Protein AF-A0A923YG54-F1 (afdb_monomer)

pLDDT: mean 92.02, std 11.03, range [35.5, 98.88]

Structure (mmCIF, N/CA/C/O backbone):
data_AF-A0A923YG54-F1
#
_entry.id   AF-A0A923YG54-F1
#
loop_
_atom_site.group_PDB
_atom_site.id
_atom_site.type_symbol
_atom_site.label_atom_id
_atom_site.label_alt_id
_atom_site.label_comp_id
_atom_site.label_asym_id
_atom_site.label_entity_id
_atom_site.label_seq_id
_atom_site.pdbx_PDB_ins_code
_atom_site.Cartn_x
_atom_site.Cartn_y
_atom_site.Cartn_z
_atom_site.occupancy
_atom_site.B_iso_or_equiv
_atom_site.auth_seq_id
_atom_site.auth_comp_id
_atom_site.auth_asym_id
_atom_site.auth_atom_id
_atom_site.pdbx_PDB_model_num
ATOM 1 N N . MET A 1 1 ? -0.532 22.939 18.159 1.00 83.25 1 MET A N 1
ATOM 2 C CA . MET A 1 1 ? 0.401 22.549 17.081 1.00 83.25 1 MET A CA 1
ATOM 3 C C . MET A 1 1 ? -0.318 22.385 15.749 1.00 83.25 1 MET A C 1
ATOM 5 O O . MET A 1 1 ? 0.231 22.830 14.756 1.00 83.25 1 MET A O 1
ATOM 9 N N . VAL A 1 2 ? -1.540 21.835 15.710 1.00 92.19 2 VAL A N 1
ATOM 10 C CA . VAL A 1 2 ? -2.345 21.740 14.479 1.00 92.19 2 VAL A CA 1
ATOM 11 C C . VAL A 1 2 ? -3.820 22.067 14.750 1.00 92.19 2 VAL A C 1
ATOM 13 O O . VAL A 1 2 ? -4.294 21.837 15.866 1.00 92.19 2 VAL A O 1
ATOM 16 N N . GLN A 1 3 ? -4.522 22.620 13.761 1.00 92.62 3 GLN A N 1
ATOM 17 C CA . GLN A 1 3 ? -5.960 22.897 13.774 1.00 92.62 3 GLN A CA 1
ATOM 18 C C . GLN A 1 3 ? -6.656 22.275 12.546 1.00 92.62 3 GLN A C 1
ATOM 20 O O . GLN A 1 3 ? -6.107 22.357 11.451 1.00 92.62 3 GLN A O 1
ATOM 25 N N . PRO A 1 4 ? -7.860 21.692 12.697 1.00 93.44 4 PRO A N 1
ATOM 26 C CA . PRO A 1 4 ? -8.522 21.420 13.969 1.00 93.44 4 PRO A CA 1
ATOM 27 C C . PRO A 1 4 ? -7.770 20.353 14.780 1.00 93.44 4 PRO A C 1
ATOM 29 O O . PRO A 1 4 ? -7.192 19.414 14.235 1.00 93.44 4 PRO A O 1
ATOM 32 N N . ASN A 1 5 ? -7.787 20.499 16.105 1.00 90.88 5 ASN A N 1
ATOM 33 C CA . ASN A 1 5 ? -7.186 19.530 17.031 1.00 90.88 5 ASN A CA 1
ATOM 34 C C . ASN A 1 5 ? -8.056 18.277 17.259 1.00 90.88 5 ASN A C 1
ATOM 36 O O . ASN A 1 5 ? -7.587 17.308 17.846 1.00 90.88 5 ASN A O 1
ATOM 40 N N . THR A 1 6 ? -9.311 18.304 16.805 1.00 93.38 6 THR A N 1
ATOM 41 C CA . THR A 1 6 ? -10.256 17.184 16.860 1.00 93.38 6 THR A CA 1
ATOM 42 C C . THR A 1 6 ? -10.471 16.657 15.451 1.00 93.38 6 THR A C 1
ATOM 44 O O . THR A 1 6 ? -10.863 17.413 14.562 1.00 93.38 6 THR A O 1
ATOM 47 N N . TRP A 1 7 ? -10.216 15.367 15.249 1.00 95.00 7 TRP A N 1
ATOM 48 C CA . TRP A 1 7 ? -10.383 14.710 13.956 1.00 95.00 7 TRP A CA 1
ATOM 49 C C . TRP A 1 7 ? -11.753 14.045 13.871 1.00 95.00 7 TRP A C 1
ATOM 51 O O . TRP A 1 7 ? -12.225 13.447 14.839 1.00 95.00 7 TRP A O 1
ATOM 61 N N . LYS A 1 8 ? -12.400 14.172 12.713 1.00 95.12 8 LYS A N 1
ATOM 62 C CA . LYS A 1 8 ? -13.705 13.573 12.431 1.00 95.12 8 LYS A CA 1
ATOM 63 C C . LYS A 1 8 ? -13.592 12.726 11.176 1.00 95.12 8 LYS A C 1
ATOM 65 O O . LYS A 1 8 ? -13.042 13.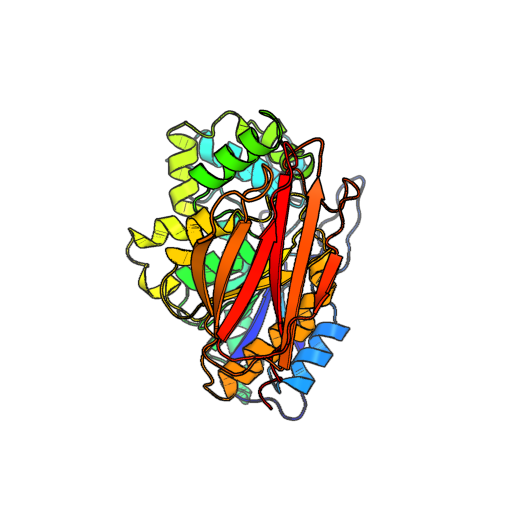172 10.177 1.00 95.12 8 LYS A O 1
ATOM 70 N N . HIS A 1 9 ? -14.145 11.527 11.218 1.00 97.06 9 HIS A N 1
ATOM 71 C CA . HIS A 1 9 ? -14.114 10.596 10.101 1.00 97.06 9 HIS A CA 1
ATOM 72 C C . HIS A 1 9 ? -15.523 10.095 9.823 1.00 97.06 9 HIS A C 1
ATOM 74 O O . HIS A 1 9 ? -16.299 9.908 10.761 1.00 97.06 9 HIS A O 1
ATOM 80 N N . ASP A 1 10 ? -15.821 9.864 8.549 1.00 97.12 10 ASP A N 1
ATOM 81 C CA . ASP A 1 10 ? -17.046 9.184 8.142 1.00 97.12 10 ASP A CA 1
ATOM 82 C C . ASP A 1 10 ? -16.739 7.691 8.031 1.00 97.12 10 ASP A C 1
ATOM 84 O O . ASP A 1 10 ? -15.653 7.317 7.575 1.00 97.12 10 ASP A O 1
ATOM 88 N N . VAL A 1 11 ? -17.664 6.843 8.476 1.00 98.19 11 VAL A N 1
ATOM 89 C CA . VAL A 1 11 ? -17.509 5.387 8.416 1.00 98.19 11 VAL A CA 1
ATOM 90 C C . VAL A 1 11 ? -18.688 4.783 7.677 1.00 98.19 11 VAL A C 1
ATOM 92 O O . VAL A 1 11 ? -19.824 4.880 8.136 1.00 98.19 11 VAL A O 1
ATOM 95 N N . ASP A 1 12 ? -18.383 4.098 6.579 1.00 98.38 12 ASP A N 1
ATOM 96 C CA . ASP A 1 12 ? -19.347 3.321 5.809 1.00 98.38 12 ASP A CA 1
ATOM 97 C C . ASP A 1 12 ? -19.168 1.832 6.113 1.00 98.38 12 ASP A C 1
ATOM 99 O O . ASP A 1 12 ? -18.056 1.290 6.038 1.00 98.38 12 ASP A O 1
ATOM 103 N N . ILE A 1 13 ? -20.271 1.160 6.443 1.00 98.56 13 ILE A N 1
ATOM 104 C CA . ILE A 1 13 ? -20.300 -0.269 6.760 1.00 98.56 13 ILE A CA 1
ATOM 105 C C . ILE A 1 13 ? -21.151 -0.998 5.723 1.00 98.56 13 ILE A C 1
ATOM 107 O O . ILE A 1 13 ? -22.348 -0.750 5.599 1.00 98.56 13 ILE A O 1
ATOM 111 N N . TYR A 1 14 ? -20.539 -1.951 5.025 1.00 98.62 14 TYR A N 1
ATOM 112 C CA . TYR A 1 14 ? -21.193 -2.778 4.016 1.00 98.62 14 TYR A CA 1
ATOM 113 C C . TYR A 1 14 ? -21.349 -4.198 4.545 1.00 98.62 14 TYR A C 1
ATOM 115 O O . TYR A 1 14 ? -20.360 -4.879 4.831 1.00 98.62 14 TYR A O 1
ATOM 123 N N . ILE A 1 15 ? -22.598 -4.645 4.667 1.00 98.50 15 ILE A N 1
ATOM 124 C CA . ILE A 1 15 ? -22.957 -5.954 5.213 1.00 98.50 15 ILE A CA 1
ATOM 125 C C . ILE A 1 15 ? -23.655 -6.754 4.105 1.00 98.50 15 ILE A C 1
ATOM 127 O O . ILE A 1 15 ? -24.780 -6.413 3.739 1.00 98.50 15 ILE A O 1
ATOM 131 N N . PRO A 1 16 ? -23.018 -7.791 3.532 1.00 97.94 16 PRO A N 1
ATOM 132 C CA . PRO A 1 16 ? -23.679 -8.645 2.550 1.00 97.94 16 PRO A CA 1
ATOM 133 C C . PRO A 1 16 ? -24.754 -9.516 3.222 1.00 97.94 16 PRO A C 1
ATOM 135 O O . PRO A 1 16 ? -24.634 -9.871 4.395 1.00 97.94 16 PRO A O 1
ATOM 138 N N . ASN A 1 17 ? -25.796 -9.894 2.474 1.00 96.75 17 ASN A N 1
ATOM 139 C CA . ASN A 1 17 ? -26.931 -10.669 3.002 1.00 96.75 17 ASN A CA 1
ATOM 140 C C . ASN A 1 17 ? -26.513 -12.004 3.649 1.00 96.75 17 ASN A C 1
ATOM 142 O O . ASN A 1 17 ? -27.149 -12.460 4.594 1.00 96.75 17 ASN A O 1
ATOM 146 N N . ASP A 1 18 ? -25.448 -12.627 3.147 1.00 96.50 18 ASP A N 1
ATOM 147 C CA . ASP A 1 18 ? -24.891 -13.902 3.602 1.00 96.50 18 ASP A CA 1
ATOM 148 C C . ASP A 1 18 ? -23.513 -13.738 4.270 1.00 96.50 18 ASP A C 1
ATOM 150 O O . ASP A 1 18 ? -22.641 -14.601 4.158 1.00 96.50 18 ASP A O 1
ATOM 154 N N . ALA A 1 19 ? -23.329 -12.616 4.970 1.00 97.81 19 ALA A N 1
ATOM 155 C CA . ALA A 1 19 ? -22.107 -12.252 5.677 1.00 97.81 19 ALA A CA 1
ATOM 156 C C . ALA A 1 19 ? -21.574 -13.343 6.621 1.00 97.81 19 ALA A C 1
ATOM 158 O O . ALA A 1 19 ? -22.258 -13.814 7.533 1.00 97.81 19 ALA A O 1
ATOM 159 N N . LEU A 1 20 ? -20.293 -13.669 6.444 1.00 97.31 20 LEU A N 1
ATOM 160 C CA . LEU A 1 20 ? -19.514 -14.514 7.340 1.00 97.31 20 LEU A CA 1
ATOM 161 C C . LEU A 1 20 ? -19.175 -13.774 8.641 1.00 97.31 20 LEU A C 1
ATOM 163 O O . LEU A 1 20 ? -19.088 -12.549 8.692 1.00 97.31 20 LEU A O 1
ATOM 167 N N . THR A 1 21 ? -18.953 -14.536 9.711 1.00 97.31 21 THR A N 1
ATOM 168 C CA . THR A 1 21 ? -18.651 -14.003 11.047 1.00 97.31 21 THR A CA 1
ATOM 169 C C . THR A 1 21 ? -17.150 -13.950 11.335 1.00 97.31 21 THR A C 1
ATOM 171 O O . THR A 1 21 ? -16.367 -14.699 10.753 1.00 97.31 21 THR A O 1
ATOM 174 N N . GLY A 1 22 ? -16.741 -13.139 12.310 1.00 96.75 22 GLY A N 1
ATOM 175 C CA . GLY A 1 22 ? -15.390 -13.144 12.882 1.00 96.75 22 GLY A CA 1
ATOM 176 C C . GLY A 1 22 ? -14.387 -12.221 12.193 1.00 96.75 22 GLY A C 1
ATOM 177 O O . GLY A 1 22 ? -13.510 -11.682 12.873 1.00 96.75 22 GLY A O 1
ATOM 178 N N . ARG A 1 23 ? -14.541 -11.986 10.884 1.00 97.69 23 ARG A N 1
ATOM 179 C CA . ARG A 1 23 ? -13.584 -11.239 10.057 1.00 97.69 23 ARG A CA 1
ATOM 180 C C . ARG A 1 23 ? -14.245 -10.128 9.244 1.00 97.69 23 ARG A C 1
ATOM 182 O O . ARG A 1 23 ? -15.268 -10.363 8.608 1.00 97.69 23 ARG A O 1
ATOM 189 N N . ALA A 1 24 ? -13.609 -8.960 9.202 1.00 98.69 24 ALA A N 1
ATOM 190 C CA . ALA A 1 24 ? -13.986 -7.850 8.327 1.00 98.69 24 ALA A CA 1
ATOM 191 C C . ALA A 1 24 ? -12.784 -7.313 7.531 1.00 98.69 24 ALA A C 1
ATOM 193 O O . ALA A 1 24 ? -11.627 -7.480 7.925 1.00 98.69 24 ALA A O 1
ATOM 194 N N . LEU A 1 25 ? -13.051 -6.639 6.413 1.00 98.88 25 LEU A N 1
ATOM 195 C CA . LEU A 1 25 ? -12.068 -5.788 5.744 1.00 98.88 25 LEU A CA 1
ATOM 196 C C . LEU A 1 25 ? -12.153 -4.385 6.352 1.00 98.88 25 LEU A C 1
ATOM 198 O O . LEU A 1 25 ? -13.216 -3.770 6.310 1.00 98.88 25 LEU A O 1
ATOM 202 N N . VAL A 1 26 ? -11.040 -3.867 6.872 1.00 98.81 26 VAL A N 1
ATOM 203 C CA . VAL A 1 26 ? -10.926 -2.467 7.292 1.00 98.81 26 VAL A CA 1
ATOM 204 C C . VAL A 1 26 ? -10.178 -1.673 6.223 1.00 98.81 26 VAL A C 1
ATOM 206 O O . VAL A 1 26 ? -9.054 -2.018 5.845 1.00 98.81 26 VAL A O 1
ATOM 209 N N . VAL A 1 27 ? -10.816 -0.621 5.710 1.00 98.81 27 VAL A N 1
ATOM 210 C CA . VAL A 1 27 ? -10.288 0.207 4.617 1.00 98.81 27 VAL A CA 1
ATOM 211 C C . VAL A 1 27 ? -9.994 1.611 5.128 1.00 98.81 27 VAL A C 1
ATOM 213 O O . VAL A 1 27 ? -10.889 2.283 5.633 1.00 98.81 27 VAL A O 1
ATOM 216 N N . ALA A 1 28 ? -8.756 2.071 4.961 1.00 98.56 28 ALA A N 1
ATOM 217 C CA . ALA A 1 28 ? -8.381 3.470 5.145 1.00 98.56 28 ALA A CA 1
ATOM 218 C C . ALA A 1 28 ? -8.557 4.233 3.818 1.00 98.56 28 ALA A C 1
ATOM 220 O O . ALA A 1 28 ? -7.752 4.086 2.893 1.00 98.56 28 ALA A O 1
ATOM 221 N N . ASN A 1 29 ? -9.620 5.034 3.721 1.00 98.12 29 ASN A N 1
ATOM 222 C CA . ASN A 1 29 ? -10.072 5.700 2.500 1.00 98.12 29 ASN A CA 1
ATOM 223 C C . ASN A 1 29 ? -9.829 7.220 2.530 1.00 98.12 29 ASN A C 1
ATOM 225 O O . ASN A 1 29 ? -9.524 7.825 3.565 1.00 98.12 29 ASN A O 1
ATOM 229 N N . ASN A 1 30 ? -9.903 7.847 1.359 1.00 96.88 30 ASN A N 1
ATOM 230 C CA . ASN A 1 30 ? -9.672 9.279 1.173 1.00 96.88 30 ASN A CA 1
ATOM 231 C C . ASN A 1 30 ? -10.893 10.139 1.376 1.00 96.88 30 ASN A C 1
ATOM 233 O O . ASN A 1 30 ? -11.764 9.766 2.146 1.00 96.88 30 ASN A O 1
ATOM 237 N N . GLY A 1 31 ? -10.837 11.367 0.874 1.00 95.50 31 GLY A N 1
ATOM 238 C CA . GLY A 1 31 ? -11.783 12.420 1.206 1.00 95.50 31 GLY A CA 1
ATOM 239 C C . GLY A 1 31 ? -11.105 13.668 1.761 1.00 95.50 31 GLY A C 1
ATOM 240 O O . GLY A 1 31 ? -9.932 13.664 2.156 1.00 95.50 31 GLY A O 1
ATOM 241 N N . ILE A 1 32 ? -11.858 14.759 1.722 1.00 95.88 32 ILE A N 1
ATOM 242 C CA . ILE A 1 32 ? -11.534 16.037 2.350 1.00 95.88 32 ILE A CA 1
ATOM 243 C C . ILE A 1 32 ? -12.780 16.432 3.124 1.00 95.88 32 ILE A C 1
ATOM 245 O O . ILE A 1 32 ? -13.800 16.710 2.500 1.00 95.88 32 ILE A O 1
ATOM 249 N N . ASN A 1 33 ? -12.694 16.472 4.448 1.00 94.50 33 ASN A N 1
ATOM 250 C CA . ASN A 1 33 ? -13.815 16.800 5.330 1.00 94.50 33 ASN A CA 1
ATOM 251 C C . ASN A 1 33 ? -13.762 18.224 5.888 1.00 94.50 33 ASN A C 1
ATOM 253 O O . ASN A 1 33 ? -14.748 18.703 6.442 1.00 94.50 33 ASN A O 1
ATOM 257 N N . ILE A 1 34 ? -12.628 18.909 5.749 1.00 94.19 34 ILE A N 1
ATOM 258 C CA . ILE A 1 34 ? -12.442 20.285 6.210 1.00 94.19 34 ILE A CA 1
ATOM 259 C C . ILE A 1 34 ? -12.082 21.133 4.999 1.00 94.19 34 ILE A C 1
ATOM 261 O O . ILE A 1 34 ? -11.104 20.847 4.313 1.00 94.19 34 ILE A O 1
ATOM 265 N N . ALA A 1 35 ? -12.875 22.165 4.726 1.00 90.88 35 ALA A N 1
ATOM 266 C CA . ALA A 1 35 ? -12.585 23.107 3.653 1.00 90.88 35 ALA A CA 1
ATOM 267 C C . ALA A 1 35 ? -11.365 23.988 3.990 1.00 90.88 35 ALA A C 1
ATOM 269 O O . ALA A 1 35 ? -11.058 24.238 5.154 1.00 90.88 35 ALA A O 1
ATOM 270 N N . SER A 1 36 ? -10.700 24.484 2.952 1.00 89.06 36 SER A N 1
ATOM 271 C CA . SER A 1 36 ? -9.739 25.592 3.010 1.00 89.06 36 SER A CA 1
ATOM 272 C C . SER A 1 36 ? -10.208 26.706 2.077 1.00 89.06 36 SER A C 1
ATOM 274 O O . SER A 1 36 ? -11.087 26.473 1.245 1.00 89.06 36 SER A O 1
ATOM 276 N N . ASP A 1 37 ? -9.591 27.883 2.167 1.00 80.75 37 ASP A N 1
ATOM 277 C CA . ASP A 1 37 ? -9.999 29.098 1.443 1.00 80.75 37 ASP A CA 1
ATOM 278 C C . ASP A 1 37 ? -10.255 28.882 -0.060 1.00 80.75 37 ASP A C 1
ATOM 280 O O . ASP A 1 37 ? -11.153 29.491 -0.631 1.00 80.75 37 ASP A O 1
ATOM 284 N N . ASN A 1 38 ? -9.511 27.965 -0.691 1.00 77.44 38 ASN A N 1
ATOM 285 C CA . ASN A 1 38 ? -9.588 27.692 -2.130 1.00 77.44 38 ASN A CA 1
ATOM 286 C C . ASN A 1 38 ? -10.090 26.279 -2.485 1.00 77.44 38 ASN A C 1
ATOM 288 O O . ASN A 1 38 ? -10.093 25.908 -3.659 1.00 77.44 38 ASN A O 1
ATOM 292 N N . ASN A 1 39 ? -10.457 25.443 -1.507 1.00 84.50 39 ASN A N 1
ATOM 293 C CA . ASN A 1 39 ? -10.884 24.062 -1.760 1.00 84.50 39 ASN A CA 1
ATOM 294 C C . ASN A 1 39 ? -11.970 23.609 -0.780 1.00 84.50 39 ASN A C 1
ATOM 296 O O . ASN A 1 39 ? -11.759 23.585 0.430 1.00 84.50 39 ASN A O 1
ATOM 300 N N . GLY A 1 40 ? -13.100 23.157 -1.324 1.00 89.38 40 GLY A N 1
ATOM 301 C CA . GLY A 1 40 ? -14.190 22.572 -0.547 1.00 89.38 40 GLY A CA 1
ATOM 302 C C . GLY A 1 40 ? -13.965 21.114 -0.135 1.00 89.38 40 GLY A C 1
ATOM 303 O O . GLY A 1 40 ? -12.954 20.486 -0.466 1.00 89.38 40 GLY A O 1
ATOM 304 N N . ILE A 1 41 ? -14.972 20.585 0.560 1.00 93.81 41 ILE A N 1
ATOM 305 C CA . ILE A 1 41 ? -15.118 19.166 0.907 1.00 93.81 41 ILE A CA 1
ATOM 306 C C . ILE A 1 41 ? -15.134 18.327 -0.376 1.00 93.81 41 ILE A C 1
ATOM 308 O O . ILE A 1 41 ? -15.715 18.731 -1.386 1.00 93.81 41 ILE A O 1
ATOM 312 N N . LYS A 1 42 ? -14.485 17.160 -0.347 1.00 94.44 42 LYS A N 1
ATOM 313 C CA . LYS A 1 42 ? -14.427 16.231 -1.484 1.00 94.44 42 LYS A CA 1
ATOM 314 C C . LYS A 1 42 ? -14.778 14.814 -1.042 1.00 94.44 42 LYS A C 1
ATOM 316 O O . LYS A 1 42 ? -14.280 14.390 0.003 1.00 94.44 42 LYS A O 1
ATOM 321 N N . PRO A 1 43 ? -15.569 14.080 -1.846 1.00 94.25 43 PRO A N 1
ATOM 322 C CA . PRO A 1 43 ? -15.890 12.692 -1.559 1.00 94.25 43 PRO A CA 1
ATOM 323 C C . PRO A 1 43 ? -14.655 11.800 -1.693 1.00 94.25 43 PRO A C 1
ATOM 325 O O . PRO A 1 43 ? -13.610 12.197 -2.227 1.00 94.25 43 PRO A O 1
ATOM 328 N N . THR A 1 44 ? -14.801 10.570 -1.220 1.00 95.31 44 THR A N 1
ATOM 329 C CA . THR A 1 44 ? -13.797 9.528 -1.395 1.00 95.31 44 THR A CA 1
ATOM 330 C C . THR A 1 44 ? -13.763 9.042 -2.847 1.00 95.31 44 THR A C 1
ATOM 332 O O . THR A 1 44 ? -14.744 9.122 -3.585 1.00 95.31 44 THR A O 1
ATOM 335 N N . PHE A 1 45 ? -12.601 8.569 -3.285 1.00 94.06 45 PHE A N 1
ATOM 336 C CA . PHE A 1 45 ? -12.368 8.033 -4.625 1.00 94.06 45 PHE A CA 1
ATOM 337 C C . PHE A 1 45 ? -11.299 6.928 -4.678 1.00 94.06 45 PHE A C 1
ATOM 339 O O . PHE A 1 45 ? -11.136 6.304 -5.725 1.00 94.06 45 PHE A O 1
ATOM 346 N N . ASP A 1 46 ? -10.557 6.669 -3.592 1.00 95.75 46 ASP A N 1
ATOM 347 C CA . ASP A 1 46 ? -9.567 5.579 -3.557 1.00 95.75 46 ASP A CA 1
ATOM 348 C C . ASP A 1 46 ? -10.231 4.202 -3.463 1.00 95.75 46 ASP A C 1
ATOM 350 O O . ASP A 1 46 ? -9.794 3.261 -4.127 1.00 95.75 46 ASP A O 1
ATOM 354 N N . PHE A 1 47 ? -11.303 4.108 -2.678 1.00 97.81 47 PHE A N 1
ATOM 355 C CA . PHE A 1 47 ? -12.140 2.925 -2.535 1.00 97.81 47 PHE A CA 1
ATOM 356 C C . PHE A 1 47 ? -13.605 3.340 -2.672 1.00 97.81 47 PHE A C 1
ATOM 358 O O . PHE A 1 47 ? -14.136 4.057 -1.827 1.00 97.81 47 PHE A O 1
ATOM 365 N N . THR A 1 48 ? -14.235 2.959 -3.782 1.00 97.62 48 THR A N 1
ATOM 366 C CA . THR A 1 48 ? -15.595 3.408 -4.115 1.00 97.62 48 THR A CA 1
ATOM 367 C C . THR A 1 48 ? -16.655 2.512 -3.482 1.00 97.62 48 THR A C 1
ATOM 369 O O . THR A 1 48 ? -16.400 1.341 -3.204 1.00 97.62 48 THR A O 1
ATOM 372 N N . GLU A 1 49 ? -17.870 3.037 -3.331 1.00 97.81 49 GLU A N 1
ATOM 373 C CA . GLU A 1 49 ? -19.042 2.257 -2.915 1.00 97.81 49 GLU A CA 1
ATOM 374 C C . GLU A 1 49 ? -19.245 1.011 -3.797 1.00 97.81 49 GLU A C 1
ATOM 376 O O . GLU A 1 49 ? -19.435 -0.093 -3.291 1.00 97.81 49 GLU A O 1
ATOM 381 N N . ALA A 1 50 ? -19.109 1.157 -5.120 1.00 98.12 50 ALA A N 1
ATOM 382 C CA . ALA A 1 50 ? -19.234 0.043 -6.058 1.00 98.12 50 ALA A CA 1
ATOM 383 C C . ALA A 1 50 ? -18.208 -1.072 -5.782 1.00 98.12 50 ALA A C 1
ATOM 385 O O . ALA A 1 50 ? -18.572 -2.249 -5.759 1.00 98.12 50 ALA A O 1
ATOM 386 N N . MET A 1 51 ? -16.947 -0.711 -5.504 1.00 98.31 51 MET A N 1
ATOM 387 C CA . MET A 1 51 ? -15.922 -1.682 -5.098 1.00 98.31 51 MET A CA 1
ATOM 388 C C . MET A 1 51 ? -16.281 -2.343 -3.764 1.00 98.31 51 MET A C 1
ATOM 390 O O . MET A 1 51 ? -16.129 -3.556 -3.626 1.00 98.31 51 MET A O 1
ATOM 394 N N . ALA A 1 52 ? -16.768 -1.570 -2.789 1.00 98.56 52 ALA A N 1
ATOM 395 C CA . ALA A 1 52 ? -17.161 -2.083 -1.480 1.00 98.56 52 ALA A CA 1
ATOM 396 C C . ALA A 1 52 ? -18.264 -3.142 -1.598 1.00 98.56 52 ALA A C 1
ATOM 398 O O . ALA A 1 52 ? -18.113 -4.244 -1.069 1.00 98.56 52 ALA A O 1
ATOM 399 N N . ILE A 1 53 ? -19.325 -2.840 -2.353 1.00 98.56 53 ILE A N 1
ATOM 400 C CA . ILE A 1 53 ? -20.440 -3.755 -2.623 1.00 98.56 53 ILE A CA 1
ATOM 401 C C . ILE A 1 53 ? -19.937 -5.017 -3.333 1.00 98.56 53 ILE A C 1
ATOM 403 O O . ILE A 1 53 ? -20.240 -6.128 -2.892 1.00 98.56 53 ILE A O 1
ATOM 407 N N . ALA A 1 54 ? -19.128 -4.866 -4.387 1.00 98.56 54 ALA A N 1
ATOM 408 C CA . ALA A 1 54 ? -18.608 -5.994 -5.157 1.00 98.56 54 ALA A CA 1
ATOM 409 C C . ALA A 1 54 ? -17.739 -6.932 -4.303 1.00 98.56 54 ALA A C 1
ATOM 411 O O . ALA A 1 54 ? -17.914 -8.153 -4.356 1.00 98.56 54 ALA A O 1
ATOM 412 N N . ILE A 1 55 ? -16.835 -6.380 -3.486 1.00 98.75 55 ILE A N 1
ATOM 413 C CA . ILE A 1 55 ? -15.984 -7.164 -2.581 1.00 98.75 55 ILE A CA 1
ATOM 414 C C . ILE A 1 55 ? -16.837 -7.831 -1.501 1.00 98.75 55 ILE A C 1
ATOM 416 O O . ILE A 1 55 ? -16.669 -9.027 -1.259 1.00 98.75 55 ILE A O 1
ATOM 420 N N . ALA A 1 56 ? -17.759 -7.095 -0.872 1.00 98.69 56 ALA A N 1
ATOM 421 C CA . ALA A 1 56 ? -18.628 -7.623 0.177 1.00 98.69 56 ALA A CA 1
ATOM 422 C C . ALA A 1 56 ? -19.423 -8.838 -0.316 1.00 98.69 56 ALA A C 1
ATOM 424 O O . ALA A 1 56 ? -19.391 -9.894 0.313 1.00 98.69 56 ALA A O 1
ATOM 425 N N . GLN A 1 57 ? -20.073 -8.717 -1.476 1.00 98.31 57 GLN A N 1
ATOM 426 C CA . GLN A 1 57 ? -20.896 -9.775 -2.064 1.00 98.31 57 GLN A CA 1
ATOM 427 C C . GLN A 1 57 ? -20.069 -10.990 -2.498 1.00 98.31 57 GLN A C 1
ATOM 429 O O . GLN A 1 57 ? -20.421 -12.122 -2.178 1.00 98.31 57 GLN A O 1
ATOM 434 N N . GLN A 1 58 ? -18.950 -10.780 -3.199 1.00 98.44 58 GLN A N 1
ATOM 435 C CA . GLN A 1 58 ? -18.155 -11.890 -3.745 1.00 98.44 58 GLN A CA 1
ATOM 436 C C . GLN A 1 58 ? -17.363 -12.656 -2.683 1.00 98.44 58 GLN A C 1
ATOM 438 O O . GLN A 1 58 ? -16.990 -13.805 -2.909 1.00 98.44 58 GLN A O 1
ATOM 443 N N . THR A 1 59 ? -17.092 -12.027 -1.540 1.00 98.38 59 THR A N 1
ATOM 444 C CA . THR A 1 59 ? -16.288 -12.623 -0.462 1.00 98.38 59 THR A CA 1
ATOM 445 C C . THR A 1 59 ? -17.091 -12.928 0.794 1.00 98.38 59 THR A C 1
ATOM 447 O O . THR A 1 59 ? -16.535 -13.460 1.756 1.00 98.38 59 THR A O 1
ATOM 450 N N . LYS A 1 60 ? -18.373 -12.537 0.823 1.00 98.44 60 LYS A N 1
ATOM 451 C CA . LYS A 1 60 ? -19.256 -12.620 1.995 1.00 98.44 60 LYS A CA 1
ATOM 452 C C . LYS A 1 60 ? -18.651 -11.967 3.243 1.00 98.44 60 LYS A C 1
ATOM 454 O O . LYS A 1 60 ? -18.853 -12.431 4.361 1.00 98.44 60 LYS A O 1
ATOM 459 N N . THR A 1 61 ? -17.862 -10.910 3.060 1.00 98.56 61 THR A N 1
ATOM 460 C CA . THR A 1 61 ? -17.103 -10.253 4.136 1.00 98.56 61 THR A CA 1
ATOM 461 C C . THR A 1 61 ? -17.665 -8.874 4.407 1.00 98.56 61 THR A C 1
ATOM 463 O O . THR A 1 61 ? -17.937 -8.126 3.472 1.00 98.56 61 THR A O 1
ATOM 466 N N . LEU A 1 62 ? -17.802 -8.519 5.684 1.00 98.75 62 LEU A N 1
ATOM 467 C CA . LEU A 1 62 ? -18.184 -7.167 6.069 1.00 98.75 62 LEU A CA 1
ATOM 468 C C . LEU A 1 62 ? -17.048 -6.201 5.734 1.00 98.75 62 LEU A C 1
ATOM 470 O O . LEU A 1 62 ? -15.882 -6.491 6.015 1.00 98.75 62 LEU A O 1
ATOM 474 N N . ILE A 1 63 ? -17.385 -5.049 5.164 1.00 98.81 63 ILE A N 1
ATOM 475 C CA . ILE A 1 63 ? -16.415 -4.003 4.831 1.00 98.81 63 ILE A CA 1
ATOM 476 C C . ILE A 1 63 ? -16.679 -2.803 5.728 1.00 98.81 63 ILE A C 1
ATOM 478 O O . ILE A 1 63 ? -17.810 -2.332 5.801 1.00 98.81 63 ILE A O 1
ATOM 482 N N . VAL A 1 64 ? -15.640 -2.307 6.391 1.00 98.69 64 VAL A N 1
ATOM 483 C CA . VAL A 1 64 ? -15.692 -1.120 7.249 1.00 98.69 64 VAL A CA 1
ATOM 484 C C . VAL A 1 64 ? -14.699 -0.105 6.694 1.00 98.69 64 VAL A C 1
ATOM 486 O O . VAL A 1 64 ? -13.488 -0.213 6.909 1.00 98.69 64 VAL A O 1
ATOM 489 N N . SER A 1 65 ? -15.205 0.863 5.936 1.00 98.62 65 SER A N 1
ATOM 490 C CA . SER A 1 65 ? -14.401 1.897 5.285 1.00 98.62 65 SER A CA 1
ATOM 491 C C . SER A 1 65 ? -14.431 3.179 6.102 1.00 98.62 65 SER A C 1
ATOM 493 O O . SER A 1 65 ? -15.483 3.795 6.228 1.00 98.62 65 SER A O 1
ATOM 495 N N . VAL A 1 66 ? -13.273 3.600 6.610 1.00 98.50 66 VAL A N 1
ATOM 496 C CA . VAL A 1 66 ? -13.104 4.900 7.265 1.00 98.50 66 VAL A CA 1
ATOM 497 C C . VAL A 1 66 ? -12.553 5.915 6.270 1.00 98.50 66 VAL A C 1
ATOM 499 O O . VAL A 1 66 ? -11.489 5.724 5.679 1.00 98.50 66 VAL A O 1
ATOM 502 N N . SER A 1 67 ? -13.293 6.997 6.080 1.00 97.88 67 SER A N 1
ATOM 503 C CA . SER A 1 67 ? -13.000 8.074 5.138 1.00 97.88 67 SER A CA 1
ATOM 504 C C . SER A 1 67 ? -12.250 9.221 5.809 1.00 97.88 67 SER A C 1
ATOM 506 O O . SER A 1 67 ? -12.158 9.319 7.036 1.00 97.88 67 SER A O 1
ATOM 508 N N . ASN A 1 68 ? -11.714 10.124 4.988 1.00 96.81 68 ASN A N 1
ATOM 509 C CA . ASN A 1 68 ? -10.962 11.293 5.442 1.00 96.81 68 ASN A CA 1
ATOM 510 C C . ASN A 1 68 ? -9.719 10.884 6.251 1.00 96.81 68 ASN A C 1
ATOM 512 O O . ASN A 1 68 ? -9.511 11.375 7.352 1.00 96.81 68 ASN A O 1
ATOM 516 N N . VAL A 1 69 ? -8.926 9.926 5.752 1.00 96.44 69 VAL A N 1
ATOM 517 C CA . VAL A 1 69 ? -7.734 9.392 6.445 1.00 96.44 69 VAL A CA 1
ATOM 518 C C . VAL A 1 69 ? -6.454 9.736 5.663 1.00 96.44 69 VAL A C 1
ATOM 520 O O . VAL A 1 69 ? -6.095 8.986 4.771 1.00 96.44 69 VAL A O 1
ATOM 523 N N . PRO A 1 70 ? -5.722 10.831 5.921 1.00 96.00 70 PRO A N 1
ATOM 524 C CA . PRO A 1 70 ? -5.789 11.686 7.098 1.00 96.00 70 PRO A CA 1
ATOM 525 C C . PRO A 1 70 ? -6.976 12.640 7.077 1.00 96.00 70 PRO A C 1
ATOM 527 O O . PRO A 1 70 ? -7.478 13.008 6.012 1.00 96.00 70 PRO A O 1
ATOM 530 N N . ASN A 1 71 ? -7.366 13.070 8.277 1.00 94.56 71 ASN A N 1
ATOM 531 C CA . ASN A 1 71 ? -8.302 14.168 8.463 1.00 94.56 71 ASN A CA 1
ATOM 532 C C . ASN A 1 71 ? -7.660 15.428 7.871 1.00 94.56 71 ASN A C 1
ATOM 534 O O . ASN A 1 71 ? -6.514 15.730 8.208 1.00 94.56 71 ASN A O 1
ATOM 538 N N . GLN A 1 72 ? -8.348 16.127 6.966 1.00 94.31 72 GLN A N 1
ATOM 539 C CA . GLN A 1 72 ? -7.740 17.214 6.196 1.00 94.31 72 GLN A CA 1
ATOM 540 C C . GLN A 1 72 ? -8.789 18.176 5.613 1.00 94.31 72 GLN A C 1
ATOM 542 O O . GLN A 1 72 ? -9.902 17.771 5.281 1.00 94.31 72 GLN A O 1
ATOM 547 N N . TYR A 1 73 ? -8.474 19.452 5.400 1.00 95.81 73 TYR A N 1
ATOM 548 C CA . TYR A 1 73 ? -7.187 20.130 5.611 1.00 95.81 73 TYR A CA 1
ATOM 549 C C . TYR A 1 73 ? -6.769 20.279 7.087 1.00 95.81 73 TYR A C 1
ATOM 551 O O . TYR A 1 73 ? -7.610 20.272 7.983 1.00 95.81 73 TYR A O 1
ATOM 559 N N . LEU A 1 74 ? -5.458 20.415 7.322 1.00 95.19 74 LEU A N 1
ATOM 560 C CA . LEU A 1 74 ? -4.856 20.691 8.631 1.00 95.19 74 LEU A CA 1
ATOM 561 C C . LEU A 1 74 ? -3.981 21.945 8.571 1.00 95.19 74 LEU A C 1
ATOM 563 O O . LEU A 1 74 ? -3.122 22.052 7.700 1.00 95.19 74 LEU A O 1
ATOM 567 N N . THR A 1 75 ? -4.157 22.857 9.522 1.00 95.12 75 THR A N 1
ATOM 568 C CA . THR A 1 75 ? -3.384 24.097 9.641 1.00 95.12 75 THR A CA 1
ATOM 569 C C . THR A 1 75 ? -2.403 24.006 10.800 1.00 95.12 75 THR A C 1
ATOM 571 O O . THR A 1 75 ? -2.814 23.882 11.956 1.00 95.12 75 THR A O 1
ATOM 574 N N . TYR A 1 76 ? -1.106 24.081 10.511 1.00 93.38 76 TYR A N 1
ATOM 575 C CA . TYR A 1 76 ? -0.060 24.032 11.532 1.00 93.38 76 TYR A CA 1
ATOM 576 C C . TYR A 1 76 ? 0.199 25.412 12.143 1.00 93.38 76 TYR A C 1
ATOM 578 O O . TYR A 1 76 ? 0.143 26.435 11.464 1.00 93.38 76 TYR A O 1
ATOM 586 N N . THR A 1 77 ? 0.430 25.464 13.456 1.00 91.25 77 THR A N 1
ATOM 587 C CA . THR A 1 77 ? 0.493 26.736 14.202 1.00 91.25 77 THR A CA 1
ATOM 588 C C . THR A 1 77 ? 1.774 27.538 13.976 1.00 91.25 77 THR A C 1
ATOM 590 O O . THR A 1 77 ? 1.796 28.718 14.303 1.00 91.25 77 THR A O 1
ATOM 593 N N . ASP A 1 78 ? 2.841 26.913 13.484 1.00 92.75 78 ASP A N 1
ATOM 594 C CA . ASP A 1 78 ? 4.124 27.562 13.189 1.00 92.75 78 ASP A CA 1
ATOM 595 C C . ASP A 1 78 ? 4.100 28.387 11.895 1.00 92.75 78 ASP A C 1
ATOM 597 O O . ASP A 1 78 ? 4.888 29.319 11.760 1.00 92.75 78 ASP A O 1
ATOM 601 N N . GLU A 1 79 ? 3.179 28.094 10.975 1.00 91.81 79 GLU A N 1
ATOM 602 C CA . GLU A 1 79 ? 3.106 28.767 9.669 1.00 91.81 79 GLU A CA 1
ATOM 603 C C . GLU A 1 79 ? 1.701 29.239 9.265 1.00 91.81 79 GLU A C 1
ATOM 605 O O . GLU A 1 79 ? 1.572 30.080 8.380 1.00 91.81 79 GLU A O 1
ATOM 610 N N . GLY A 1 80 ? 0.636 28.727 9.890 1.00 90.88 80 GLY A N 1
ATOM 611 C CA . GLY A 1 80 ? -0.743 29.129 9.597 1.00 90.88 80 GLY A CA 1
ATOM 612 C C . GLY A 1 80 ? -1.280 28.666 8.236 1.00 90.88 80 GLY A C 1
ATOM 613 O O . GLY A 1 80 ? -2.348 29.118 7.829 1.00 90.88 80 GLY A O 1
ATOM 614 N N . VAL A 1 81 ? -0.588 27.758 7.539 1.00 90.25 81 VAL A N 1
ATOM 615 C CA . VAL A 1 81 ? -0.980 27.267 6.207 1.00 90.25 81 VAL A CA 1
ATOM 616 C C . VAL A 1 81 ? -1.813 25.990 6.314 1.00 90.25 81 VAL A C 1
ATOM 618 O O . VAL A 1 81 ? -1.423 25.028 6.975 1.00 90.25 81 VAL A O 1
ATOM 621 N N . ALA A 1 82 ? -2.962 25.968 5.632 1.00 94.00 82 ALA A N 1
ATOM 622 C CA . ALA A 1 82 ? -3.801 24.781 5.507 1.00 94.00 82 ALA A CA 1
ATOM 623 C C . ALA A 1 82 ? -3.191 23.786 4.505 1.00 94.00 82 ALA A C 1
ATOM 625 O O . ALA A 1 82 ? -3.082 24.066 3.310 1.00 94.00 82 ALA A O 1
ATOM 626 N N . ARG A 1 83 ? -2.848 22.589 4.979 1.00 95.00 83 ARG A N 1
ATOM 627 C CA . ARG A 1 83 ? -2.213 21.517 4.201 1.00 95.00 83 ARG A CA 1
ATOM 628 C C . ARG A 1 83 ? -3.132 20.320 4.008 1.00 95.00 83 ARG A C 1
ATOM 630 O O . ARG A 1 83 ? -4.051 20.097 4.792 1.00 95.00 83 ARG A O 1
ATOM 637 N N . ARG A 1 84 ? -2.855 19.528 2.968 1.00 95.62 84 ARG A N 1
ATOM 638 C CA . ARG A 1 84 ? -3.488 18.225 2.699 1.00 95.62 84 ARG A CA 1
ATOM 639 C C . ARG A 1 84 ? -2.487 17.226 2.129 1.00 95.62 84 ARG A C 1
ATOM 641 O O . ARG A 1 84 ? -1.444 17.631 1.619 1.00 95.62 84 ARG A O 1
ATOM 648 N N . GLU A 1 85 ? -2.863 15.951 2.127 1.00 95.38 85 GLU A N 1
ATOM 649 C CA . GLU A 1 85 ? -2.131 14.884 1.437 1.00 95.38 85 GLU A CA 1
ATOM 650 C C . GLU A 1 85 ? -0.632 14.862 1.821 1.00 95.38 85 GLU A C 1
ATOM 652 O O . GLU A 1 85 ? -0.307 15.002 3.002 1.00 95.38 85 GLU A O 1
ATOM 657 N N . ASP A 1 86 ? 0.280 14.679 0.862 1.00 97.19 86 ASP A N 1
ATOM 658 C CA . ASP A 1 86 ? 1.730 14.612 1.104 1.00 97.19 86 ASP A CA 1
ATOM 659 C C . ASP A 1 86 ? 2.307 15.875 1.754 1.00 97.19 86 ASP A C 1
ATOM 661 O O . ASP A 1 86 ? 3.293 15.789 2.481 1.00 97.19 86 ASP A O 1
ATOM 665 N N . SER A 1 87 ? 1.663 17.033 1.578 1.00 97.19 87 SER A N 1
ATOM 666 C CA . SER A 1 87 ? 2.089 18.276 2.228 1.00 97.19 87 SER A CA 1
ATOM 667 C C . SER A 1 87 ? 1.979 18.187 3.753 1.00 97.19 87 SER A C 1
ATOM 669 O O . SER A 1 87 ? 2.863 18.655 4.469 1.00 97.19 87 SER A O 1
ATOM 671 N N . ILE A 1 88 ? 0.932 17.528 4.275 1.00 97.00 88 ILE A N 1
ATOM 672 C CA . ILE A 1 88 ? 0.804 17.282 5.722 1.00 97.00 88 ILE A CA 1
ATOM 673 C C . ILE A 1 88 ? 1.891 16.302 6.177 1.00 97.00 88 ILE A C 1
ATOM 675 O O . ILE A 1 88 ? 2.520 16.525 7.210 1.00 97.00 88 ILE A O 1
ATOM 679 N N . VAL A 1 89 ? 2.130 15.228 5.413 1.00 97.81 89 VAL A N 1
ATOM 680 C CA . VAL A 1 89 ? 3.148 14.220 5.755 1.00 97.81 89 VAL A CA 1
ATOM 681 C C . VAL A 1 89 ? 4.516 14.890 5.863 1.00 97.81 89 VAL A C 1
ATOM 683 O O . VAL A 1 89 ? 5.138 14.840 6.925 1.00 97.81 89 VAL A O 1
ATOM 686 N N . ALA A 1 90 ? 4.936 15.595 4.813 1.00 97.88 90 ALA A N 1
ATOM 687 C CA . ALA A 1 90 ? 6.225 16.267 4.758 1.00 97.88 90 ALA A CA 1
ATOM 688 C C . ALA A 1 90 ? 6.388 17.294 5.892 1.00 97.88 90 ALA A C 1
ATOM 690 O O . ALA A 1 90 ? 7.380 17.280 6.624 1.00 97.88 90 ALA A O 1
ATOM 691 N N . HIS A 1 91 ? 5.385 18.141 6.111 1.00 97.69 91 HIS A N 1
ATOM 692 C CA . HIS A 1 91 ? 5.473 19.150 7.159 1.00 97.69 91 HIS A CA 1
ATOM 693 C C . HIS A 1 91 ? 5.538 18.525 8.565 1.00 97.69 91 HIS A C 1
ATOM 695 O O . HIS A 1 91 ? 6.355 18.926 9.396 1.00 97.69 91 HIS A O 1
ATOM 701 N N . SER A 1 92 ? 4.762 17.465 8.817 1.00 97.19 92 SER A N 1
ATOM 702 C CA . SER A 1 92 ? 4.820 16.717 10.079 1.00 97.19 92 SER A CA 1
ATOM 703 C C . SER A 1 92 ? 6.206 16.105 10.339 1.00 97.19 92 SER A C 1
ATOM 705 O O . SER A 1 92 ? 6.718 16.145 11.459 1.00 97.19 92 SER A O 1
ATOM 707 N N . TRP A 1 93 ? 6.871 15.610 9.292 1.00 97.69 93 TRP A N 1
ATOM 708 C CA . TRP A 1 93 ? 8.220 15.053 9.381 1.00 97.69 93 TRP A CA 1
ATOM 709 C C . TRP A 1 93 ? 9.273 16.121 9.650 1.00 97.69 93 TRP A C 1
ATOM 711 O O . TRP A 1 93 ? 10.143 15.913 10.494 1.00 97.69 93 TRP A O 1
ATOM 721 N N . LYS A 1 94 ? 9.175 17.291 9.010 1.00 97.25 94 LYS A N 1
ATOM 722 C CA . LYS A 1 94 ? 10.035 18.437 9.334 1.00 97.25 94 LYS A CA 1
ATOM 723 C C . LYS A 1 94 ?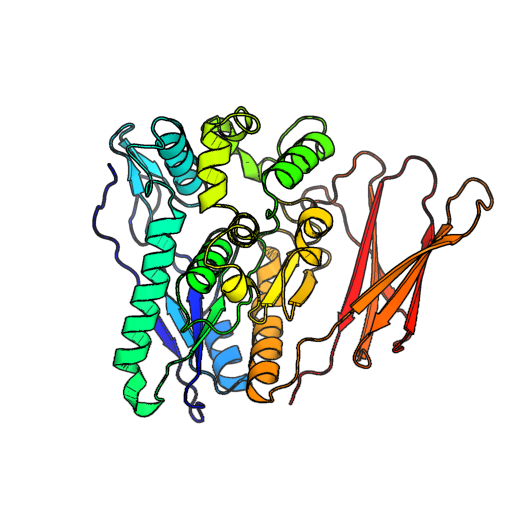 9.901 18.828 10.802 1.00 97.25 94 LYS A C 1
ATOM 725 O O . LYS A 1 94 ? 10.914 18.973 11.484 1.00 97.25 94 LYS A O 1
ATOM 730 N N . LEU A 1 95 ? 8.672 18.965 11.302 1.00 96.50 95 LEU A N 1
ATOM 731 C CA . LEU A 1 95 ? 8.431 19.328 12.699 1.00 96.50 95 LEU A CA 1
ATOM 732 C C . LEU A 1 95 ? 8.976 18.282 13.676 1.00 96.50 95 LEU A C 1
ATOM 734 O O . LEU A 1 95 ? 9.475 18.671 14.735 1.00 96.50 95 LEU A O 1
ATOM 738 N N . PHE A 1 96 ? 8.895 16.991 13.333 1.00 97.50 96 PHE A N 1
ATOM 739 C CA . PHE A 1 96 ? 9.550 15.916 14.080 1.00 97.50 96 PHE A CA 1
ATOM 740 C C . PHE A 1 96 ? 11.072 16.094 14.061 1.00 97.50 96 PHE A C 1
ATOM 742 O O . PHE A 1 96 ? 11.696 16.184 15.112 1.00 97.50 96 PHE A O 1
ATOM 749 N N . MET A 1 97 ? 11.672 16.203 12.875 1.00 97.25 97 MET A N 1
ATOM 750 C CA . MET A 1 97 ? 13.126 16.253 12.692 1.00 97.25 97 MET A CA 1
ATOM 751 C C . MET A 1 97 ? 13.781 17.488 13.319 1.00 97.25 97 MET A C 1
ATOM 753 O O . MET A 1 97 ? 14.962 17.442 13.652 1.00 97.25 97 MET A O 1
ATOM 757 N N . GLN A 1 98 ? 13.044 18.584 13.498 1.00 96.19 98 GLN A N 1
ATOM 758 C CA . GLN A 1 98 ? 13.523 19.764 14.221 1.00 96.19 98 GLN A CA 1
ATOM 759 C C . GLN A 1 98 ? 13.677 19.525 15.729 1.00 96.19 98 GLN A C 1
ATOM 761 O O . GLN A 1 98 ? 14.455 20.223 16.378 1.00 96.19 98 GLN A O 1
ATOM 766 N N . SER A 1 99 ? 12.912 18.602 16.321 1.00 95.88 99 SER A N 1
ATOM 767 C CA . SER A 1 99 ? 12.951 18.326 17.766 1.00 95.88 99 SER A CA 1
ATOM 768 C C . SER A 1 99 ? 12.462 16.901 18.100 1.00 95.88 99 SER A C 1
ATOM 770 O O . SER A 1 99 ? 11.421 16.757 18.750 1.00 95.88 99 SER A O 1
ATOM 772 N N . PRO A 1 100 ? 13.169 15.839 17.663 1.00 95.94 100 PRO A N 1
ATOM 773 C CA . PRO A 1 100 ? 12.658 14.465 17.735 1.00 95.94 100 PRO A CA 1
ATOM 774 C C . PRO A 1 100 ? 12.346 13.987 19.164 1.00 95.94 100 PRO A C 1
ATOM 776 O O . PRO A 1 100 ? 11.402 13.232 19.387 1.00 95.94 100 PRO A O 1
ATOM 779 N N . GLU A 1 101 ? 13.098 14.472 20.145 1.00 95.81 101 GLU A N 1
ATOM 780 C CA . GLU A 1 101 ? 13.038 14.081 21.554 1.00 95.81 101 GLU A CA 1
ATOM 781 C C . GLU A 1 101 ? 11.830 14.693 22.267 1.00 95.81 101 GLU A C 1
ATOM 783 O O . GLU A 1 101 ? 11.264 14.078 23.168 1.00 95.81 101 GLU A O 1
ATOM 788 N N . THR A 1 102 ? 11.409 15.894 21.862 1.00 95.56 102 THR A N 1
ATOM 789 C CA . THR A 1 102 ? 10.246 16.584 22.448 1.00 95.56 102 THR A CA 1
ATOM 790 C C . THR A 1 102 ? 8.977 16.405 21.618 1.00 95.56 102 THR A C 1
ATOM 792 O O . THR A 1 102 ? 7.882 16.707 22.094 1.00 95.56 102 THR A O 1
ATOM 795 N N . ARG A 1 103 ? 9.097 15.891 20.386 1.00 93.94 103 ARG A N 1
ATOM 796 C CA . ARG A 1 103 ? 7.990 15.685 19.441 1.00 93.94 103 ARG A CA 1
ATOM 797 C C . ARG A 1 103 ? 7.908 14.244 18.903 1.00 93.94 103 ARG A C 1
ATOM 799 O O . ARG A 1 103 ? 7.708 14.071 17.700 1.00 93.94 103 ARG A O 1
ATOM 806 N N . PRO A 1 104 ? 7.971 13.198 19.751 1.00 91.62 104 PRO A N 1
ATOM 807 C CA . PRO A 1 104 ? 8.078 11.809 19.293 1.00 91.62 104 PRO A CA 1
ATOM 808 C C . PRO A 1 104 ? 6.863 11.309 18.489 1.00 91.62 104 PRO A C 1
ATOM 810 O O . PRO A 1 104 ? 6.984 10.357 17.728 1.00 91.62 104 PRO A O 1
ATOM 813 N N . PHE A 1 105 ? 5.699 11.953 18.624 1.00 92.12 105 PHE A N 1
ATOM 814 C CA . PHE A 1 105 ? 4.448 11.571 17.950 1.00 92.12 105 PHE A CA 1
ATOM 815 C C . PHE A 1 105 ? 4.050 12.512 16.807 1.00 92.12 105 PHE A C 1
ATOM 817 O O . PHE A 1 105 ? 2.904 12.501 16.371 1.00 92.12 105 PHE A O 1
ATOM 824 N N . MET A 1 106 ? 4.962 13.379 16.362 1.00 94.81 106 MET A N 1
ATOM 825 C CA . MET A 1 106 ? 4.621 14.434 15.407 1.00 94.81 106 MET A CA 1
ATOM 826 C C . MET A 1 106 ? 4.348 13.917 13.996 1.00 94.81 106 MET A C 1
ATOM 828 O O . MET A 1 106 ? 3.617 14.572 13.261 1.00 94.81 106 MET A O 1
ATOM 832 N N . SER A 1 107 ? 4.888 12.756 13.614 1.00 95.50 107 SER A N 1
ATOM 833 C CA . SER A 1 107 ? 4.598 12.194 12.296 1.00 95.50 107 SER A CA 1
ATOM 834 C C . SER A 1 107 ? 3.102 11.951 12.102 1.00 95.50 107 SER A C 1
ATOM 836 O O . SER A 1 107 ? 2.444 11.332 12.942 1.00 95.50 107 SER A O 1
ATOM 838 N N . LEU A 1 108 ? 2.584 12.382 10.950 1.00 96.06 108 LEU A N 1
ATOM 839 C CA . LEU A 1 108 ? 1.177 12.249 10.589 1.00 96.06 108 LEU A CA 1
ATOM 840 C C . LEU A 1 108 ? 0.674 10.805 10.661 1.00 96.06 108 LEU A C 1
ATOM 842 O O . LEU A 1 108 ? -0.489 10.582 10.993 1.00 96.06 108 LEU A O 1
ATOM 846 N N . HIS A 1 109 ? 1.511 9.811 10.366 1.00 96.19 109 HIS A N 1
ATOM 847 C CA . HIS A 1 109 ? 1.045 8.430 10.337 1.00 96.19 109 HIS A CA 1
ATOM 848 C C . HIS A 1 109 ? 0.624 7.897 11.715 1.00 96.19 109 HIS A C 1
ATOM 850 O O . HIS A 1 109 ? -0.184 6.968 11.762 1.00 96.19 109 HIS A O 1
ATOM 856 N N . VAL A 1 110 ? 1.084 8.509 12.816 1.00 94.56 110 VAL A N 1
ATOM 857 C CA . VAL A 1 110 ? 0.686 8.146 14.188 1.00 94.56 110 VAL A CA 1
ATOM 858 C C . VAL A 1 110 ? -0.818 8.383 14.420 1.00 94.56 110 VAL A C 1
ATOM 860 O O . VAL A 1 110 ? -1.529 7.411 14.679 1.00 94.56 110 VAL A O 1
ATOM 863 N N . PRO A 1 111 ? -1.370 9.606 14.278 1.00 94.25 111 PRO A N 1
ATOM 864 C CA . PRO A 1 111 ? -2.814 9.816 14.417 1.00 94.25 111 PRO A CA 1
ATOM 865 C C . PRO A 1 111 ? -3.640 9.163 13.294 1.00 94.25 111 PRO A C 1
ATOM 867 O O . PRO A 1 111 ? -4.791 8.794 13.514 1.00 94.25 111 PRO A O 1
ATOM 870 N N . VAL A 1 112 ? -3.074 8.959 12.100 1.00 96.12 112 VAL A N 1
ATOM 871 C CA . VAL A 1 112 ? -3.765 8.235 11.013 1.00 96.12 112 VAL A CA 1
ATOM 872 C C . VAL A 1 112 ? -3.931 6.747 11.349 1.00 96.12 112 VAL A C 1
ATOM 874 O O . VAL A 1 112 ? -4.979 6.169 11.065 1.00 96.12 112 VAL A O 1
ATOM 877 N N . MET A 1 113 ? -2.940 6.128 11.995 1.00 96.25 113 MET A N 1
ATOM 878 C CA . MET A 1 113 ? -3.059 4.771 12.538 1.00 96.25 113 MET A CA 1
ATOM 879 C C . MET A 1 113 ? -4.149 4.700 13.618 1.00 96.25 113 MET A C 1
ATOM 881 O O . MET A 1 113 ? -4.960 3.776 13.599 1.00 96.25 113 MET A O 1
ATOM 885 N N . GLU A 1 114 ? -4.224 5.693 14.509 1.00 95.50 114 GLU A N 1
ATOM 886 C CA . GLU A 1 114 ? -5.268 5.756 15.544 1.00 95.50 114 GLU A CA 1
ATOM 887 C C . GLU A 1 114 ? -6.683 5.806 14.939 1.00 95.50 114 GLU A C 1
ATOM 889 O O . GLU A 1 114 ? -7.596 5.160 15.453 1.00 95.50 114 GLU A O 1
ATOM 894 N N . ALA A 1 115 ? -6.878 6.489 13.802 1.00 97.12 115 ALA A N 1
ATOM 895 C CA . ALA A 1 115 ? -8.160 6.479 13.090 1.00 97.12 115 ALA A CA 1
ATOM 896 C C . ALA A 1 115 ? -8.569 5.062 12.633 1.00 97.12 115 ALA A C 1
ATOM 898 O O . ALA A 1 115 ? -9.745 4.703 12.703 1.00 97.12 115 ALA A O 1
ATOM 899 N N . ILE A 1 116 ? -7.605 4.224 12.229 1.00 98.31 116 ILE A N 1
ATOM 900 C CA . ILE A 1 116 ? -7.854 2.813 11.889 1.00 98.31 116 ILE A CA 1
ATOM 901 C C . ILE A 1 116 ? -8.251 2.023 13.145 1.00 98.31 116 ILE A C 1
ATOM 903 O O . ILE A 1 116 ? -9.190 1.229 13.087 1.00 98.31 116 ILE A O 1
ATOM 907 N N . PHE A 1 117 ? -7.593 2.256 14.285 1.00 98.12 117 PHE A N 1
ATOM 908 C CA . PHE A 1 117 ? -7.937 1.601 15.556 1.00 98.12 117 PHE A CA 1
ATOM 909 C C . PHE A 1 117 ? -9.345 1.946 16.014 1.00 98.12 117 PHE A C 1
ATOM 911 O O . PHE A 1 117 ? -10.138 1.047 16.284 1.00 98.12 117 PHE A O 1
ATOM 918 N N . LYS A 1 118 ? -9.690 3.234 16.011 1.00 98.06 118 LYS A N 1
ATOM 919 C CA . LYS A 1 118 ? -11.030 3.698 16.381 1.00 98.06 118 LYS A CA 1
ATOM 920 C C . LYS A 1 118 ? -12.108 3.170 15.441 1.00 98.06 118 LYS A C 1
ATOM 922 O O . LYS A 1 118 ? -13.207 2.863 15.895 1.00 98.06 118 LYS A O 1
ATOM 927 N N . ASN A 1 119 ? -11.791 2.994 14.159 1.00 98.12 119 ASN A N 1
ATOM 928 C CA . ASN A 1 119 ? -12.699 2.348 13.218 1.00 98.12 119 ASN A CA 1
ATOM 929 C C . ASN A 1 119 ? -12.901 0.852 13.524 1.00 98.12 119 ASN A C 1
ATOM 931 O O . ASN A 1 119 ? -14.023 0.356 13.448 1.00 98.12 119 ASN A O 1
ATOM 935 N N . MET A 1 120 ? -11.845 0.128 13.913 1.00 98.56 120 MET A N 1
ATOM 936 C CA . MET A 1 120 ? -11.979 -1.262 14.369 1.00 98.56 120 MET A CA 1
ATOM 937 C C . MET A 1 120 ? -12.780 -1.356 15.674 1.00 98.56 120 MET A C 1
ATOM 939 O O . MET A 1 120 ? -13.646 -2.219 15.773 1.00 98.56 120 MET A O 1
ATOM 943 N N . ASP A 1 121 ? -12.568 -0.449 16.633 1.00 98.56 121 ASP A N 1
ATOM 944 C CA . ASP A 1 121 ? -13.352 -0.386 17.877 1.00 98.56 121 ASP A CA 1
ATOM 945 C C . ASP A 1 121 ? -14.848 -0.167 17.581 1.00 98.56 121 ASP A C 1
ATOM 947 O O . ASP A 1 121 ? -15.712 -0.852 18.136 1.00 98.56 121 ASP A O 1
ATOM 951 N N . LEU A 1 122 ? -15.161 0.756 16.662 1.00 98.31 122 LEU A N 1
ATOM 952 C CA . LEU A 1 122 ? -16.524 0.992 16.185 1.00 98.31 122 LEU A CA 1
ATOM 953 C C . LEU A 1 122 ? -17.101 -0.262 15.520 1.00 98.31 122 LEU A C 1
ATOM 955 O O . LEU A 1 122 ? -18.209 -0.671 15.854 1.00 98.31 122 LEU A O 1
ATOM 959 N N . ALA A 1 123 ? -16.351 -0.907 14.625 1.00 98.31 123 ALA A N 1
ATOM 960 C CA . ALA A 1 123 ? -16.783 -2.134 13.964 1.00 98.31 123 ALA A CA 1
ATOM 961 C C . ALA A 1 123 ? -17.088 -3.248 14.973 1.00 98.31 123 ALA A C 1
ATOM 963 O O . ALA A 1 123 ? -18.134 -3.887 14.893 1.00 98.31 123 ALA A O 1
ATOM 964 N N . GLU A 1 124 ? -16.211 -3.462 15.957 1.00 98.25 124 GLU A N 1
ATOM 965 C CA . GLU A 1 124 ? -16.423 -4.463 17.001 1.00 98.25 124 GLU A CA 1
ATOM 966 C C . GLU A 1 124 ? -17.664 -4.171 17.838 1.00 98.25 124 GLU A C 1
ATOM 968 O O . GLU A 1 124 ? -18.277 -5.135 18.299 1.00 98.25 124 GLU A O 1
ATOM 973 N N . LYS A 1 125 ? -18.019 -2.889 18.026 1.00 97.88 125 LYS A N 1
ATOM 974 C CA . LYS A 1 125 ? -19.204 -2.418 18.754 1.00 97.88 125 LYS A CA 1
ATOM 975 C C . LYS A 1 125 ? -20.490 -2.567 17.943 1.00 97.88 125 LYS A C 1
ATOM 977 O O . LYS A 1 125 ? -21.440 -3.144 18.462 1.00 97.88 125 LYS A O 1
ATOM 982 N N . GLU A 1 126 ? -20.521 -2.072 16.711 1.00 97.75 126 GLU A N 1
ATOM 983 C CA . GLU A 1 126 ? -21.733 -1.996 15.881 1.00 97.75 126 GLU A CA 1
ATOM 984 C C . GLU A 1 126 ? -22.055 -3.328 15.177 1.00 97.75 126 GLU A C 1
ATOM 986 O O . GLU A 1 126 ? -23.208 -3.606 14.856 1.00 97.75 126 GLU A O 1
ATOM 991 N N . LEU A 1 127 ? -21.063 -4.209 14.992 1.00 97.38 127 LEU A N 1
ATOM 992 C CA . LEU A 1 127 ? -21.216 -5.489 14.287 1.00 97.38 127 LEU A CA 1
ATOM 993 C C . LEU A 1 127 ? -21.272 -6.700 15.236 1.00 97.38 127 LEU A C 1
ATOM 995 O O . LEU A 1 127 ? -20.812 -7.790 14.878 1.00 97.38 127 LEU A O 1
ATOM 999 N N . GLN A 1 128 ? -21.857 -6.547 16.437 1.00 96.81 128 GLN A N 1
ATOM 1000 C CA . GLN A 1 128 ? -22.005 -7.659 17.399 1.00 96.81 128 GLN A CA 1
ATOM 1001 C C . GLN A 1 128 ? -22.620 -8.933 16.799 1.00 96.81 128 GLN A C 1
ATOM 1003 O O . GLN A 1 128 ? -22.102 -10.010 17.110 1.00 96.81 128 GLN A O 1
ATOM 1008 N N . PRO A 1 129 ? -23.665 -8.873 15.938 1.00 97.50 129 PRO A N 1
ATOM 1009 C CA . PRO A 1 129 ? -24.271 -10.087 15.389 1.00 97.50 129 PRO A CA 1
ATOM 1010 C C . PRO A 1 129 ? -23.278 -10.960 14.609 1.00 97.50 129 PRO A C 1
ATOM 1012 O O . PRO A 1 129 ? -23.373 -12.186 14.651 1.00 97.50 129 PRO A O 1
ATOM 1015 N N . TRP A 1 130 ? -22.275 -10.343 13.975 1.00 98.19 130 TRP A N 1
ATOM 1016 C CA . TRP A 1 130 ? -21.234 -11.032 13.205 1.00 98.19 130 TRP A CA 1
ATOM 1017 C C . TRP A 1 130 ? -19.963 -11.317 14.004 1.00 98.19 130 TRP A C 1
ATOM 1019 O O . TRP A 1 130 ? -19.043 -11.942 13.476 1.00 98.19 130 TRP A O 1
ATOM 1029 N N . LYS A 1 131 ? -19.898 -10.898 15.276 1.00 97.75 131 LYS A N 1
ATOM 1030 C CA . LYS A 1 131 ? -18.783 -11.170 16.200 1.00 97.75 131 LYS A CA 1
ATOM 1031 C C . LYS A 1 131 ? -17.415 -10.849 15.588 1.00 97.75 131 LYS A C 1
ATOM 1033 O O . LYS A 1 131 ? -16.479 -11.639 15.710 1.00 97.75 131 LYS A O 1
ATOM 1038 N N . ILE A 1 132 ? -17.306 -9.718 14.893 1.00 97.75 132 ILE A N 1
ATOM 1039 C CA . ILE A 1 132 ? -16.054 -9.297 14.256 1.00 97.75 132 ILE A CA 1
ATOM 1040 C C . ILE A 1 132 ? -14.988 -9.094 15.333 1.00 97.75 132 ILE A C 1
ATOM 1042 O O . ILE A 1 132 ? -15.218 -8.378 16.307 1.00 97.75 132 ILE A O 1
ATOM 1046 N N . ARG A 1 133 ? -13.852 -9.781 15.182 1.00 97.31 133 ARG A N 1
ATOM 1047 C CA . ARG A 1 133 ? -12.689 -9.707 16.090 1.00 97.31 133 ARG A CA 1
ATOM 1048 C C . ARG A 1 133 ? -11.354 -9.710 15.347 1.00 97.31 133 ARG A C 1
ATOM 1050 O O . ARG A 1 133 ? -10.303 -9.520 15.962 1.00 97.31 133 ARG A O 1
ATOM 1057 N N . LYS A 1 134 ? -11.374 -9.976 14.039 1.00 98.38 134 LYS A N 1
ATOM 1058 C CA . LYS A 1 134 ? -10.202 -9.962 13.171 1.00 98.38 134 LYS A CA 1
ATOM 1059 C C . LYS A 1 134 ? -10.443 -9.114 11.933 1.00 98.38 134 LYS A C 1
ATOM 1061 O O . LYS A 1 134 ? -11.556 -9.049 11.413 1.00 98.38 134 LYS A O 1
ATOM 1066 N N . PHE A 1 135 ? -9.380 -8.474 11.468 1.00 98.81 135 PHE A N 1
ATOM 1067 C CA . PHE A 1 135 ? -9.436 -7.529 10.368 1.00 98.81 135 PHE A CA 1
ATOM 1068 C C . PHE A 1 135 ? -8.353 -7.809 9.334 1.00 98.81 135 PHE A C 1
ATOM 1070 O O . PHE A 1 135 ? -7.218 -8.166 9.660 1.00 98.81 135 PHE A O 1
ATOM 1077 N N . ILE A 1 136 ? -8.711 -7.587 8.075 1.00 98.81 136 ILE A N 1
ATOM 1078 C CA . ILE A 1 136 ? -7.764 -7.439 6.974 1.00 98.81 136 ILE A CA 1
ATOM 1079 C C . ILE A 1 136 ? -7.599 -5.938 6.737 1.00 98.81 136 ILE A C 1
ATOM 1081 O O . ILE A 1 136 ? -8.586 -5.260 6.470 1.00 98.81 136 ILE A O 1
ATOM 1085 N N . GLY A 1 137 ? -6.382 -5.410 6.853 1.00 98.69 137 GLY A N 1
ATOM 1086 C CA . GLY A 1 137 ? -6.107 -3.983 6.661 1.00 98.69 137 GLY A CA 1
ATOM 1087 C C . GLY A 1 137 ? -5.772 -3.639 5.212 1.00 98.69 137 GLY A C 1
ATOM 1088 O O . GLY A 1 137 ? -4.956 -4.314 4.583 1.00 98.69 137 GLY A O 1
ATOM 1089 N N . THR A 1 138 ? -6.361 -2.575 4.669 1.00 98.81 138 THR A N 1
ATOM 1090 C CA . THR A 1 138 ? -5.997 -2.069 3.340 1.00 98.81 138 THR A CA 1
ATOM 1091 C C . THR A 1 138 ? -6.134 -0.551 3.220 1.00 98.81 138 THR A C 1
ATOM 1093 O O . THR A 1 138 ? -6.846 0.101 3.980 1.00 98.81 138 THR A O 1
ATOM 1096 N N . GLY A 1 139 ? -5.422 0.009 2.250 1.00 98.31 139 GLY A N 1
ATOM 1097 C CA . GLY A 1 139 ? -5.407 1.420 1.894 1.00 98.31 139 GLY A CA 1
ATOM 1098 C C . GLY A 1 139 ? -4.469 1.634 0.709 1.00 98.31 139 GLY A C 1
ATOM 1099 O O . GLY A 1 139 ? -3.765 0.707 0.295 1.00 98.31 139 GLY A O 1
ATOM 1100 N N . LEU A 1 140 ? -4.456 2.849 0.163 1.00 97.94 140 LEU A N 1
ATOM 1101 C CA . LEU A 1 140 ? -3.574 3.253 -0.937 1.00 97.94 140 LEU A CA 1
ATOM 1102 C C . LEU A 1 140 ? -2.559 4.297 -0.453 1.00 97.94 140 LEU A C 1
ATOM 1104 O O . LEU A 1 140 ? -2.901 5.169 0.345 1.00 97.94 140 LEU A O 1
ATOM 1108 N N . SER A 1 141 ? -1.319 4.243 -0.943 1.00 96.56 141 SER A N 1
ATOM 1109 C CA . SER A 1 141 ? -0.282 5.249 -0.673 1.00 96.56 141 SER A CA 1
ATOM 1110 C C . SER A 1 141 ? -0.038 5.425 0.838 1.00 96.56 141 SER A C 1
ATOM 1112 O O . SER A 1 141 ? 0.046 4.439 1.568 1.00 96.56 141 SER A O 1
ATOM 1114 N N . LYS A 1 142 ? 0.003 6.649 1.369 1.00 95.81 142 LYS A N 1
ATOM 1115 C CA . LYS A 1 142 ? 0.092 6.919 2.825 1.00 95.81 142 LYS A CA 1
ATOM 1116 C C . LYS A 1 142 ? -0.964 6.203 3.687 1.00 95.81 142 LYS A C 1
ATOM 1118 O O . LYS A 1 142 ? -0.706 5.867 4.836 1.00 95.81 142 LYS A O 1
ATOM 1123 N N . ARG A 1 143 ? -2.154 5.910 3.142 1.00 97.94 143 ARG A N 1
ATOM 1124 C CA . ARG A 1 143 ? -3.186 5.148 3.870 1.00 97.94 143 ARG A CA 1
ATOM 1125 C C . ARG A 1 143 ? -2.798 3.676 3.978 1.00 97.94 143 ARG A C 1
ATOM 1127 O O . ARG A 1 143 ? -2.973 3.062 5.026 1.00 97.94 143 ARG A O 1
ATOM 1134 N N . ALA A 1 144 ? -2.205 3.133 2.911 1.00 97.81 144 ALA A N 1
ATOM 1135 C CA . ALA A 1 144 ? -1.569 1.818 2.930 1.00 97.81 144 ALA A CA 1
ATOM 1136 C C . ALA A 1 144 ? -0.436 1.778 3.960 1.00 97.81 144 ALA A C 1
ATOM 1138 O O . ALA A 1 144 ? -0.301 0.795 4.686 1.00 97.81 144 ALA A O 1
ATOM 1139 N N . TRP A 1 145 ? 0.339 2.859 4.060 1.00 97.62 145 TRP A N 1
ATOM 1140 C CA . TRP A 1 145 ? 1.394 3.004 5.057 1.00 97.62 145 TRP A CA 1
ATOM 1141 C C . TRP A 1 145 ? 0.856 2.874 6.483 1.00 97.62 145 TRP A C 1
ATOM 1143 O O . TRP A 1 145 ? 1.326 2.035 7.247 1.00 97.62 145 TRP A O 1
ATOM 1153 N N . SER A 1 146 ? -0.217 3.591 6.818 1.00 96.94 146 SER A N 1
ATOM 1154 C CA . SER A 1 146 ? -0.849 3.466 8.135 1.00 96.94 146 SER A CA 1
ATOM 1155 C C . SER A 1 146 ? -1.402 2.072 8.422 1.00 96.94 146 SER A C 1
ATOM 1157 O O . SER A 1 146 ? -1.414 1.663 9.581 1.00 96.94 146 SER A O 1
ATOM 1159 N N . THR A 1 147 ? -1.793 1.296 7.404 1.00 97.06 147 THR A N 1
ATOM 1160 C CA . THR A 1 147 ? -2.209 -0.103 7.623 1.00 97.06 147 THR A CA 1
ATOM 1161 C C . THR A 1 147 ? -1.054 -1.006 8.059 1.00 97.06 147 THR A C 1
ATOM 1163 O O . THR A 1 147 ? -1.281 -1.950 8.815 1.00 97.06 147 THR A O 1
ATOM 1166 N N . TRP A 1 148 ? 0.187 -0.698 7.661 1.00 98.12 148 TRP A N 1
ATOM 1167 C CA . TRP A 1 148 ? 1.371 -1.381 8.188 1.00 98.12 148 TRP A CA 1
ATOM 1168 C C . TRP A 1 148 ? 1.575 -1.084 9.665 1.00 98.12 148 TRP A C 1
ATOM 1170 O O . TRP A 1 148 ? 1.764 -2.014 10.445 1.00 98.12 148 TRP A O 1
ATOM 1180 N N . PHE A 1 149 ? 1.489 0.184 10.065 1.00 97.62 149 PHE A N 1
ATOM 1181 C CA . PHE A 1 149 ? 1.627 0.553 11.474 1.00 97.62 149 PHE A CA 1
ATOM 1182 C C . PHE A 1 149 ? 0.509 -0.038 12.322 1.00 97.62 149 PHE A C 1
ATOM 1184 O O . PHE A 1 149 ? 0.781 -0.626 13.366 1.00 97.62 149 PHE A O 1
ATOM 1191 N N . ALA A 1 150 ? -0.728 -0.004 11.822 1.00 97.75 150 ALA A N 1
ATOM 1192 C CA . ALA A 1 150 ? -1.849 -0.634 12.498 1.00 97.75 150 ALA A CA 1
ATOM 1193 C C . ALA A 1 150 ? -1.622 -2.147 12.675 1.00 97.75 150 ALA A C 1
ATOM 1195 O O . ALA A 1 150 ? -1.890 -2.689 13.742 1.00 97.75 150 ALA A O 1
ATOM 1196 N N . ALA A 1 151 ? -1.070 -2.830 11.665 1.00 98.06 151 ALA A N 1
ATOM 1197 C CA . ALA A 1 151 ? -0.740 -4.251 11.755 1.00 98.06 151 ALA A CA 1
ATOM 1198 C C . ALA A 1 151 ? 0.375 -4.555 12.767 1.00 98.06 151 ALA A C 1
ATOM 1200 O O . ALA A 1 151 ? 0.320 -5.574 13.467 1.00 98.06 151 ALA A O 1
ATOM 1201 N N . ILE A 1 152 ? 1.379 -3.678 12.841 1.00 97.81 152 ILE A N 1
ATOM 1202 C CA . ILE A 1 152 ? 2.487 -3.773 13.794 1.00 97.81 152 ILE A CA 1
ATOM 1203 C C . ILE A 1 152 ? 1.974 -3.603 15.227 1.00 97.81 152 ILE A C 1
ATOM 1205 O O . ILE A 1 152 ? 2.347 -4.387 16.096 1.00 97.81 152 ILE A O 1
ATOM 1209 N N . ALA A 1 153 ? 1.107 -2.623 15.470 1.00 96.88 153 ALA A N 1
ATOM 1210 C CA . ALA A 1 153 ? 0.689 -2.247 16.817 1.00 96.88 153 ALA A CA 1
ATOM 1211 C C . ALA A 1 153 ? -0.565 -2.984 17.333 1.00 96.88 153 ALA A C 1
ATOM 1213 O O . ALA A 1 153 ? -0.721 -3.107 18.546 1.00 96.88 153 ALA A O 1
ATOM 1214 N N . ASP A 1 154 ? -1.424 -3.530 16.464 1.00 98.00 154 ASP A N 1
ATOM 1215 C CA . ASP A 1 154 ? -2.673 -4.191 16.868 1.00 98.00 154 ASP A CA 1
ATOM 1216 C C . ASP A 1 154 ? -2.775 -5.636 16.335 1.00 98.00 154 ASP A C 1
ATOM 1218 O O . ASP A 1 154 ? -2.577 -5.931 15.152 1.00 98.00 154 ASP A O 1
ATOM 1222 N N . THR A 1 155 ? -3.093 -6.574 17.232 1.00 97.69 155 THR A N 1
ATOM 1223 C CA . THR A 1 155 ? -3.203 -8.016 16.934 1.00 97.69 155 THR A CA 1
ATOM 1224 C C . THR A 1 155 ? -4.539 -8.428 16.309 1.00 97.69 155 THR A C 1
ATOM 1226 O O . THR A 1 155 ? -4.692 -9.577 15.864 1.00 97.69 155 THR A O 1
ATOM 1229 N N . ARG A 1 156 ? -5.517 -7.516 16.263 1.00 98.56 156 ARG A N 1
ATOM 1230 C CA . ARG A 1 156 ? -6.784 -7.706 15.552 1.00 98.56 156 ARG A CA 1
ATOM 1231 C C . ARG A 1 156 ? -6.564 -7.725 14.039 1.00 98.56 156 ARG A C 1
ATOM 1233 O O . ARG A 1 156 ? -7.272 -8.458 13.353 1.00 98.56 156 ARG A O 1
ATOM 1240 N N . ILE A 1 157 ? -5.543 -7.037 13.518 1.00 98.69 157 ILE A N 1
ATOM 1241 C CA . ILE A 1 157 ? -5.159 -7.147 12.105 1.00 98.69 157 ILE A CA 1
ATOM 1242 C C . ILE A 1 157 ? -4.391 -8.454 11.872 1.00 98.69 157 ILE A C 1
ATOM 1244 O O . ILE A 1 157 ? -3.286 -8.659 12.381 1.00 98.69 157 ILE A O 1
ATOM 1248 N N . GLU A 1 158 ? -4.979 -9.358 11.091 1.00 98.00 158 GLU A N 1
ATOM 1249 C CA . GLU A 1 158 ? -4.408 -10.682 10.804 1.00 98.00 158 GLU A CA 1
ATOM 1250 C C . GLU A 1 158 ? -3.799 -10.792 9.405 1.00 98.00 158 GLU A C 1
ATOM 1252 O O . GLU A 1 158 ? -3.045 -11.724 9.147 1.00 98.00 158 GLU A O 1
ATOM 1257 N N . ALA A 1 159 ? -4.110 -9.858 8.507 1.00 98.62 159 ALA A N 1
ATOM 1258 C CA . ALA A 1 159 ? -3.508 -9.763 7.185 1.00 98.62 159 ALA A CA 1
ATOM 1259 C C . ALA A 1 159 ? -3.593 -8.329 6.654 1.00 98.62 159 ALA A C 1
ATOM 1261 O O . ALA A 1 159 ? -4.449 -7.557 7.087 1.00 98.62 159 ALA A O 1
ATOM 1262 N N . ILE A 1 160 ? -2.744 -7.981 5.684 1.00 98.75 160 ILE A N 1
ATOM 1263 C CA . ILE A 1 160 ? -2.804 -6.676 5.008 1.00 98.75 160 ILE A CA 1
ATOM 1264 C C . ILE A 1 160 ? -2.697 -6.777 3.483 1.00 98.75 160 ILE A C 1
ATOM 1266 O O . ILE A 1 160 ? -2.010 -7.646 2.937 1.00 98.75 160 ILE A O 1
ATOM 1270 N N . ALA A 1 161 ? -3.345 -5.840 2.797 1.00 98.62 161 ALA A N 1
ATOM 1271 C CA . ALA A 1 161 ? -3.209 -5.590 1.365 1.00 98.62 161 ALA A CA 1
ATOM 1272 C C . ALA A 1 161 ? -2.849 -4.116 1.112 1.00 98.62 161 ALA A C 1
ATOM 1274 O O . ALA A 1 161 ? -3.738 -3.318 0.810 1.00 98.62 161 ALA A O 1
ATOM 1275 N N . PRO A 1 162 ? -1.580 -3.715 1.293 1.00 98.38 162 PRO A N 1
ATOM 1276 C CA . PRO A 1 162 ? -1.136 -2.353 1.021 1.00 98.38 162 PRO A CA 1
ATOM 1277 C C . PRO A 1 162 ? -0.952 -2.113 -0.486 1.00 98.38 162 PRO A C 1
ATOM 1279 O O . PRO A 1 162 ? -0.338 -2.927 -1.184 1.00 98.38 162 PRO A O 1
ATOM 1282 N N . PHE A 1 163 ? -1.438 -0.970 -0.973 1.00 98.44 163 PHE A N 1
ATOM 1283 C CA . PHE A 1 163 ? -1.307 -0.548 -2.367 1.00 98.44 163 PHE A CA 1
ATOM 1284 C C . PHE A 1 163 ? -0.400 0.684 -2.495 1.00 98.44 163 PHE A C 1
ATOM 1286 O O . PHE A 1 163 ? -0.592 1.661 -1.777 1.00 98.44 163 PHE A O 1
ATOM 1293 N N . VAL A 1 164 ? 0.535 0.652 -3.448 1.00 96.75 164 VAL A N 1
ATOM 1294 C CA . VAL A 1 164 ? 1.432 1.742 -3.879 1.00 96.75 164 VAL A CA 1
ATOM 1295 C C . VAL A 1 164 ? 2.134 2.467 -2.729 1.00 96.75 164 VAL A C 1
ATOM 1297 O O . VAL A 1 164 ? 2.061 3.684 -2.611 1.00 96.75 164 VAL A O 1
ATOM 1300 N N . ILE A 1 165 ? 2.827 1.709 -1.874 1.00 96.50 165 ILE A N 1
ATOM 1301 C CA . ILE A 1 165 ? 3.723 2.249 -0.839 1.00 96.50 165 ILE A CA 1
ATOM 1302 C C . ILE A 1 165 ? 5.076 1.520 -0.865 1.00 96.50 165 ILE A C 1
ATOM 1304 O O . ILE A 1 165 ? 5.447 0.764 0.029 1.00 96.50 165 ILE A O 1
ATOM 1308 N N . ASP A 1 166 ? 5.804 1.698 -1.966 1.00 95.06 166 ASP A N 1
ATOM 1309 C CA . ASP A 1 166 ? 7.003 0.921 -2.306 1.00 95.06 166 ASP A CA 1
ATOM 1310 C C . ASP A 1 166 ? 8.295 1.598 -1.813 1.00 95.06 166 ASP A C 1
ATOM 1312 O O . ASP A 1 166 ? 9.165 1.966 -2.608 1.00 95.06 166 ASP A O 1
ATOM 1316 N N . ILE A 1 167 ? 8.388 1.828 -0.495 1.00 94.00 167 ILE A N 1
ATOM 1317 C CA . ILE A 1 167 ? 9.450 2.656 0.108 1.00 94.00 167 ILE A CA 1
ATOM 1318 C C . ILE A 1 167 ? 10.169 2.037 1.321 1.00 94.00 167 ILE A C 1
ATOM 1320 O O . ILE A 1 167 ? 10.967 2.709 1.954 1.00 94.00 167 ILE A O 1
ATOM 1324 N N . PHE A 1 168 ? 9.964 0.766 1.673 1.00 93.06 168 PHE A N 1
ATOM 1325 C CA . PHE A 1 168 ? 10.629 0.195 2.865 1.00 93.06 168 PHE A CA 1
ATOM 1326 C C . PHE A 1 168 ? 12.125 -0.062 2.664 1.00 93.06 168 PHE A C 1
ATOM 1328 O O . PHE A 1 168 ? 12.585 -0.253 1.538 1.00 93.06 168 PHE A O 1
ATOM 1335 N N . SER A 1 169 ? 12.890 -0.098 3.763 1.00 95.00 169 SER A N 1
ATOM 1336 C CA . SER A 1 169 ? 14.328 0.224 3.732 1.00 95.00 169 SER A CA 1
ATOM 1337 C C . SER A 1 169 ? 14.529 1.622 3.141 1.00 95.00 169 SER A C 1
ATOM 1339 O O . SER A 1 169 ? 15.229 1.800 2.139 1.00 95.00 169 SER A O 1
ATOM 1341 N N . MET A 1 170 ? 13.856 2.599 3.749 1.00 94.75 170 MET A N 1
ATOM 1342 C CA . MET A 1 170 ? 13.704 3.958 3.221 1.00 94.75 170 MET A CA 1
ATOM 1343 C C . MET A 1 170 ? 15.043 4.618 2.902 1.00 94.75 170 MET A C 1
ATOM 1345 O O . MET A 1 170 ? 15.170 5.289 1.885 1.00 94.75 170 MET A O 1
ATOM 1349 N N . ASP A 1 171 ? 16.062 4.379 3.724 1.00 93.25 171 ASP A N 1
ATOM 1350 C CA . ASP A 1 171 ? 17.430 4.847 3.505 1.00 93.25 171 ASP A CA 1
ATOM 1351 C C . ASP A 1 171 ? 17.974 4.435 2.125 1.00 93.25 171 ASP A C 1
ATOM 1353 O O . ASP A 1 171 ? 18.447 5.278 1.360 1.00 93.25 171 ASP A O 1
ATOM 1357 N N . LYS A 1 172 ? 17.854 3.147 1.783 1.00 95.38 172 LYS A N 1
ATOM 1358 C CA . LYS A 1 172 ? 18.341 2.587 0.516 1.00 95.38 172 LYS A CA 1
ATOM 1359 C C . LYS A 1 172 ? 17.451 2.982 -0.652 1.00 95.38 172 LYS A C 1
ATOM 1361 O O . LYS A 1 172 ? 17.961 3.328 -1.714 1.00 95.38 172 LYS A O 1
ATOM 1366 N N . VAL A 1 173 ? 16.132 2.944 -0.457 1.00 95.75 173 VAL A N 1
ATOM 1367 C CA . VAL A 1 173 ? 15.167 3.295 -1.506 1.00 95.75 173 VAL A CA 1
ATOM 1368 C C . VAL A 1 173 ? 15.309 4.757 -1.915 1.00 95.75 173 VAL A C 1
ATOM 1370 O O . VAL A 1 173 ? 15.316 5.062 -3.107 1.00 95.75 173 VAL A O 1
ATOM 1373 N N . LEU A 1 174 ? 15.430 5.670 -0.953 1.00 95.12 174 LEU A N 1
ATOM 1374 C CA . LEU A 1 174 ? 15.548 7.096 -1.239 1.00 95.12 174 LEU A CA 1
ATOM 1375 C C . LEU A 1 174 ? 16.867 7.430 -1.950 1.00 95.12 174 LEU A C 1
ATOM 1377 O O . LEU A 1 174 ? 16.873 8.254 -2.863 1.00 95.12 174 LEU A O 1
ATOM 1381 N N . ASP A 1 175 ? 17.969 6.777 -1.575 1.00 94.75 175 ASP A N 1
ATOM 1382 C CA . ASP A 1 175 ? 19.242 6.917 -2.284 1.00 94.75 175 ASP A CA 1
ATOM 1383 C C . ASP A 1 175 ? 19.175 6.379 -3.712 1.00 94.75 175 ASP A C 1
ATOM 1385 O O . ASP A 1 175 ? 19.592 7.072 -4.641 1.00 94.75 175 ASP A O 1
ATOM 1389 N N . ASP A 1 176 ? 18.615 5.181 -3.902 1.00 95.31 176 ASP A N 1
ATOM 1390 C CA . ASP A 1 176 ? 18.437 4.611 -5.238 1.00 95.31 176 ASP A CA 1
ATOM 1391 C C . ASP A 1 176 ? 17.535 5.487 -6.100 1.00 95.31 176 ASP A C 1
ATOM 1393 O O . ASP A 1 176 ? 17.839 5.719 -7.266 1.00 95.31 176 ASP A O 1
ATOM 1397 N N . THR A 1 177 ? 16.452 6.013 -5.532 1.00 95.19 177 THR A N 1
ATOM 1398 C CA . THR A 1 177 ? 15.532 6.915 -6.232 1.00 95.19 177 THR A CA 1
ATOM 1399 C C . THR A 1 177 ? 16.270 8.159 -6.723 1.00 95.19 177 THR A C 1
ATOM 1401 O O . THR A 1 177 ? 16.173 8.505 -7.900 1.00 95.19 177 THR A O 1
ATOM 1404 N N . TYR A 1 178 ? 17.064 8.790 -5.855 1.00 95.50 178 TYR A N 1
ATOM 1405 C CA . TYR A 1 178 ? 17.850 9.972 -6.206 1.00 95.50 178 TYR A CA 1
ATOM 1406 C C . TYR A 1 178 ? 18.882 9.682 -7.306 1.00 95.50 178 TYR A C 1
ATOM 1408 O O . TYR A 1 178 ? 18.991 10.436 -8.270 1.00 95.50 178 TYR A O 1
ATOM 1416 N N . GLN A 1 179 ? 19.608 8.564 -7.208 1.00 94.38 179 GLN A N 1
ATOM 1417 C CA . GLN A 1 179 ? 20.581 8.152 -8.228 1.00 94.38 179 GLN A CA 1
ATOM 1418 C C . GLN A 1 179 ? 19.906 7.804 -9.563 1.00 94.38 179 GLN A C 1
ATOM 1420 O O . GLN A 1 179 ? 20.392 8.184 -10.627 1.00 94.38 179 GLN A O 1
ATOM 1425 N N . THR A 1 180 ? 18.762 7.119 -9.514 1.00 93.62 180 THR A N 1
ATOM 1426 C CA . THR A 1 180 ? 17.983 6.698 -10.691 1.00 93.62 180 THR A CA 1
ATOM 1427 C C . THR A 1 180 ? 17.564 7.876 -11.551 1.00 93.62 180 THR A C 1
ATOM 1429 O O . THR A 1 180 ? 17.614 7.793 -12.778 1.00 93.62 180 THR A O 1
ATOM 1432 N N . TYR A 1 181 ? 17.174 8.975 -10.912 1.00 93.44 181 TYR A N 1
ATOM 1433 C CA . TYR A 1 181 ? 16.698 10.171 -11.594 1.00 93.44 181 TYR A CA 1
ATOM 1434 C C . TYR A 1 181 ? 17.793 11.224 -11.792 1.00 93.44 181 TYR A C 1
ATOM 1436 O O . TYR A 1 181 ? 17.489 12.404 -11.927 1.00 93.44 181 TYR A O 1
ATOM 1444 N N . GLY A 1 182 ? 19.061 10.800 -11.856 1.00 92.62 182 GLY A N 1
ATOM 1445 C CA . GLY A 1 182 ? 20.181 11.680 -12.194 1.00 92.62 182 GLY A CA 1
ATOM 1446 C C . GLY A 1 182 ? 20.450 12.717 -11.112 1.00 92.62 182 GLY A C 1
ATOM 1447 O O . GLY A 1 182 ? 20.508 13.909 -11.405 1.00 92.62 182 GLY A O 1
ATOM 1448 N N . GLU A 1 183 ? 20.548 12.253 -9.864 1.00 93.81 183 GLU A N 1
ATOM 1449 C CA . GLU A 1 183 ? 20.759 13.094 -8.681 1.00 93.81 183 GLU A CA 1
ATOM 1450 C C . GLU A 1 183 ? 19.667 14.159 -8.519 1.00 93.81 183 GLU A C 1
ATOM 1452 O O . GLU A 1 183 ? 19.908 15.299 -8.132 1.00 93.81 183 GLU A O 1
ATOM 1457 N N . ASN A 1 184 ? 18.432 13.766 -8.824 1.00 93.00 184 ASN A N 1
ATOM 1458 C CA . ASN A 1 184 ? 17.244 14.593 -8.686 1.00 93.00 184 ASN A CA 1
ATOM 1459 C C . ASN A 1 184 ? 16.077 13.776 -8.135 1.00 93.00 184 ASN A C 1
ATOM 1461 O O . ASN A 1 184 ? 16.152 12.559 -7.960 1.00 93.00 184 ASN A O 1
ATOM 1465 N N . TRP A 1 185 ? 14.980 14.468 -7.845 1.00 94.62 185 TRP A N 1
ATOM 1466 C CA . TRP A 1 185 ? 13.767 13.868 -7.311 1.00 94.62 185 TRP A CA 1
ATOM 1467 C C . TRP A 1 185 ? 12.640 13.865 -8.334 1.00 94.62 185 TRP A C 1
ATOM 1469 O O . TRP A 1 185 ? 12.509 14.815 -9.109 1.00 94.62 185 TRP A O 1
ATOM 1479 N N . PRO A 1 186 ? 11.785 12.828 -8.339 1.00 94.75 186 PRO A N 1
ATOM 1480 C CA . PRO A 1 186 ? 10.581 12.875 -9.145 1.00 94.75 186 PRO A CA 1
ATOM 1481 C C . PRO A 1 186 ? 9.653 13.965 -8.590 1.00 94.75 186 PRO A C 1
ATOM 1483 O O . PRO A 1 186 ? 9.605 14.189 -7.385 1.00 94.75 186 PRO A O 1
ATOM 1486 N N . LEU A 1 187 ? 8.861 14.605 -9.456 1.00 94.94 187 LEU A N 1
ATOM 1487 C CA . LEU A 1 187 ? 7.939 15.685 -9.067 1.00 94.94 187 LEU A CA 1
ATOM 1488 C C . LEU A 1 187 ? 6.988 15.295 -7.922 1.00 94.94 187 LEU A C 1
ATOM 1490 O O . LEU A 1 187 ? 6.591 16.135 -7.127 1.00 94.94 187 LEU A O 1
ATOM 1494 N N . ALA A 1 188 ? 6.651 14.012 -7.807 1.00 95.75 188 ALA A N 1
ATOM 1495 C CA . ALA A 1 188 ? 5.830 13.494 -6.722 1.00 95.75 188 ALA A CA 1
ATOM 1496 C C . ALA A 1 188 ? 6.440 13.730 -5.318 1.00 95.75 188 ALA A C 1
ATOM 1498 O O . ALA A 1 188 ? 5.716 13.769 -4.330 1.00 95.75 188 ALA A O 1
ATOM 1499 N N . PHE A 1 189 ? 7.757 13.942 -5.224 1.00 96.75 189 PHE A N 1
ATOM 1500 C CA . PHE A 1 189 ? 8.473 14.249 -3.984 1.00 96.75 189 PHE A CA 1
ATOM 1501 C C . PHE A 1 189 ? 8.583 15.756 -3.679 1.00 96.75 189 PHE A C 1
ATOM 1503 O O . PHE A 1 189 ? 9.246 16.114 -2.706 1.00 96.75 189 PHE A O 1
ATOM 1510 N N . ASP A 1 190 ? 7.954 16.640 -4.463 1.00 97.19 190 ASP A N 1
ATOM 1511 C CA . ASP A 1 190 ? 8.098 18.103 -4.338 1.00 97.19 190 ASP A CA 1
ATOM 1512 C C . ASP A 1 190 ? 7.808 18.618 -2.917 1.00 97.19 190 ASP A C 1
ATOM 1514 O O . ASP A 1 190 ? 8.612 19.358 -2.358 1.00 97.19 190 ASP A O 1
ATOM 1518 N N . GLU A 1 191 ? 6.737 18.150 -2.270 1.00 97.69 191 GLU A N 1
ATOM 1519 C CA . GLU A 1 191 ? 6.412 18.526 -0.882 1.00 97.69 191 GLU A CA 1
ATOM 1520 C C . GLU A 1 191 ? 7.542 18.158 0.098 1.00 97.69 191 GLU A C 1
ATOM 1522 O O . GLU A 1 191 ? 7.959 18.968 0.926 1.00 97.69 191 GLU A O 1
ATOM 1527 N N . TYR A 1 192 ? 8.112 16.958 -0.038 1.00 97.56 192 TYR A N 1
ATOM 1528 C CA . TYR A 1 192 ? 9.218 16.492 0.802 1.00 97.56 192 TYR A CA 1
ATOM 1529 C C . TYR A 1 192 ? 10.517 17.255 0.514 1.00 97.56 192 TYR A C 1
ATOM 1531 O O . TYR A 1 192 ? 11.327 17.484 1.418 1.00 97.56 192 TYR A O 1
ATOM 1539 N N . HIS A 1 193 ? 10.725 17.651 -0.743 1.00 96.50 193 HIS A N 1
ATOM 1540 C CA . HIS A 1 193 ? 11.864 18.461 -1.149 1.00 96.50 193 HIS A CA 1
ATOM 1541 C C . HIS A 1 193 ? 11.781 19.876 -0.570 1.00 96.50 193 HIS A C 1
ATOM 1543 O O . HIS A 1 193 ? 12.741 20.336 0.052 1.00 96.50 193 HIS A O 1
ATOM 1549 N N . ARG A 1 194 ? 10.621 20.530 -0.695 1.00 96.38 194 ARG A N 1
ATOM 1550 C CA . ARG A 1 194 ? 10.361 21.881 -0.170 1.00 96.38 194 ARG A CA 1
ATOM 1551 C C . ARG A 1 194 ? 10.478 21.961 1.346 1.00 96.38 194 ARG A C 1
ATOM 1553 O O . ARG A 1 194 ? 10.991 22.948 1.862 1.00 96.38 194 ARG A O 1
ATOM 1560 N N . GLU A 1 195 ? 10.069 20.913 2.057 1.00 97.06 195 GLU A N 1
ATOM 1561 C CA . GLU A 1 195 ? 10.253 20.822 3.512 1.00 97.06 195 GLU A CA 1
ATOM 1562 C C . GLU A 1 195 ? 11.682 20.413 3.925 1.00 97.06 195 GLU A C 1
ATOM 1564 O O . GLU A 1 195 ? 11.974 20.254 5.112 1.00 97.06 195 GLU A O 1
ATOM 1569 N N . GLY A 1 196 ? 12.601 20.249 2.966 1.00 96.44 196 GLY A N 1
ATOM 1570 C CA . GLY A 1 196 ? 14.016 19.967 3.212 1.00 96.44 196 GLY A CA 1
ATOM 1571 C C . GLY A 1 196 ? 14.310 18.535 3.668 1.00 96.44 196 GLY A C 1
ATOM 1572 O O . GLY A 1 196 ? 15.442 18.235 4.053 1.00 96.44 196 GLY A O 1
ATOM 1573 N N . ILE A 1 197 ? 13.331 17.630 3.619 1.00 96.81 197 ILE A N 1
ATOM 1574 C CA . ILE A 1 197 ? 13.464 16.231 4.062 1.00 96.81 197 ILE A CA 1
ATOM 1575 C C . ILE A 1 197 ? 14.455 15.503 3.163 1.00 96.81 197 ILE A C 1
ATOM 1577 O O . ILE A 1 197 ? 15.361 14.810 3.627 1.00 96.81 197 ILE A O 1
ATOM 1581 N N . THR A 1 198 ? 14.338 15.721 1.854 1.00 94.06 198 THR A N 1
ATOM 1582 C CA . THR A 1 198 ? 15.213 15.075 0.879 1.00 94.06 198 THR A CA 1
ATOM 1583 C C . THR A 1 198 ? 16.678 15.485 1.012 1.00 94.06 198 THR A C 1
ATOM 1585 O O . THR A 1 198 ? 17.548 14.740 0.576 1.00 94.06 198 THR A O 1
ATOM 1588 N N . GLY A 1 199 ? 16.977 16.659 1.575 1.00 93.69 199 GLY A N 1
ATOM 1589 C CA . GLY A 1 199 ? 18.354 17.098 1.837 1.00 93.69 199 GLY A CA 1
ATOM 1590 C C . GLY A 1 199 ? 18.950 16.485 3.108 1.00 93.69 199 GLY A C 1
ATOM 1591 O O . GLY A 1 199 ? 20.160 16.499 3.294 1.00 93.69 199 GLY A O 1
ATOM 1592 N N . GLN A 1 200 ? 18.110 15.907 3.969 1.00 94.38 200 GLN A N 1
ATOM 1593 C CA . GLN A 1 200 ? 18.482 15.432 5.302 1.00 94.38 200 GLN A CA 1
ATOM 1594 C C . GLN A 1 200 ? 18.574 13.903 5.402 1.00 94.38 200 GLN A C 1
ATOM 1596 O O . GLN A 1 200 ? 18.734 13.380 6.501 1.00 94.38 200 GLN A O 1
ATOM 1601 N N . ARG A 1 201 ? 18.539 13.173 4.275 1.00 91.50 201 ARG A N 1
ATOM 1602 C CA . ARG A 1 201 ? 18.530 11.690 4.204 1.00 91.50 201 ARG A CA 1
ATOM 1603 C C . ARG A 1 201 ? 19.678 10.977 4.922 1.00 91.50 201 ARG A C 1
ATOM 1605 O O . ARG A 1 201 ? 19.607 9.772 5.124 1.00 91.50 201 ARG A O 1
ATOM 1612 N N . LYS A 1 202 ? 20.747 11.702 5.248 1.00 91.12 202 LYS A N 1
ATOM 1613 C CA . LYS A 1 202 ? 21.972 11.194 5.882 1.00 91.12 202 LYS A CA 1
ATOM 1614 C C . LYS A 1 202 ? 22.219 11.804 7.263 1.00 91.12 202 LYS A C 1
ATOM 1616 O O . LYS A 1 202 ? 23.360 11.887 7.702 1.00 91.12 202 LYS A O 1
ATOM 1621 N N . THR A 1 203 ? 21.163 12.281 7.918 1.00 95.81 203 THR A N 1
ATOM 1622 C CA . THR A 1 203 ? 21.236 12.910 9.244 1.00 95.81 203 THR A CA 1
ATOM 1623 C C . THR A 1 203 ? 20.708 11.986 10.340 1.00 95.81 203 THR A C 1
ATOM 1625 O O . THR A 1 203 ? 19.872 11.121 10.101 1.00 95.81 203 THR A O 1
ATOM 1628 N N . GLU A 1 204 ? 21.130 12.214 11.581 1.00 96.50 204 GLU A N 1
ATOM 1629 C CA . GLU A 1 204 ? 20.622 11.448 12.725 1.00 96.50 204 GLU A CA 1
ATOM 1630 C C . GLU A 1 204 ? 19.107 11.644 12.934 1.00 96.50 204 GLU A C 1
ATOM 1632 O O . GLU A 1 204 ? 18.394 10.722 13.329 1.00 96.50 204 GLU A O 1
ATOM 1637 N N . ASN A 1 205 ? 18.584 12.837 12.635 1.00 96.50 205 ASN A N 1
ATOM 1638 C CA . ASN A 1 205 ? 17.176 13.155 12.872 1.00 96.50 205 ASN A CA 1
ATOM 1639 C C . ASN A 1 205 ? 16.238 12.440 11.891 1.00 96.50 205 ASN A C 1
ATOM 1641 O O . ASN A 1 205 ? 15.172 11.986 12.314 1.00 96.50 205 ASN A O 1
ATOM 1645 N N . ILE A 1 206 ? 16.627 12.280 10.616 1.00 95.81 206 ILE A N 1
ATOM 1646 C CA . ILE A 1 206 ? 15.852 11.425 9.707 1.00 95.81 206 ILE A CA 1
ATOM 1647 C C . ILE A 1 206 ? 15.940 9.965 10.158 1.00 95.81 206 ILE A C 1
ATOM 1649 O O . ILE A 1 206 ? 14.923 9.287 10.164 1.00 95.81 206 ILE A O 1
ATOM 1653 N N . ASP A 1 207 ? 17.098 9.487 10.629 1.00 95.38 207 ASP A N 1
ATOM 1654 C CA . ASP A 1 207 ? 17.236 8.111 11.123 1.00 95.38 207 ASP A CA 1
ATOM 1655 C C . ASP A 1 207 ? 16.334 7.837 12.334 1.00 95.38 207 ASP A C 1
ATOM 1657 O O . ASP A 1 207 ? 15.729 6.765 12.427 1.00 95.38 207 ASP A O 1
ATOM 1661 N N . LYS A 1 208 ? 16.183 8.812 13.241 1.00 96.31 208 LYS A N 1
ATOM 1662 C CA . LYS A 1 208 ? 15.205 8.756 14.341 1.00 96.31 208 LYS A CA 1
ATOM 1663 C C . LYS A 1 208 ? 13.775 8.665 13.817 1.00 96.31 208 LYS A C 1
ATOM 1665 O O . LYS A 1 208 ? 13.010 7.847 14.321 1.00 96.31 208 LYS A O 1
ATOM 1670 N N . LEU A 1 209 ? 13.430 9.444 12.791 1.00 96.88 209 LEU A N 1
ATOM 1671 C CA . LEU A 1 209 ? 12.111 9.380 12.158 1.00 96.88 209 LEU A CA 1
ATOM 1672 C C . LEU A 1 209 ? 11.876 8.016 11.498 1.00 96.88 209 LEU A C 1
ATOM 1674 O O . LEU A 1 209 ? 10.812 7.431 11.667 1.00 96.88 209 LEU A O 1
ATOM 1678 N N . MET A 1 210 ? 12.871 7.464 10.800 1.00 95.31 210 MET A N 1
ATOM 1679 C CA . MET A 1 210 ? 12.751 6.166 10.124 1.00 95.31 210 MET A CA 1
ATOM 1680 C C . MET A 1 210 ? 12.504 5.012 11.105 1.00 95.31 210 MET A C 1
ATOM 1682 O O . MET A 1 210 ? 11.896 4.020 10.717 1.00 95.31 210 MET A O 1
ATOM 1686 N N . ARG A 1 211 ? 12.908 5.124 12.381 1.00 94.25 211 ARG A N 1
ATOM 1687 C CA . ARG A 1 211 ? 12.542 4.133 13.418 1.00 94.25 211 ARG A CA 1
ATOM 1688 C C . ARG A 1 211 ? 11.033 4.064 13.680 1.00 94.25 211 ARG A C 1
ATOM 1690 O O . ARG A 1 211 ? 10.578 3.068 14.231 1.00 94.25 211 ARG A O 1
ATOM 1697 N N . ILE A 1 212 ? 10.293 5.108 13.310 1.00 94.81 212 ILE A N 1
ATOM 1698 C CA . ILE A 1 212 ? 8.829 5.173 13.363 1.00 94.81 212 ILE A CA 1
ATOM 1699 C C . ILE A 1 212 ? 8.258 4.851 11.979 1.00 94.81 212 ILE A C 1
ATOM 1701 O O . ILE A 1 212 ? 7.350 4.038 11.856 1.00 94.81 212 ILE A O 1
ATOM 1705 N N . GLU A 1 213 ? 8.809 5.471 10.934 1.00 96.38 213 GLU A N 1
ATOM 1706 C CA . GLU A 1 213 ? 8.196 5.490 9.605 1.00 96.38 213 GLU A CA 1
ATOM 1707 C C . GLU A 1 213 ? 8.495 4.268 8.735 1.00 96.38 213 GLU A C 1
ATOM 1709 O O . GLU A 1 213 ? 7.720 3.963 7.838 1.00 96.38 213 GLU A O 1
ATOM 1714 N N . ASP A 1 214 ? 9.588 3.541 8.955 1.00 97.12 214 ASP A N 1
ATOM 1715 C CA . ASP A 1 214 ? 9.933 2.387 8.124 1.00 97.12 214 ASP A CA 1
ATOM 1716 C C . ASP A 1 214 ? 9.504 1.084 8.821 1.00 97.12 214 ASP A C 1
ATOM 1718 O O . ASP A 1 214 ? 10.160 0.663 9.782 1.00 97.12 214 ASP A O 1
ATOM 1722 N N . PRO A 1 215 ? 8.448 0.385 8.343 1.00 96.62 215 PRO A N 1
ATOM 1723 C CA . PRO A 1 215 ? 8.016 -0.897 8.893 1.00 96.62 215 PRO A CA 1
ATOM 1724 C C . PRO A 1 215 ? 9.149 -1.909 9.043 1.00 96.62 215 PRO A C 1
ATOM 1726 O O . PRO A 1 215 ? 9.118 -2.723 9.961 1.00 96.62 215 PRO A O 1
ATOM 1729 N N . LEU A 1 216 ? 10.171 -1.864 8.183 1.00 96.62 216 LEU A N 1
ATOM 1730 C CA . LEU A 1 216 ? 11.276 -2.814 8.240 1.00 96.62 216 LEU A CA 1
ATOM 1731 C C . LEU A 1 216 ? 12.155 -2.628 9.485 1.00 96.62 216 LEU A C 1
ATOM 1733 O O . LEU A 1 216 ? 12.700 -3.608 9.992 1.00 96.62 216 LEU A O 1
ATOM 1737 N N . ARG A 1 217 ? 12.232 -1.411 10.040 1.00 96.19 217 ARG A N 1
ATOM 1738 C CA . ARG A 1 217 ? 12.976 -1.126 11.282 1.00 96.19 217 ARG A CA 1
ATOM 1739 C C . ARG A 1 217 ? 12.379 -1.835 12.498 1.00 96.19 217 ARG A C 1
ATOM 1741 O O . ARG A 1 217 ? 13.078 -2.042 13.485 1.00 96.19 217 ARG A O 1
ATOM 1748 N N . TYR A 1 218 ? 11.122 -2.273 12.420 1.00 96.88 218 TYR A N 1
ATOM 1749 C CA . TYR A 1 218 ? 10.483 -3.041 13.487 1.00 96.88 218 TYR A CA 1
ATOM 1750 C C . TYR A 1 218 ? 10.949 -4.505 13.556 1.00 96.88 218 TYR A C 1
ATOM 1752 O O . TYR A 1 218 ? 10.618 -5.181 14.535 1.00 96.88 218 TYR A O 1
ATOM 1760 N N . LEU A 1 219 ? 11.739 -4.997 12.590 1.00 96.19 219 LEU A N 1
ATOM 1761 C CA . LEU A 1 219 ? 12.395 -6.307 12.702 1.00 96.19 219 LEU A CA 1
ATOM 1762 C C . LEU A 1 219 ? 13.375 -6.371 13.880 1.00 96.19 219 LEU A C 1
ATOM 1764 O O . LEU A 1 219 ? 13.456 -7.402 14.541 1.00 96.19 219 LEU A O 1
ATOM 1768 N N . ASP A 1 220 ? 14.025 -5.251 14.193 1.00 93.62 220 ASP A N 1
ATOM 1769 C CA . ASP A 1 220 ? 14.987 -5.127 15.293 1.00 93.62 220 ASP A CA 1
ATOM 1770 C C . ASP A 1 220 ? 14.331 -4.581 16.580 1.00 93.62 220 ASP A C 1
ATOM 1772 O O . ASP A 1 220 ? 14.978 -3.942 17.410 1.00 93.62 220 ASP A O 1
ATOM 1776 N N . SER A 1 221 ? 13.017 -4.781 16.740 1.00 94.50 221 SER A N 1
ATOM 1777 C CA . SER A 1 221 ? 12.220 -4.255 17.860 1.00 94.50 221 SER A CA 1
ATOM 1778 C C . SER A 1 221 ? 11.522 -5.367 18.658 1.00 94.50 221 SER A C 1
ATOM 1780 O O . SER A 1 221 ? 11.792 -6.551 18.479 1.00 94.50 221 SER A O 1
ATOM 1782 N N . ALA A 1 222 ? 10.576 -5.000 19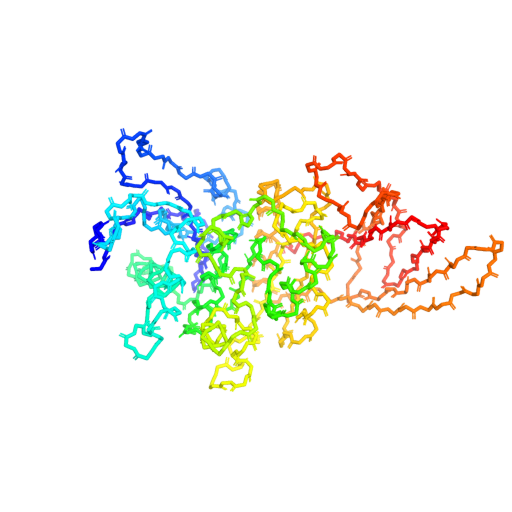.530 1.00 94.69 222 ALA A N 1
ATOM 1783 C CA . ALA A 1 222 ? 9.692 -5.951 20.208 1.00 94.69 222 ALA A CA 1
ATOM 1784 C C . ALA A 1 222 ? 8.570 -6.514 19.304 1.00 94.69 222 ALA A C 1
ATOM 1786 O O . ALA A 1 222 ? 7.858 -7.431 19.710 1.00 94.69 222 ALA A O 1
ATOM 1787 N N . TYR A 1 223 ? 8.410 -6.004 18.074 1.00 95.81 223 TYR A N 1
ATOM 1788 C CA . TYR A 1 223 ? 7.286 -6.329 17.185 1.00 95.81 223 TYR A CA 1
ATOM 1789 C C . TYR A 1 223 ? 7.605 -7.135 15.897 1.00 95.81 223 TYR A C 1
ATOM 1791 O O . TYR A 1 223 ? 6.758 -7.146 14.999 1.00 95.81 223 TYR A O 1
ATOM 1799 N N . PRO A 1 224 ? 8.727 -7.877 15.743 1.00 96.06 224 PRO A N 1
ATOM 1800 C CA . PRO A 1 224 ? 9.058 -8.541 14.475 1.00 96.06 224 PRO A CA 1
ATOM 1801 C C . PRO A 1 224 ? 8.013 -9.581 14.056 1.00 96.06 224 PRO A C 1
ATOM 1803 O O . PRO A 1 224 ? 7.727 -9.746 12.871 1.00 96.06 224 PRO A O 1
ATOM 1806 N N . GLN A 1 225 ? 7.378 -10.252 15.023 1.00 96.38 225 GLN A N 1
ATOM 1807 C CA . GLN A 1 225 ? 6.327 -11.239 14.754 1.00 96.38 225 GLN A CA 1
ATOM 1808 C C . GLN A 1 225 ? 5.081 -10.615 14.121 1.00 96.38 225 GLN A C 1
ATOM 1810 O O . GLN A 1 225 ? 4.352 -11.278 13.384 1.00 96.38 225 GLN A O 1
ATOM 1815 N N . ARG A 1 226 ? 4.841 -9.323 14.359 1.00 97.25 226 ARG A N 1
ATOM 1816 C CA . ARG A 1 226 ? 3.710 -8.609 13.763 1.00 97.25 226 ARG A CA 1
ATOM 1817 C C . ARG A 1 226 ? 3.923 -8.347 12.278 1.00 97.25 226 ARG A C 1
ATOM 1819 O O . ARG A 1 226 ? 2.969 -8.402 11.511 1.00 97.25 226 ARG A O 1
ATOM 1826 N N . LEU A 1 227 ? 5.174 -8.228 11.838 1.00 97.12 227 LEU A N 1
ATOM 1827 C CA . LEU A 1 227 ? 5.510 -8.202 10.416 1.00 97.12 227 LEU A CA 1
ATOM 1828 C C . LEU A 1 227 ? 5.356 -9.570 9.741 1.00 97.12 227 LEU A C 1
ATOM 1830 O O . LEU A 1 227 ? 5.378 -9.625 8.516 1.00 97.12 227 LEU A O 1
ATOM 1834 N N . ALA A 1 228 ? 5.199 -10.678 10.475 1.00 97.38 228 ALA A N 1
ATOM 1835 C CA . ALA A 1 228 ? 5.093 -12.021 9.895 1.00 97.38 228 ALA A CA 1
ATOM 1836 C C . ALA A 1 228 ? 3.672 -12.387 9.422 1.00 97.38 228 ALA A C 1
ATOM 1838 O O . ALA A 1 228 ? 3.493 -13.430 8.785 1.00 97.38 228 ALA A O 1
ATOM 1839 N N . ILE A 1 229 ? 2.669 -11.535 9.672 1.00 97.81 229 ILE A N 1
ATOM 1840 C CA . ILE A 1 229 ? 1.294 -11.774 9.210 1.00 97.81 229 ILE A CA 1
ATOM 1841 C C . ILE A 1 229 ? 1.213 -11.876 7.671 1.00 97.81 229 ILE A C 1
ATOM 1843 O O . ILE A 1 229 ? 2.041 -11.279 6.970 1.00 97.81 229 ILE A O 1
ATOM 1847 N N . PRO A 1 230 ? 0.238 -12.613 7.109 1.00 98.00 230 PRO A N 1
ATOM 1848 C CA . PRO A 1 230 ? -0.015 -12.638 5.673 1.00 98.00 230 PRO A CA 1
ATOM 1849 C C . PRO A 1 230 ? -0.133 -11.243 5.051 1.00 98.00 230 PRO A C 1
ATOM 1851 O O . PRO A 1 230 ? -0.844 -10.375 5.556 1.00 98.00 230 PRO A O 1
ATOM 1854 N N . LYS A 1 231 ? 0.546 -11.030 3.923 1.00 97.38 231 LYS A N 1
ATOM 1855 C CA . LYS A 1 231 ? 0.523 -9.743 3.218 1.00 97.38 231 LYS A CA 1
ATOM 1856 C C . LYS A 1 231 ? 0.531 -9.894 1.702 1.00 97.38 231 LYS A C 1
ATOM 1858 O O . LYS A 1 231 ? 1.328 -10.655 1.150 1.00 97.38 231 LYS A O 1
ATOM 1863 N N . CYS A 1 232 ? -0.334 -9.154 1.021 1.00 97.62 232 CYS A N 1
ATOM 1864 C CA . CYS A 1 232 ? -0.321 -9.028 -0.435 1.00 97.62 232 CYS A CA 1
ATOM 1865 C C . CYS A 1 232 ? 0.055 -7.590 -0.791 1.00 97.62 232 CYS A C 1
ATOM 1867 O O . CYS A 1 232 ? -0.757 -6.694 -0.619 1.00 97.62 232 CYS A O 1
ATOM 1869 N N . ILE A 1 233 ? 1.292 -7.365 -1.227 1.00 97.69 233 ILE A N 1
ATOM 1870 C CA . ILE A 1 233 ? 1.821 -6.037 -1.559 1.00 97.69 233 ILE A CA 1
ATOM 1871 C C . ILE A 1 233 ? 1.526 -5.748 -3.026 1.00 97.69 233 ILE A C 1
ATOM 1873 O O . ILE A 1 233 ? 1.811 -6.588 -3.889 1.00 97.69 233 ILE A O 1
ATOM 1877 N N . LEU A 1 234 ? 0.956 -4.576 -3.310 1.00 97.25 234 LEU A N 1
ATOM 1878 C CA . LEU A 1 234 ? 0.549 -4.191 -4.656 1.00 97.25 234 LEU A CA 1
ATOM 1879 C C . LEU A 1 234 ? 1.202 -2.890 -5.094 1.00 97.25 234 LEU A C 1
ATOM 1881 O O . LEU A 1 234 ? 0.883 -1.840 -4.558 1.00 97.25 234 LEU A O 1
ATOM 1885 N N . ASN A 1 235 ? 2.052 -2.954 -6.114 1.00 97.00 235 ASN A N 1
ATOM 1886 C CA . ASN A 1 235 ? 2.773 -1.792 -6.648 1.00 97.00 235 ASN A CA 1
ATOM 1887 C C . ASN A 1 235 ? 2.438 -1.587 -8.128 1.00 97.00 235 ASN A C 1
ATOM 1889 O O . ASN A 1 235 ? 1.739 -2.399 -8.736 1.00 97.00 235 ASN A O 1
ATOM 1893 N N . ALA A 1 236 ? 2.946 -0.517 -8.727 1.00 96.25 236 ALA A N 1
ATOM 1894 C CA . ALA A 1 236 ? 2.713 -0.180 -10.125 1.00 96.25 236 ALA A CA 1
ATOM 1895 C C . ALA A 1 236 ? 4.048 -0.042 -10.870 1.00 96.25 236 ALA A C 1
ATOM 1897 O O . ALA A 1 236 ? 5.014 0.480 -10.326 1.00 96.25 236 ALA A O 1
ATOM 1898 N N . THR A 1 237 ? 4.128 -0.516 -12.116 1.00 94.12 237 THR A N 1
ATOM 1899 C CA . THR A 1 237 ? 5.398 -0.483 -12.871 1.00 94.12 237 THR A CA 1
ATOM 1900 C C . THR A 1 237 ? 5.823 0.915 -13.311 1.00 94.12 237 THR A C 1
ATOM 1902 O O . THR A 1 237 ? 6.974 1.099 -13.700 1.00 94.12 237 THR A O 1
ATOM 1905 N N . GLY A 1 238 ? 4.877 1.855 -13.363 1.00 95.44 238 GLY A N 1
ATOM 1906 C CA . GLY A 1 238 ? 5.092 3.226 -13.809 1.00 95.44 238 GLY A CA 1
ATOM 1907 C C . GLY A 1 238 ? 4.669 4.250 -12.761 1.00 95.44 238 GLY A C 1
ATOM 1908 O O . GLY A 1 238 ? 4.185 5.313 -13.145 1.00 95.44 238 GLY A O 1
ATOM 1909 N N . ASP A 1 239 ? 4.797 3.901 -11.476 1.00 97.00 239 ASP A N 1
ATOM 1910 C CA . ASP A 1 239 ? 4.457 4.746 -10.328 1.00 97.00 239 ASP A CA 1
ATOM 1911 C C . ASP A 1 239 ? 5.167 6.109 -10.380 1.00 97.00 239 ASP A C 1
ATOM 1913 O O . ASP A 1 239 ? 6.305 6.207 -10.818 1.00 97.00 239 ASP A O 1
ATOM 1917 N N . ASN A 1 240 ? 4.502 7.177 -9.936 1.00 95.38 240 ASN A N 1
ATOM 1918 C CA . ASN A 1 240 ? 5.050 8.534 -10.002 1.00 95.38 240 ASN A CA 1
ATOM 1919 C C . ASN A 1 240 ? 6.091 8.820 -8.903 1.00 95.38 240 ASN A C 1
ATOM 1921 O O . ASN A 1 240 ? 6.921 9.716 -9.076 1.00 95.38 240 ASN A O 1
ATOM 1925 N N . PHE A 1 241 ? 6.035 8.074 -7.797 1.00 95.62 241 PHE A N 1
ATOM 1926 C CA . PHE A 1 241 ? 6.901 8.192 -6.626 1.00 95.62 241 PHE A CA 1
ATOM 1927 C C . PHE A 1 241 ? 8.030 7.166 -6.657 1.00 95.62 241 PHE A C 1
ATOM 1929 O O . PHE A 1 241 ? 9.187 7.513 -6.422 1.00 95.62 241 PHE A O 1
ATOM 1936 N N . TYR A 1 242 ? 7.694 5.905 -6.926 1.00 95.38 242 TYR A N 1
ATOM 1937 C CA . TYR A 1 242 ? 8.575 4.779 -6.625 1.00 95.38 242 TYR A CA 1
ATOM 1938 C C . TYR A 1 242 ? 9.178 4.146 -7.875 1.00 95.38 242 TYR A C 1
ATOM 1940 O O . TYR A 1 242 ? 8.498 3.912 -8.874 1.00 95.38 242 TYR A O 1
ATOM 1948 N N . VAL A 1 243 ? 10.473 3.838 -7.806 1.00 93.25 243 VAL A N 1
ATOM 1949 C CA . VAL A 1 243 ? 11.178 3.116 -8.867 1.00 93.25 243 VAL A CA 1
ATOM 1950 C C . VAL A 1 243 ? 10.673 1.663 -8.883 1.00 93.25 243 VAL A C 1
ATOM 1952 O O . VAL A 1 243 ? 10.546 1.053 -7.819 1.00 93.25 243 VAL A O 1
ATOM 1955 N N . PRO A 1 244 ? 10.375 1.069 -10.057 1.00 89.00 244 PRO A N 1
ATOM 1956 C CA . PRO A 1 244 ? 9.659 -0.213 -10.148 1.00 89.00 244 PRO A CA 1
ATOM 1957 C C . PRO A 1 244 ? 10.388 -1.435 -9.572 1.00 89.00 244 PRO A C 1
ATOM 1959 O O . PRO A 1 244 ? 9.793 -2.508 -9.485 1.00 89.00 244 PRO A O 1
ATOM 1962 N N . ASP A 1 245 ? 11.665 -1.313 -9.218 1.00 90.31 245 ASP A N 1
ATOM 1963 C CA . ASP A 1 245 ? 12.481 -2.379 -8.637 1.00 90.31 245 ASP A CA 1
ATOM 1964 C C . ASP A 1 245 ? 12.852 -2.124 -7.163 1.00 90.31 245 ASP A C 1
ATOM 1966 O O . ASP A 1 245 ? 13.711 -2.831 -6.623 1.00 90.31 245 ASP A O 1
ATOM 1970 N N . ASN A 1 246 ? 12.202 -1.169 -6.485 1.00 94.69 246 ASN A N 1
ATOM 1971 C CA . ASN A 1 246 ? 12.402 -0.869 -5.058 1.00 94.69 246 ASN A CA 1
ATOM 1972 C C . ASN A 1 246 ? 12.214 -2.095 -4.154 1.00 94.69 246 ASN A C 1
ATOM 1974 O O . ASN A 1 246 ? 12.923 -2.254 -3.158 1.00 94.69 246 ASN A O 1
ATOM 1978 N N . THR A 1 247 ? 11.336 -3.026 -4.538 1.00 93.31 247 THR A N 1
ATOM 1979 C CA . THR A 1 247 ? 11.085 -4.274 -3.803 1.00 93.31 247 THR A CA 1
ATOM 1980 C C . THR A 1 247 ? 12.350 -5.085 -3.524 1.00 93.31 247 THR A C 1
ATOM 1982 O O . THR A 1 247 ? 12.382 -5.831 -2.546 1.00 93.31 247 THR A O 1
ATOM 1985 N N . ARG A 1 248 ? 13.414 -4.935 -4.329 1.00 92.88 248 ARG A N 1
ATOM 1986 C CA . ARG A 1 248 ? 14.699 -5.617 -4.096 1.00 92.88 248 ARG A CA 1
ATOM 1987 C C . ARG A 1 248 ? 15.352 -5.245 -2.763 1.00 92.88 248 ARG A C 1
ATOM 1989 O O . ARG A 1 248 ? 16.162 -6.013 -2.256 1.00 92.88 248 ARG A O 1
ATOM 1996 N N . PHE A 1 249 ? 15.013 -4.083 -2.201 1.00 95.81 249 PHE A N 1
ATOM 1997 C CA . PHE A 1 249 ? 15.594 -3.613 -0.950 1.00 95.81 249 PHE A CA 1
ATOM 1998 C C . PHE A 1 249 ? 14.923 -4.196 0.286 1.00 95.81 249 PHE A C 1
ATOM 2000 O O . PHE A 1 249 ? 15.588 -4.297 1.308 1.00 95.81 249 PHE A O 1
ATOM 2007 N N . TYR A 1 250 ? 13.654 -4.605 0.225 1.00 95.75 250 TYR A N 1
ATOM 2008 C CA . TYR A 1 250 ? 12.918 -4.999 1.433 1.00 95.75 250 TYR A CA 1
ATOM 2009 C C . TYR A 1 250 ? 12.100 -6.281 1.299 1.00 95.75 250 TYR A C 1
ATOM 2011 O O . TYR A 1 250 ? 11.830 -6.926 2.313 1.00 95.75 250 TYR A O 1
ATOM 2019 N N . PHE A 1 251 ? 11.681 -6.677 0.091 1.00 95.25 251 PHE A N 1
ATOM 2020 C CA . PHE A 1 251 ? 10.685 -7.737 -0.057 1.00 95.25 251 PHE A CA 1
ATOM 2021 C C . PHE A 1 251 ? 11.171 -9.051 0.547 1.00 95.25 251 PHE A C 1
ATOM 2023 O O . PHE A 1 251 ? 10.427 -9.677 1.298 1.00 95.25 251 PHE A O 1
ATOM 2030 N N . ASP A 1 252 ? 12.424 -9.437 0.3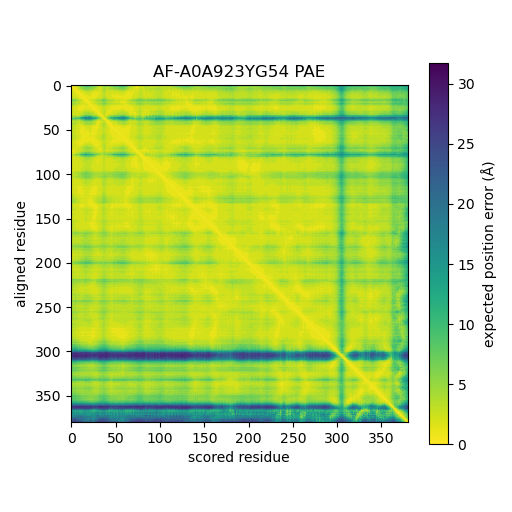02 1.00 94.00 252 ASP A N 1
ATOM 2031 C CA . ASP A 1 252 ? 13.003 -10.673 0.836 1.00 94.00 252 ASP A CA 1
ATOM 2032 C C . ASP A 1 252 ? 13.209 -10.632 2.355 1.00 94.00 252 ASP A C 1
ATOM 2034 O O . ASP A 1 252 ? 13.030 -11.662 3.005 1.00 94.00 252 ASP A O 1
ATOM 2038 N N . GLN A 1 253 ? 13.447 -9.448 2.926 1.00 95.75 253 GLN A N 1
ATOM 2039 C CA . GLN A 1 253 ? 13.621 -9.251 4.369 1.00 95.75 253 GLN A CA 1
ATOM 2040 C C . GLN A 1 253 ? 12.308 -9.397 5.157 1.00 95.75 253 GLN A C 1
ATOM 2042 O O . GLN A 1 253 ? 12.325 -9.795 6.319 1.00 95.75 253 GLN A O 1
ATOM 2047 N N . LEU A 1 254 ? 11.154 -9.113 4.540 1.00 96.38 254 LEU A N 1
ATOM 2048 C CA . LEU A 1 254 ? 9.855 -9.218 5.214 1.00 96.38 254 LEU A CA 1
ATOM 2049 C C . LEU A 1 254 ? 9.555 -10.666 5.656 1.00 96.38 254 LEU A C 1
ATOM 2051 O O . LEU A 1 254 ? 9.528 -11.565 4.815 1.00 96.38 254 LEU A O 1
ATOM 2055 N N . PRO A 1 255 ? 9.245 -10.939 6.930 1.00 96.31 255 PRO A N 1
ATOM 2056 C CA . PRO A 1 255 ? 8.975 -12.296 7.379 1.00 96.31 255 PRO A CA 1
ATOM 2057 C C . PRO A 1 255 ? 7.587 -12.788 6.944 1.00 96.31 255 PRO A C 1
ATOM 2059 O O . PRO A 1 255 ? 6.707 -12.029 6.519 1.00 96.31 255 PRO A O 1
ATOM 2062 N N . GLY A 1 256 ? 7.389 -14.097 7.092 1.00 95.31 256 GLY A N 1
ATOM 2063 C CA . GLY A 1 256 ? 6.095 -14.746 6.927 1.00 95.31 256 GLY A CA 1
ATOM 2064 C C . GLY A 1 256 ? 5.608 -14.876 5.484 1.00 95.31 256 GLY A C 1
ATOM 2065 O O . GLY A 1 256 ? 6.365 -14.816 4.512 1.00 95.31 256 GLY A O 1
ATOM 2066 N N . ILE A 1 257 ? 4.305 -15.121 5.352 1.00 94.88 257 ILE A N 1
ATOM 2067 C CA . ILE A 1 257 ? 3.652 -15.352 4.064 1.00 94.88 257 ILE A CA 1
ATOM 2068 C C . ILE A 1 257 ? 3.428 -14.013 3.359 1.00 94.88 257 ILE A C 1
ATOM 2070 O O . ILE A 1 257 ? 2.710 -13.149 3.856 1.00 94.88 257 ILE A O 1
ATOM 2074 N N . LYS A 1 258 ? 4.027 -13.847 2.179 1.00 95.38 258 LYS A N 1
ATOM 2075 C CA . LYS A 1 258 ? 3.959 -12.611 1.397 1.00 95.38 258 LYS A CA 1
ATOM 2076 C C . LYS A 1 258 ? 3.785 -12.903 -0.089 1.00 95.38 258 LYS A C 1
ATOM 2078 O O . LYS A 1 258 ? 4.376 -13.846 -0.615 1.00 95.38 258 LYS A O 1
ATOM 2083 N N . ALA A 1 259 ? 2.983 -12.086 -0.757 1.00 95.19 259 ALA A N 1
ATOM 2084 C CA . ALA A 1 259 ? 2.852 -12.061 -2.207 1.00 95.19 259 ALA A CA 1
ATOM 2085 C C . ALA A 1 259 ? 3.069 -10.635 -2.715 1.00 95.19 259 ALA A C 1
ATOM 2087 O O . ALA A 1 259 ? 2.703 -9.677 -2.039 1.00 95.19 259 ALA A O 1
ATOM 2088 N N . LEU A 1 260 ? 3.636 -10.516 -3.912 1.00 94.19 260 LEU A N 1
ATOM 2089 C CA . LEU A 1 260 ? 3.825 -9.253 -4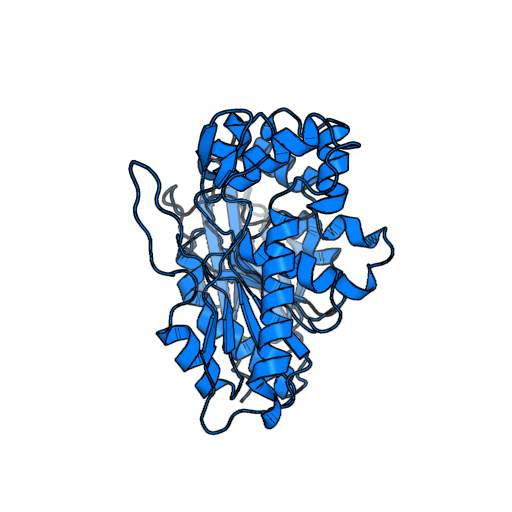.614 1.00 94.19 260 LEU A CA 1
ATOM 2090 C C . LEU A 1 260 ? 3.030 -9.287 -5.921 1.00 94.19 260 LEU A C 1
ATOM 2092 O O . LEU A 1 260 ? 3.150 -10.239 -6.698 1.00 94.19 260 LEU A O 1
ATOM 2096 N N . ARG A 1 261 ? 2.237 -8.245 -6.173 1.00 92.88 261 ARG A N 1
ATOM 2097 C CA . ARG A 1 261 ? 1.569 -7.997 -7.455 1.00 92.88 261 ARG A CA 1
ATOM 2098 C C . ARG A 1 261 ? 1.978 -6.618 -7.949 1.00 92.88 261 ARG A C 1
ATOM 2100 O O . ARG A 1 261 ? 1.567 -5.617 -7.385 1.00 92.88 261 ARG A O 1
ATOM 2107 N N . VAL A 1 262 ? 2.736 -6.561 -9.036 1.00 94.56 262 VAL A N 1
ATOM 2108 C CA . VAL A 1 262 ? 3.035 -5.288 -9.701 1.00 94.56 262 VAL A CA 1
ATOM 2109 C C . VAL A 1 262 ? 2.093 -5.130 -10.895 1.00 94.56 262 VAL A C 1
ATOM 2111 O O . VAL A 1 262 ? 1.967 -6.034 -11.725 1.00 94.56 262 VAL A O 1
ATOM 2114 N N . ALA A 1 263 ? 1.365 -4.020 -10.948 1.00 95.44 263 ALA A N 1
ATOM 2115 C CA . ALA A 1 263 ? 0.428 -3.697 -12.011 1.00 95.44 263 ALA A CA 1
ATOM 2116 C C . ALA A 1 263 ? 1.181 -3.107 -13.216 1.00 95.44 263 ALA A C 1
ATOM 2118 O O . ALA A 1 263 ? 1.755 -2.020 -13.098 1.00 95.44 263 ALA A O 1
ATOM 2119 N N . PRO A 1 264 ? 1.201 -3.801 -14.371 1.00 93.56 264 PRO A N 1
ATOM 2120 C CA . PRO A 1 264 ? 1.852 -3.289 -15.569 1.00 93.56 264 PRO A CA 1
ATOM 2121 C C . PRO A 1 264 ? 1.110 -2.060 -16.092 1.00 93.56 264 PRO A C 1
ATOM 2123 O O . PRO A 1 264 ? -0.119 -1.990 -16.009 1.00 93.56 264 PRO A O 1
ATOM 2126 N N . ASN A 1 265 ? 1.856 -1.119 -16.673 1.00 95.00 265 ASN A N 1
ATOM 2127 C CA . ASN A 1 265 ? 1.319 0.084 -17.320 1.00 95.00 265 ASN A CA 1
ATOM 2128 C C . ASN A 1 265 ? 0.349 0.879 -16.435 1.00 95.00 265 ASN A C 1
ATOM 2130 O O . ASN A 1 265 ? -0.598 1.476 -16.932 1.00 95.00 265 ASN A O 1
ATOM 2134 N N . SER A 1 266 ? 0.570 0.849 -15.124 1.00 96.62 266 SER A N 1
ATOM 2135 C CA . SER A 1 266 ? -0.185 1.632 -14.152 1.00 96.62 266 SER A CA 1
ATOM 2136 C C . SER A 1 266 ? 0.754 2.643 -13.514 1.00 96.62 266 SER A C 1
ATOM 2138 O O . SER A 1 266 ? 1.918 2.325 -13.254 1.00 96.62 266 SER A O 1
ATOM 2140 N N . ASP A 1 267 ? 0.251 3.850 -13.297 1.00 96.25 267 ASP A N 1
ATOM 2141 C CA . ASP A 1 267 ? 0.882 4.837 -12.434 1.00 96.25 267 ASP A CA 1
ATOM 2142 C C . ASP A 1 267 ? 0.374 4.683 -10.991 1.00 96.25 267 ASP A C 1
ATOM 2144 O O . ASP A 1 267 ? -0.357 3.740 -10.666 1.00 96.25 267 ASP A O 1
ATOM 2148 N N . HIS A 1 268 ? 0.759 5.623 -10.127 1.00 96.31 268 HIS A N 1
ATOM 2149 C CA . HIS A 1 268 ? 0.382 5.615 -8.711 1.00 96.31 268 HIS A CA 1
ATOM 2150 C C . HIS A 1 268 ? -1.143 5.558 -8.506 1.00 96.31 268 HIS A C 1
ATOM 2152 O O . HIS A 1 268 ? -1.645 4.976 -7.549 1.00 96.31 268 HIS A O 1
ATOM 2158 N N . TYR A 1 269 ? -1.900 6.141 -9.436 1.00 95.81 269 TYR A N 1
ATOM 2159 C CA . TYR A 1 269 ? -3.350 6.264 -9.371 1.00 95.81 269 TYR A CA 1
ATOM 2160 C C . TYR A 1 269 ? -4.089 5.144 -10.112 1.00 95.81 269 TYR A C 1
ATOM 2162 O O . TYR A 1 269 ? -5.163 4.715 -9.679 1.00 95.81 269 TYR A O 1
ATOM 2170 N N . GLY A 1 270 ? -3.507 4.632 -11.193 1.00 96.00 270 GLY A N 1
ATOM 2171 C CA . GLY A 1 270 ? -4.034 3.546 -12.012 1.00 96.00 270 GLY A CA 1
ATOM 2172 C C . GLY A 1 270 ? -4.081 2.204 -11.285 1.00 96.00 270 GLY A C 1
ATOM 2173 O O . GLY A 1 270 ? -4.823 1.310 -11.701 1.00 96.00 270 GLY A O 1
ATOM 2174 N N . ILE A 1 271 ? -3.373 2.066 -10.156 1.00 95.75 271 ILE A N 1
ATOM 2175 C CA . ILE A 1 271 ? -3.463 0.878 -9.299 1.00 95.75 271 ILE A CA 1
ATOM 2176 C C . ILE A 1 271 ? -4.893 0.608 -8.804 1.00 95.75 271 ILE A C 1
ATOM 2178 O O . ILE A 1 271 ? -5.229 -0.544 -8.531 1.00 95.75 271 ILE A O 1
ATOM 2182 N N . ARG A 1 272 ? -5.769 1.624 -8.746 1.00 96.44 272 ARG A N 1
ATOM 2183 C CA . ARG A 1 272 ? -7.180 1.475 -8.335 1.00 96.44 272 ARG A CA 1
ATOM 2184 C C . ARG A 1 272 ? -7.929 0.421 -9.149 1.00 96.44 272 ARG A C 1
ATOM 2186 O O . ARG A 1 272 ? -8.717 -0.334 -8.589 1.00 96.44 272 ARG A O 1
ATOM 2193 N N . ASN A 1 273 ? -7.579 0.260 -10.426 1.00 96.31 273 ASN A N 1
ATOM 2194 C CA . ASN A 1 273 ? -8.145 -0.769 -11.310 1.00 96.31 273 ASN A CA 1
ATOM 2195 C C . ASN A 1 273 ? -7.831 -2.210 -10.858 1.00 96.31 273 ASN A C 1
ATOM 2197 O O . ASN A 1 273 ? -8.377 -3.176 -11.387 1.00 96.31 273 ASN A O 1
ATOM 2201 N N . TYR A 1 274 ? -6.920 -2.374 -9.898 1.00 96.38 274 TYR A N 1
ATOM 2202 C CA . TYR A 1 274 ? -6.468 -3.655 -9.373 1.00 96.38 274 TYR A CA 1
ATOM 2203 C C . TYR A 1 274 ? -6.956 -3.923 -7.948 1.00 96.38 274 TYR A C 1
ATOM 2205 O O . TYR A 1 274 ? -6.790 -5.053 -7.484 1.00 96.38 274 TYR A O 1
ATOM 2213 N N . VAL A 1 275 ? -7.549 -2.934 -7.269 1.00 97.38 275 VAL A N 1
ATOM 2214 C CA . VAL A 1 275 ? -7.949 -3.019 -5.855 1.00 97.38 275 VAL A CA 1
ATOM 2215 C C . VAL A 1 275 ? -8.981 -4.116 -5.639 1.00 97.38 275 VAL A C 1
ATOM 2217 O O . VAL A 1 275 ? -8.696 -5.083 -4.933 1.00 97.38 275 VAL A O 1
ATOM 2220 N N . GLU A 1 276 ? -10.116 -4.026 -6.330 1.00 98.06 276 GLU A N 1
ATOM 2221 C CA . GLU A 1 276 ? -11.240 -4.955 -6.184 1.00 98.06 276 GLU A CA 1
ATOM 2222 C C . GLU A 1 276 ? -10.813 -6.418 -6.375 1.00 98.06 276 GLU A C 1
ATOM 2224 O O . GLU A 1 276 ? -10.900 -7.228 -5.452 1.00 98.06 276 GLU A O 1
ATOM 2229 N N . THR A 1 277 ? -10.240 -6.746 -7.540 1.00 96.81 277 THR A N 1
ATOM 2230 C CA . THR A 1 277 ? -9.843 -8.132 -7.854 1.00 96.81 277 THR A CA 1
ATOM 2231 C C . THR A 1 277 ? -8.786 -8.687 -6.897 1.00 96.81 277 THR A C 1
ATOM 2233 O O . THR A 1 277 ? -8.760 -9.888 -6.624 1.00 96.81 277 THR A O 1
ATOM 2236 N N . SER A 1 278 ? -7.887 -7.836 -6.392 1.00 97.00 278 SER A N 1
ATOM 2237 C CA . SER A 1 278 ? -6.824 -8.267 -5.478 1.00 97.00 278 SER A CA 1
ATOM 2238 C C . SER A 1 278 ? -7.358 -8.543 -4.082 1.00 97.00 278 SER A C 1
ATOM 2240 O O . SER A 1 278 ? -6.973 -9.547 -3.483 1.00 97.00 278 SER A O 1
ATOM 2242 N N . LEU A 1 279 ? -8.260 -7.691 -3.592 1.00 98.56 279 LEU A N 1
ATOM 2243 C CA . LEU A 1 279 ? -8.906 -7.875 -2.298 1.00 98.56 279 LEU A CA 1
ATOM 2244 C C . LEU A 1 279 ? -9.809 -9.105 -2.307 1.00 98.56 279 LEU A C 1
ATOM 2246 O O . LEU A 1 279 ? -9.657 -9.940 -1.421 1.00 98.56 279 LEU A O 1
ATOM 2250 N N . ILE A 1 280 ? -10.641 -9.290 -3.340 1.00 98.50 280 ILE A N 1
ATOM 2251 C CA . ILE A 1 280 ? -11.470 -10.501 -3.487 1.00 98.50 280 ILE A CA 1
ATOM 2252 C C . ILE A 1 280 ? -10.599 -11.759 -3.421 1.00 98.50 280 ILE A C 1
ATOM 2254 O O . ILE A 1 280 ? -10.862 -12.670 -2.637 1.00 98.50 280 ILE A O 1
ATOM 2258 N N . THR A 1 281 ? -9.502 -11.779 -4.186 1.00 96.06 281 THR A N 1
ATOM 2259 C CA . THR A 1 281 ? -8.588 -12.929 -4.213 1.00 96.06 281 THR A CA 1
ATOM 2260 C C . THR A 1 281 ? -7.951 -13.190 -2.845 1.00 96.06 281 THR A C 1
ATOM 2262 O O . THR A 1 281 ? -7.878 -14.342 -2.416 1.00 96.06 281 THR A O 1
ATOM 2265 N N . LEU A 1 282 ? -7.462 -12.152 -2.157 1.00 97.31 282 LEU A N 1
ATOM 2266 C CA . LEU A 1 282 ? -6.843 -12.299 -0.837 1.00 97.31 282 LEU A CA 1
ATOM 2267 C C . LEU A 1 282 ? -7.853 -12.797 0.202 1.00 97.31 282 LEU A C 1
ATOM 2269 O O . LEU A 1 282 ? -7.557 -13.745 0.928 1.00 97.31 282 LEU A O 1
ATOM 2273 N N . ILE A 1 283 ? -9.024 -12.164 0.268 1.00 98.38 283 ILE A N 1
ATOM 2274 C CA . ILE A 1 283 ? -10.049 -12.450 1.272 1.00 98.38 283 ILE A CA 1
ATOM 2275 C C . ILE A 1 283 ? -10.563 -13.883 1.111 1.00 98.38 283 ILE A C 1
ATOM 2277 O O . ILE A 1 283 ? -10.557 -14.630 2.088 1.00 98.38 283 ILE A O 1
ATOM 2281 N N . ASN A 1 284 ? -10.898 -14.312 -0.111 1.00 97.62 284 ASN A N 1
ATOM 2282 C CA . ASN A 1 284 ? -11.347 -15.688 -0.346 1.00 97.62 284 ASN A CA 1
ATOM 2283 C C . ASN A 1 284 ? -10.278 -16.698 0.077 1.00 97.62 284 ASN A C 1
ATOM 2285 O O . ASN A 1 284 ? -10.563 -17.648 0.801 1.00 97.62 284 ASN A O 1
ATOM 2289 N N . ARG A 1 285 ? -9.007 -16.466 -0.272 1.00 96.00 285 ARG A N 1
ATOM 2290 C CA . ARG A 1 285 ? -7.918 -17.346 0.182 1.00 96.00 285 ARG A CA 1
ATOM 2291 C C . ARG A 1 285 ? -7.819 -17.425 1.706 1.00 96.00 285 ARG A C 1
ATOM 2293 O O . ARG A 1 285 ? -7.604 -18.515 2.229 1.00 96.00 285 ARG A O 1
ATOM 2300 N N . LEU A 1 286 ? -7.999 -16.311 2.415 1.00 96.19 286 LEU A N 1
ATOM 2301 C CA . LEU A 1 286 ? -7.998 -16.290 3.882 1.00 96.19 286 LEU A CA 1
ATOM 2302 C C . LEU A 1 286 ? -9.202 -17.029 4.482 1.00 96.19 286 LEU A C 1
ATOM 2304 O O . LEU A 1 286 ? -9.049 -17.695 5.506 1.00 96.19 286 LEU A O 1
ATOM 2308 N N . HIS A 1 287 ? -10.380 -16.952 3.862 1.00 95.25 287 HIS A N 1
ATOM 2309 C CA . HIS A 1 287 ? -11.565 -17.709 4.290 1.00 95.25 287 HIS A CA 1
ATOM 2310 C C . HIS A 1 287 ? -11.412 -19.210 4.076 1.00 95.25 287 HIS A C 1
ATOM 2312 O O . HIS A 1 287 ? -11.772 -19.993 4.949 1.00 95.25 287 HIS A O 1
ATOM 2318 N N . HIS A 1 288 ? -10.800 -19.612 2.964 1.00 95.38 288 HIS A N 1
ATOM 2319 C CA . HIS A 1 288 ? -10.570 -21.020 2.631 1.00 95.38 288 HIS A CA 1
ATOM 2320 C C . HIS A 1 288 ? -9.252 -21.581 3.194 1.00 95.38 288 HIS A C 1
ATOM 2322 O O . HIS A 1 288 ? -8.849 -22.682 2.824 1.00 95.38 288 HIS A O 1
ATOM 2328 N N . ALA A 1 289 ? -8.555 -20.832 4.059 1.00 94.75 289 ALA A N 1
ATOM 2329 C CA . ALA A 1 289 ? -7.250 -21.199 4.621 1.00 94.75 289 ALA A CA 1
ATOM 2330 C C . ALA A 1 289 ? -6.193 -21.595 3.561 1.00 94.75 289 ALA A C 1
ATOM 2332 O O . ALA A 1 289 ? -5.285 -22.391 3.813 1.00 94.75 289 ALA A O 1
ATOM 2333 N N . VAL A 1 290 ? -6.276 -21.012 2.364 1.00 95.56 290 VAL A N 1
ATOM 2334 C CA . VAL A 1 290 ? -5.333 -21.252 1.270 1.00 95.56 290 VAL A CA 1
ATOM 2335 C C . VAL A 1 290 ? -4.180 -20.251 1.381 1.00 95.56 290 VAL A C 1
ATOM 2337 O O . VAL A 1 290 ? -4.358 -19.051 1.182 1.00 95.56 290 VAL A O 1
ATOM 2340 N N . THR A 1 291 ? -2.960 -20.732 1.653 1.00 93.81 291 THR A N 1
ATOM 2341 C CA . THR A 1 291 ? -1.760 -19.871 1.756 1.00 93.81 291 THR A CA 1
ATOM 2342 C C . THR A 1 291 ? -1.595 -18.967 0.538 1.00 93.81 291 THR A C 1
ATOM 2344 O O . THR A 1 291 ? -1.874 -19.390 -0.580 1.00 93.81 291 THR A O 1
ATOM 2347 N N . LEU A 1 292 ? -1.055 -17.756 0.699 1.00 93.50 292 LEU A N 1
ATOM 2348 C CA . LEU A 1 292 ? -0.671 -16.956 -0.463 1.00 93.50 292 LEU A CA 1
ATOM 2349 C C . LEU A 1 292 ? 0.372 -17.689 -1.318 1.00 93.50 292 LEU A C 1
ATOM 2351 O O . LEU A 1 292 ? 1.217 -18.431 -0.799 1.00 93.50 292 LEU A O 1
ATOM 2355 N N . PRO A 1 293 ? 0.311 -17.483 -2.636 1.00 91.00 293 PRO A N 1
ATOM 2356 C CA . PRO A 1 293 ? 1.087 -18.248 -3.583 1.00 91.00 293 PRO A CA 1
ATOM 2357 C C . PRO A 1 293 ? 2.531 -17.741 -3.593 1.00 91.00 293 PRO A C 1
ATOM 2359 O O . PRO A 1 293 ? 2.793 -16.542 -3.692 1.00 91.00 293 PRO A O 1
ATOM 2362 N N . ARG A 1 294 ? 3.495 -18.660 -3.561 1.00 90.19 294 ARG A N 1
ATOM 2363 C CA . ARG A 1 294 ? 4.927 -18.336 -3.557 1.00 90.19 294 ARG A CA 1
ATOM 2364 C C . ARG A 1 294 ? 5.510 -18.424 -4.963 1.00 90.19 294 ARG A C 1
ATOM 2366 O O . ARG A 1 294 ? 4.993 -19.152 -5.821 1.00 90.19 294 ARG A O 1
ATOM 2373 N N . MET A 1 295 ? 6.564 -17.653 -5.190 1.00 87.69 295 MET A N 1
ATOM 2374 C CA . MET A 1 295 ? 7.368 -17.672 -6.406 1.00 87.69 295 MET A CA 1
ATOM 2375 C C . MET A 1 295 ? 8.837 -17.725 -5.998 1.00 87.69 295 MET A C 1
ATOM 2377 O O . MET A 1 295 ? 9.264 -16.960 -5.138 1.00 87.69 295 MET A O 1
ATOM 2381 N N . ARG A 1 296 ? 9.592 -18.641 -6.598 1.00 88.69 296 ARG A N 1
ATOM 2382 C CA . ARG A 1 296 ? 11.054 -18.668 -6.525 1.00 88.69 296 ARG A CA 1
ATOM 2383 C C . ARG A 1 296 ? 11.608 -18.113 -7.823 1.00 88.69 296 ARG A C 1
ATOM 2385 O O . ARG A 1 296 ? 11.092 -18.448 -8.886 1.00 88.69 296 ARG A O 1
ATOM 2392 N N . MET A 1 297 ? 12.642 -17.293 -7.716 1.00 87.31 297 MET A N 1
ATOM 2393 C CA . MET A 1 297 ? 13.326 -16.672 -8.842 1.00 87.31 297 MET A CA 1
ATOM 2394 C C . MET A 1 297 ? 14.802 -17.045 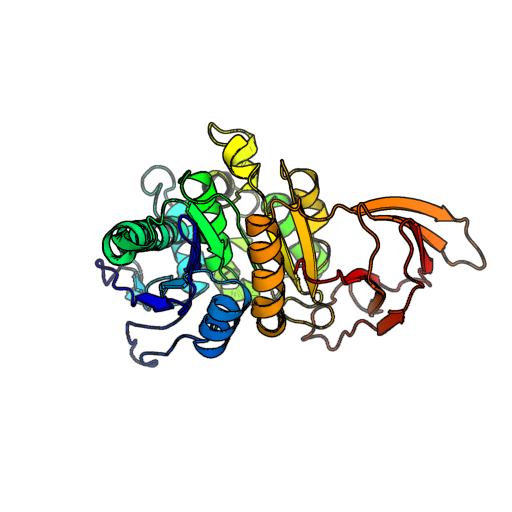-8.778 1.00 87.31 297 MET A C 1
ATOM 2396 O O . MET A 1 297 ? 15.425 -16.898 -7.730 1.00 87.31 297 MET A O 1
ATOM 2400 N N . GLN A 1 298 ? 15.356 -17.515 -9.891 1.00 87.06 298 GLN A N 1
ATOM 2401 C CA . GLN A 1 298 ? 16.782 -17.782 -10.023 1.00 87.06 298 GLN A CA 1
ATOM 2402 C C . GLN A 1 298 ? 17.293 -17.181 -11.327 1.00 87.06 298 GLN A C 1
ATOM 2404 O O . GLN A 1 298 ? 16.834 -17.531 -12.415 1.00 87.06 298 GLN A O 1
ATOM 2409 N N . TRP A 1 299 ? 18.255 -16.272 -11.205 1.00 83.31 299 TRP A N 1
ATOM 2410 C CA . TRP A 1 299 ? 18.951 -15.704 -12.350 1.00 83.31 299 TRP A CA 1
ATOM 2411 C C . TRP A 1 299 ? 20.132 -16.585 -12.736 1.00 83.31 299 TRP A C 1
ATOM 2413 O O . TRP A 1 299 ? 20.935 -16.986 -11.895 1.00 83.31 299 TRP A O 1
ATOM 2423 N N . THR A 1 300 ? 20.267 -16.856 -14.027 1.00 80.19 300 THR A N 1
ATOM 2424 C CA . THR A 1 300 ? 21.441 -17.504 -14.606 1.00 80.19 300 THR A CA 1
ATOM 2425 C C . THR A 1 300 ? 21.947 -16.641 -15.751 1.00 80.19 300 THR A C 1
ATOM 2427 O O . THR A 1 300 ? 21.198 -16.298 -16.667 1.00 80.19 300 THR A O 1
ATOM 2430 N N . LYS A 1 301 ? 23.230 -16.272 -15.707 1.00 71.69 301 LYS A N 1
ATOM 2431 C CA . LYS A 1 301 ? 23.883 -15.612 -16.839 1.00 71.69 301 LYS A CA 1
ATOM 2432 C C . LYS A 1 301 ? 24.046 -16.651 -17.946 1.00 71.69 301 LYS A C 1
ATOM 2434 O O . LYS A 1 301 ? 24.820 -17.590 -17.791 1.00 71.69 301 LYS A O 1
ATOM 2439 N N . SER A 1 302 ? 23.324 -16.496 -19.050 1.00 63.50 302 SER A N 1
ATOM 2440 C CA . SER A 1 302 ? 23.639 -17.214 -20.283 1.00 63.50 302 SER A CA 1
ATOM 2441 C C . SER A 1 302 ? 24.641 -16.358 -21.056 1.00 63.50 302 SER A C 1
ATOM 2443 O O . SER A 1 302 ? 24.469 -15.147 -21.170 1.00 63.50 302 SER A O 1
ATOM 2445 N N . GLY A 1 303 ? 25.733 -16.970 -21.519 1.00 59.88 303 GLY A N 1
ATOM 2446 C CA . GLY A 1 303 ? 26.898 -16.269 -22.070 1.00 59.88 303 GLY A CA 1
ATOM 2447 C C . GLY A 1 303 ? 26.593 -15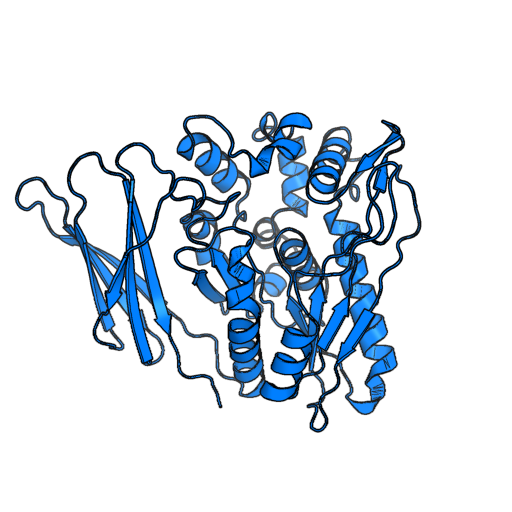.221 -23.153 1.00 59.88 303 GLY A C 1
ATOM 2448 O O . GLY A 1 303 ? 25.513 -15.176 -23.743 1.00 59.88 303 GLY A O 1
ATOM 2449 N N . VAL A 1 304 ? 27.580 -14.368 -23.432 1.00 56.03 304 VAL A N 1
ATOM 2450 C CA . VAL A 1 304 ? 27.478 -13.303 -24.439 1.00 56.03 304 VAL A CA 1
ATOM 2451 C C . VAL A 1 304 ? 27.355 -13.919 -25.836 1.00 56.03 304 VAL A C 1
ATOM 2453 O O . VAL A 1 304 ? 28.264 -14.602 -26.301 1.00 56.03 304 VAL A O 1
ATOM 2456 N N . LYS A 1 305 ? 26.252 -13.646 -26.542 1.00 53.38 305 LYS A N 1
ATOM 2457 C CA . LYS A 1 305 ? 26.139 -13.897 -27.989 1.00 53.38 305 LYS A CA 1
ATOM 2458 C C . LYS A 1 305 ? 25.940 -12.558 -28.696 1.00 53.38 305 LYS A C 1
ATOM 2460 O O . LYS A 1 305 ? 25.013 -11.824 -28.371 1.00 53.38 305 LYS A O 1
ATOM 2465 N N . LYS A 1 306 ? 26.814 -12.244 -29.662 1.00 54.47 306 LYS A N 1
ATOM 2466 C CA . LYS A 1 306 ? 26.765 -11.017 -30.488 1.00 54.47 306 LYS A CA 1
ATOM 2467 C C . LYS A 1 306 ? 26.652 -9.713 -29.669 1.00 54.47 306 LYS A C 1
ATOM 2469 O O . LYS A 1 306 ? 25.780 -8.892 -29.928 1.00 54.47 306 LYS A O 1
ATOM 2474 N N . GLY A 1 307 ? 27.486 -9.548 -28.638 1.00 56.47 307 GLY A N 1
ATOM 2475 C CA . GLY A 1 307 ? 27.528 -8.319 -27.826 1.00 56.47 307 GLY A CA 1
ATOM 2476 C C . GLY A 1 307 ? 26.304 -8.066 -26.931 1.00 56.47 307 GLY A C 1
ATOM 2477 O O . GLY A 1 307 ? 26.247 -7.035 -26.273 1.00 56.47 307 GLY A O 1
ATOM 2478 N N . SER A 1 308 ? 25.337 -8.989 -26.873 1.00 58.75 308 SER A N 1
ATOM 2479 C CA . SER A 1 308 ? 24.183 -8.913 -25.969 1.00 58.75 308 SER A CA 1
ATOM 2480 C C . SER A 1 308 ? 24.339 -9.906 -24.817 1.00 58.75 308 SER A C 1
ATOM 2482 O O . SER A 1 308 ? 24.592 -11.095 -25.040 1.00 58.75 308 SER A O 1
ATOM 2484 N N . ILE A 1 309 ? 24.157 -9.430 -23.582 1.00 60.78 309 ILE A N 1
ATOM 2485 C CA . ILE A 1 309 ? 24.051 -10.297 -22.402 1.00 60.78 309 ILE A CA 1
ATOM 2486 C C . ILE A 1 309 ? 22.653 -10.919 -22.419 1.00 60.78 309 ILE A C 1
ATOM 2488 O O . ILE A 1 309 ? 21.649 -10.205 -22.484 1.00 60.78 309 ILE A O 1
ATOM 2492 N N . SER A 1 310 ? 22.594 -12.251 -22.394 1.00 67.50 310 SER A N 1
ATOM 2493 C CA . SER A 1 310 ? 21.339 -12.989 -22.258 1.00 67.50 310 SER A CA 1
ATOM 2494 C C . SER A 1 310 ? 21.200 -13.447 -20.813 1.00 67.50 310 SER A C 1
ATOM 2496 O O . SER A 1 310 ? 21.841 -14.401 -20.384 1.00 67.50 310 SER A O 1
ATOM 2498 N N . ASN A 1 311 ? 20.365 -12.768 -20.038 1.00 76.62 311 ASN A N 1
ATOM 2499 C CA . ASN A 1 311 ? 20.014 -13.239 -18.707 1.00 76.62 311 ASN A CA 1
ATOM 2500 C C . ASN A 1 311 ? 18.823 -14.190 -18.817 1.00 76.62 311 ASN A C 1
ATOM 2502 O O . ASN A 1 311 ? 17.834 -13.903 -19.495 1.00 76.62 311 ASN A O 1
ATOM 2506 N N . VAL A 1 312 ? 18.932 -15.332 -18.149 1.00 83.06 312 VAL A N 1
ATOM 2507 C CA . VAL A 1 312 ? 17.863 -16.321 -18.051 1.00 83.06 312 VAL A CA 1
ATOM 2508 C C . VAL A 1 312 ? 17.283 -16.226 -16.656 1.00 83.06 312 VAL A C 1
ATOM 2510 O O . VAL A 1 312 ? 18.012 -16.347 -15.672 1.00 83.06 312 VAL A O 1
ATOM 2513 N N . LEU A 1 313 ? 15.976 -16.012 -16.572 1.00 86.00 313 LEU A N 1
ATOM 2514 C CA . LEU A 1 313 ? 15.250 -16.080 -15.317 1.00 86.00 313 LEU A CA 1
ATOM 2515 C C . LEU A 1 313 ? 14.452 -17.375 -15.272 1.00 86.00 313 LEU A C 1
ATOM 2517 O O . LEU A 1 313 ? 13.532 -17.586 -16.065 1.00 86.00 313 LEU A O 1
ATOM 2521 N N . GLN A 1 314 ? 14.800 -18.228 -14.319 1.00 90.25 314 GLN A N 1
ATOM 2522 C CA . GLN A 1 314 ? 14.032 -19.415 -13.987 1.00 90.25 314 GLN A CA 1
ATOM 2523 C C . GLN A 1 314 ? 13.073 -19.097 -12.844 1.00 90.25 314 GLN A C 1
ATOM 2525 O O . GLN A 1 314 ? 13.451 -18.505 -11.829 1.00 90.25 314 GLN A O 1
ATOM 2530 N N . LEU A 1 315 ? 11.820 -19.493 -13.025 1.00 90.62 315 LEU A N 1
ATOM 2531 C CA . LEU A 1 315 ? 10.739 -19.287 -12.076 1.00 90.62 315 LEU A CA 1
ATOM 2532 C C . LEU A 1 315 ? 10.197 -20.626 -11.614 1.00 90.62 315 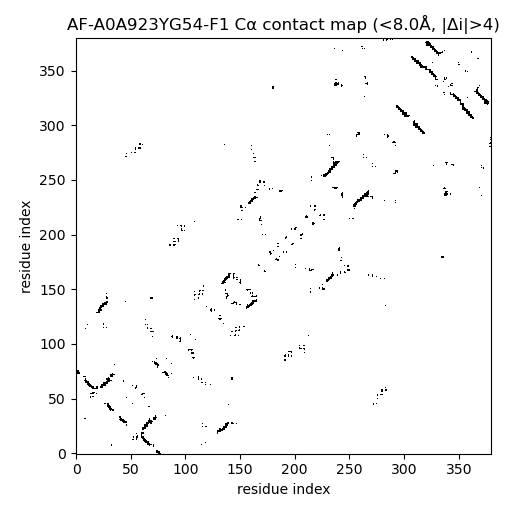LEU A C 1
ATOM 2534 O O . LEU A 1 315 ? 9.940 -21.495 -12.444 1.00 90.62 315 LEU A O 1
ATOM 2538 N N . GLY A 1 316 ? 9.931 -20.743 -10.318 1.00 93.19 316 GLY A N 1
ATOM 2539 C CA . GLY A 1 316 ? 9.149 -21.836 -9.748 1.00 93.19 316 GLY A CA 1
ATOM 2540 C C . GLY A 1 316 ? 7.925 -21.301 -9.015 1.00 93.19 316 GLY A C 1
ATOM 2541 O O . GLY A 1 316 ? 8.058 -20.480 -8.106 1.00 93.19 316 GLY A O 1
ATOM 2542 N N . PHE A 1 317 ? 6.738 -21.779 -9.369 1.00 93.69 317 PHE A N 1
ATOM 2543 C CA . PHE A 1 317 ? 5.476 -21.403 -8.738 1.00 93.69 317 PHE A CA 1
ATOM 2544 C C . PHE A 1 317 ? 4.997 -22.497 -7.777 1.00 93.69 317 PHE A C 1
ATOM 2546 O O . PHE A 1 317 ? 5.032 -23.682 -8.102 1.00 93.69 317 PHE A O 1
ATOM 2553 N N . SER A 1 318 ? 4.513 -22.105 -6.592 1.00 93.62 318 SER A N 1
ATOM 2554 C CA . SER A 1 318 ? 3.950 -23.055 -5.614 1.00 93.62 318 SER A CA 1
ATOM 2555 C C . SER A 1 318 ? 2.636 -23.703 -6.063 1.00 93.62 318 SER A C 1
ATOM 2557 O O . SER A 1 318 ? 2.268 -24.756 -5.559 1.00 93.62 318 SER A O 1
ATOM 2559 N N . GLU A 1 319 ? 1.927 -23.068 -6.992 1.00 92.94 319 GLU A N 1
ATOM 2560 C CA . GLU A 1 319 ? 0.673 -23.535 -7.579 1.00 92.94 319 GLU A CA 1
ATOM 2561 C C . GLU A 1 319 ? 0.672 -23.252 -9.084 1.00 92.94 319 GLU A C 1
ATOM 2563 O O . GLU A 1 319 ? 1.418 -22.388 -9.556 1.00 92.94 319 GLU A O 1
ATOM 2568 N N . MET A 1 320 ? -0.126 -24.009 -9.840 1.00 93.12 320 MET A N 1
ATOM 2569 C CA . MET A 1 320 ? -0.174 -23.891 -11.296 1.00 93.12 320 MET A CA 1
ATOM 2570 C C . MET A 1 320 ? -0.783 -22.536 -11.695 1.00 93.12 320 MET A C 1
ATOM 2572 O O . MET A 1 320 ? -1.916 -22.253 -11.304 1.00 93.12 320 MET A O 1
ATOM 2576 N N . PRO A 1 321 ? -0.070 -21.687 -12.457 1.00 92.69 321 PRO A N 1
ATOM 2577 C CA . PRO A 1 321 ? -0.642 -20.440 -12.942 1.00 92.69 321 PRO A CA 1
ATOM 2578 C C . PRO A 1 321 ? -1.663 -20.701 -14.056 1.00 92.69 321 PRO A C 1
ATOM 2580 O O . PRO A 1 321 ? -1.467 -21.579 -14.890 1.00 92.69 321 PRO A O 1
ATOM 2583 N N . VAL A 1 322 ? -2.716 -19.883 -14.114 1.00 91.62 322 VAL A N 1
ATOM 2584 C CA . VAL A 1 322 ? -3.686 -19.882 -15.229 1.00 91.62 322 VAL A CA 1
ATOM 2585 C C . VAL A 1 322 ? -3.112 -19.142 -16.437 1.00 91.62 322 VAL A C 1
ATOM 2587 O O . VAL A 1 322 ? -3.361 -19.492 -17.585 1.00 91.62 322 VAL A O 1
ATOM 2590 N N . LYS A 1 323 ? -2.316 -18.102 -16.179 1.00 91.62 323 LYS A N 1
ATOM 2591 C CA . LYS A 1 323 ? -1.637 -17.306 -17.205 1.00 91.62 323 LYS A CA 1
ATOM 2592 C C . LYS A 1 323 ? -0.271 -16.893 -16.691 1.00 91.62 323 LYS A C 1
ATOM 2594 O O . LYS A 1 323 ? -0.163 -16.516 -15.525 1.00 91.62 323 LYS A O 1
ATOM 2599 N N . VAL A 1 324 ? 0.735 -16.895 -17.558 1.00 92.62 324 VAL A N 1
ATOM 2600 C CA . VAL A 1 324 ? 2.036 -16.269 -17.300 1.00 92.62 324 VAL A CA 1
ATOM 2601 C C . VAL A 1 324 ? 2.292 -15.255 -18.407 1.00 92.62 324 VAL A C 1
ATOM 2603 O O . VAL A 1 324 ? 2.107 -15.550 -19.585 1.00 92.62 324 VAL A O 1
ATOM 2606 N N . VAL A 1 325 ? 2.650 -14.030 -18.029 1.00 92.38 325 VAL A N 1
ATOM 2607 C CA . VAL A 1 325 ? 2.930 -12.939 -18.967 1.00 92.38 325 VAL A CA 1
ATOM 2608 C C . VAL A 1 325 ? 4.233 -12.270 -18.574 1.00 92.38 325 VAL A C 1
ATOM 2610 O O . VAL A 1 325 ? 4.387 -11.829 -17.432 1.00 92.38 325 VAL A O 1
ATOM 2613 N N . GLN A 1 326 ? 5.142 -12.181 -19.534 1.00 91.50 326 GLN A N 1
ATOM 2614 C CA . GLN A 1 326 ? 6.341 -11.366 -19.462 1.00 91.50 326 GLN A CA 1
ATOM 2615 C C . GLN A 1 326 ? 6.018 -9.959 -19.949 1.00 91.50 326 GLN A C 1
ATOM 2617 O O . GLN A 1 326 ? 5.470 -9.786 -21.029 1.00 91.50 326 GLN A O 1
ATOM 2622 N N . TRP A 1 327 ? 6.358 -8.968 -19.142 1.00 92.62 327 TRP A N 1
ATOM 2623 C CA . TRP A 1 327 ? 6.206 -7.554 -19.432 1.00 92.62 327 TRP A CA 1
ATOM 2624 C C . TRP A 1 327 ? 7.593 -6.933 -19.519 1.00 92.62 327 TRP A C 1
ATOM 2626 O O . TRP A 1 327 ? 8.362 -7.017 -18.558 1.00 92.62 327 TRP A O 1
ATOM 2636 N N . ILE A 1 328 ? 7.921 -6.331 -20.660 1.00 90.88 328 ILE A N 1
ATOM 2637 C CA . ILE A 1 328 ? 9.209 -5.662 -20.876 1.00 90.88 328 ILE A CA 1
ATOM 2638 C C . ILE A 1 328 ? 8.955 -4.234 -21.334 1.00 90.88 328 ILE A C 1
ATOM 2640 O O . ILE A 1 328 ? 8.204 -4.010 -22.275 1.00 90.88 328 ILE A O 1
ATOM 2644 N N . ALA A 1 329 ? 9.634 -3.285 -20.702 1.00 91.44 329 ALA A N 1
ATOM 2645 C CA . ALA A 1 329 ? 9.780 -1.930 -21.212 1.00 91.44 329 ALA A CA 1
ATOM 2646 C C . ALA A 1 329 ? 11.261 -1.637 -21.461 1.00 91.44 329 ALA A C 1
ATOM 2648 O O . ALA A 1 329 ? 12.134 -2.154 -20.756 1.00 91.44 329 ALA A O 1
ATOM 2649 N N . SER A 1 330 ? 11.549 -0.781 -22.438 1.00 89.69 330 SER A N 1
ATOM 2650 C CA . SER A 1 330 ? 12.889 -0.239 -22.655 1.00 89.69 330 SER A CA 1
ATOM 2651 C C . SER A 1 330 ? 12.858 1.277 -22.653 1.00 89.69 330 SER A C 1
ATOM 2653 O O . SER A 1 330 ? 12.012 1.863 -23.326 1.00 89.69 330 SER A O 1
ATOM 2655 N N . ASN A 1 331 ? 13.817 1.889 -21.968 1.00 89.25 331 ASN A N 1
ATOM 2656 C CA . ASN A 1 331 ? 14.067 3.316 -22.048 1.00 89.25 331 ASN A CA 1
ATOM 2657 C C . ASN A 1 331 ? 15.536 3.541 -22.467 1.00 89.25 331 ASN A C 1
ATOM 2659 O O . ASN A 1 331 ? 16.448 3.146 -21.737 1.00 89.25 331 ASN A O 1
ATOM 2663 N N . PRO A 1 332 ? 15.796 4.106 -23.661 1.00 86.50 332 PRO A N 1
ATOM 2664 C CA . PRO A 1 332 ? 17.156 4.342 -24.129 1.00 86.50 332 PRO A CA 1
ATOM 2665 C C . PRO A 1 332 ? 17.826 5.559 -23.479 1.00 86.50 332 PRO A C 1
ATOM 2667 O O . PRO A 1 332 ? 19.035 5.687 -23.606 1.00 86.50 332 PRO A O 1
ATOM 2670 N N . THR A 1 333 ? 17.079 6.455 -22.824 1.00 86.62 333 THR A N 1
ATOM 2671 C CA . THR A 1 333 ? 17.622 7.731 -22.328 1.00 86.62 333 THR A CA 1
ATOM 2672 C C . THR A 1 333 ? 17.928 7.721 -20.834 1.00 86.62 333 THR A C 1
ATOM 2674 O O . THR A 1 333 ? 18.881 8.366 -20.411 1.00 86.62 333 THR A O 1
ATOM 2677 N N . ALA A 1 334 ? 17.147 6.999 -20.027 1.00 88.69 334 ALA A N 1
ATOM 2678 C CA . ALA A 1 334 ? 17.297 6.989 -18.573 1.00 88.69 334 ALA A CA 1
ATOM 2679 C C . ALA A 1 334 ? 16.719 5.716 -17.940 1.00 88.69 334 ALA A C 1
ATOM 2681 O O . ALA A 1 334 ? 15.884 5.034 -18.538 1.00 88.69 334 ALA A O 1
ATOM 2682 N N . ARG A 1 335 ? 17.087 5.436 -16.683 1.00 90.06 335 ARG A N 1
ATOM 2683 C CA . ARG A 1 335 ? 16.443 4.409 -15.841 1.00 90.06 335 ARG A CA 1
ATOM 2684 C C . ARG A 1 335 ? 15.093 4.911 -15.296 1.00 90.06 335 ARG A C 1
ATOM 2686 O O . ARG A 1 335 ? 14.769 4.734 -14.132 1.00 90.06 335 ARG A O 1
ATOM 2693 N N . ASP A 1 336 ? 14.291 5.546 -16.143 1.00 92.31 336 ASP A N 1
ATOM 2694 C CA . ASP A 1 336 ? 12.984 6.090 -15.784 1.00 92.31 336 ASP A CA 1
ATOM 2695 C C . ASP A 1 336 ? 11.889 5.320 -16.524 1.00 92.31 336 ASP A C 1
ATOM 2697 O O . ASP A 1 336 ? 11.822 5.342 -17.750 1.00 92.31 336 ASP A O 1
ATOM 2701 N N . PHE A 1 337 ? 11.048 4.602 -15.785 1.00 94.06 337 PHE A N 1
ATOM 2702 C CA . PHE A 1 337 ? 9.984 3.760 -16.347 1.00 94.06 337 PHE A CA 1
ATOM 2703 C C . PHE A 1 337 ? 8.589 4.258 -15.982 1.00 94.06 337 PHE A C 1
ATOM 2705 O O . PHE A 1 337 ? 7.606 3.523 -16.132 1.00 94.06 337 PHE A O 1
ATOM 2712 N N . ARG A 1 338 ? 8.493 5.501 -15.500 1.00 94.94 338 ARG A N 1
ATOM 2713 C CA . ARG A 1 338 ? 7.225 6.097 -15.093 1.00 94.94 338 ARG A CA 1
ATOM 2714 C C . ARG A 1 338 ? 6.269 6.166 -16.270 1.00 94.94 338 ARG A C 1
ATOM 2716 O O . ARG A 1 338 ? 6.649 6.467 -17.404 1.00 94.94 338 ARG A O 1
ATOM 2723 N N . TYR A 1 339 ? 4.991 5.933 -15.988 1.00 94.56 339 TYR A N 1
ATOM 2724 C CA . TYR A 1 339 ? 3.954 5.978 -17.014 1.00 94.56 339 TYR A CA 1
ATOM 2725 C C . TYR A 1 339 ? 3.857 7.376 -17.650 1.00 94.56 339 TYR A C 1
ATOM 2727 O O . TYR A 1 339 ? 3.646 7.495 -18.862 1.00 94.56 339 TYR A O 1
ATOM 2735 N N . ALA A 1 340 ? 4.079 8.423 -16.845 1.00 93.50 340 ALA A N 1
ATOM 2736 C CA . ALA A 1 340 ? 4.118 9.823 -17.268 1.00 93.50 340 ALA A CA 1
ATOM 2737 C C . ALA A 1 340 ? 5.234 10.129 -18.286 1.00 93.50 340 ALA A C 1
ATOM 2739 O O . ALA A 1 340 ? 5.085 11.037 -19.097 1.00 93.50 340 ALA A O 1
ATOM 2740 N N . CYS A 1 341 ? 6.309 9.335 -18.314 1.00 92.44 341 CYS A N 1
ATOM 2741 C CA . CYS A 1 341 ? 7.410 9.470 -19.272 1.00 92.44 341 CYS A CA 1
ATOM 2742 C C . CYS A 1 341 ? 7.121 8.791 -20.624 1.00 92.44 341 CYS A C 1
ATOM 2744 O O . CYS A 1 341 ? 8.025 8.608 -21.433 1.00 92.44 341 CYS A O 1
ATOM 2746 N N . GLY A 1 342 ? 5.877 8.361 -20.867 1.00 93.62 342 GLY A N 1
ATOM 2747 C CA . GLY A 1 342 ? 5.484 7.676 -22.103 1.00 93.62 342 GLY A CA 1
ATOM 2748 C C . GLY A 1 342 ? 5.967 6.225 -22.199 1.00 93.62 342 GLY A C 1
ATOM 2749 O O . GLY A 1 342 ? 5.741 5.572 -23.215 1.00 93.62 342 GLY A O 1
ATOM 2750 N N . ILE A 1 343 ? 6.587 5.688 -21.145 1.00 93.94 343 ILE A N 1
ATOM 2751 C CA . ILE A 1 343 ? 7.101 4.318 -21.134 1.00 93.94 343 ILE A CA 1
ATOM 2752 C C . ILE A 1 343 ? 5.957 3.322 -20.953 1.00 93.94 343 ILE A C 1
ATOM 2754 O O . ILE A 1 343 ? 5.102 3.472 -20.075 1.00 93.94 343 ILE A O 1
ATOM 2758 N N . ARG A 1 344 ? 5.929 2.293 -21.802 1.00 93.94 344 ARG A N 1
ATOM 2759 C CA . ARG A 1 344 ? 4.944 1.209 -21.763 1.00 93.94 344 ARG A CA 1
ATOM 2760 C C . ARG A 1 344 ? 5.656 -0.133 -21.795 1.00 93.94 344 ARG A C 1
ATOM 2762 O O . ARG A 1 344 ? 6.621 -0.328 -22.525 1.00 93.94 344 ARG A O 1
ATOM 2769 N N . TYR A 1 345 ? 5.162 -1.047 -20.978 1.00 93.31 345 TYR A N 1
ATOM 2770 C CA . TYR A 1 345 ? 5.563 -2.436 -20.951 1.00 93.31 345 TYR A CA 1
ATOM 2771 C C . TYR A 1 345 ? 4.741 -3.203 -21.981 1.00 93.31 345 TYR A C 1
ATOM 2773 O O . TYR A 1 345 ? 3.506 -3.164 -21.960 1.00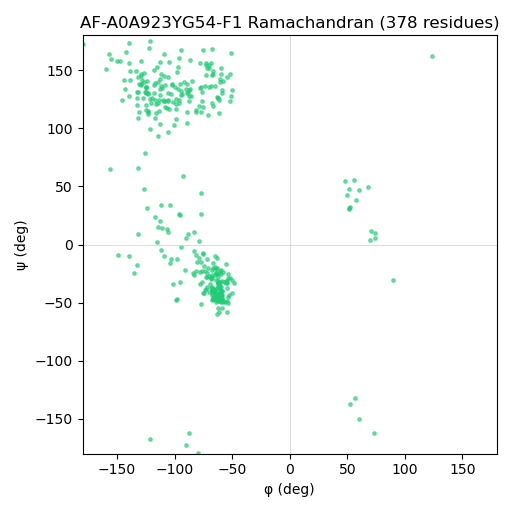 93.31 345 TYR A O 1
ATOM 2781 N N . GLU A 1 346 ? 5.431 -3.930 -22.843 1.00 94.00 346 GLU A N 1
ATOM 2782 C CA . GLU A 1 346 ? 4.847 -4.824 -23.833 1.00 94.00 346 GLU A CA 1
ATOM 2783 C C . GLU A 1 346 ? 4.662 -6.217 -23.235 1.00 94.00 346 GLU A C 1
ATOM 2785 O O . GLU A 1 346 ? 5.531 -6.713 -22.516 1.00 94.00 346 GLU A O 1
ATOM 2790 N N . ALA A 1 347 ? 3.518 -6.840 -23.520 1.00 93.69 347 ALA A N 1
ATOM 2791 C CA . ALA A 1 347 ? 3.150 -8.144 -22.986 1.00 93.69 347 ALA A CA 1
ATOM 2792 C C . ALA A 1 347 ? 3.491 -9.276 -23.958 1.00 93.69 347 ALA A C 1
ATOM 2794 O O . ALA A 1 347 ? 2.946 -9.344 -25.057 1.00 93.69 347 ALA A O 1
ATOM 2795 N N . THR A 1 348 ? 4.267 -10.243 -23.483 1.00 92.88 348 THR A N 1
ATOM 2796 C CA . THR A 1 348 ? 4.545 -11.505 -24.168 1.00 92.88 348 THR A CA 1
ATOM 2797 C C . THR A 1 348 ? 3.989 -12.659 -23.331 1.00 92.88 348 THR A C 1
ATOM 2799 O O . THR A 1 348 ? 4.459 -12.894 -22.212 1.00 92.88 348 THR A O 1
ATOM 2802 N N . PRO A 1 349 ? 2.963 -13.385 -23.811 1.00 93.06 349 PRO A N 1
ATOM 2803 C CA . PRO A 1 349 ? 2.473 -14.579 -23.135 1.00 93.06 349 PRO A CA 1
ATOM 2804 C C . PRO A 1 349 ? 3.565 -15.648 -23.039 1.00 93.06 349 PRO A C 1
ATOM 2806 O O . PRO A 1 349 ? 4.292 -15.889 -24.000 1.00 93.06 349 PRO A O 1
ATOM 2809 N N . ILE A 1 350 ? 3.639 -16.326 -21.897 1.00 91.81 350 ILE A N 1
ATOM 2810 C CA . ILE A 1 350 ? 4.440 -17.538 -21.725 1.00 91.81 350 ILE A CA 1
ATOM 2811 C C . ILE A 1 350 ? 3.487 -18.684 -21.395 1.00 91.81 350 ILE A C 1
ATOM 2813 O O . ILE A 1 350 ? 2.542 -18.510 -20.620 1.00 91.81 350 ILE A O 1
ATOM 2817 N N . ALA A 1 351 ? 3.737 -19.854 -21.987 1.00 92.25 351 ALA A N 1
ATOM 2818 C CA . ALA A 1 351 ? 2.982 -21.063 -21.695 1.00 92.25 351 ALA A CA 1
ATOM 2819 C C . ALA A 1 351 ? 2.948 -21.306 -20.170 1.00 92.25 351 ALA A C 1
ATOM 2821 O O . ALA A 1 351 ? 4.010 -21.360 -19.539 1.00 92.25 351 ALA A O 1
ATOM 2822 N N . PRO A 1 352 ? 1.758 -21.414 -19.552 1.00 91.94 352 PRO A N 1
ATOM 2823 C CA . PRO A 1 352 ? 1.664 -21.645 -18.122 1.00 91.94 352 PRO A CA 1
ATOM 2824 C C . PRO A 1 352 ? 2.276 -22.994 -17.747 1.00 91.94 352 PRO A C 1
ATOM 2826 O O . PRO A 1 352 ? 1.905 -24.034 -18.281 1.00 91.94 352 PRO A O 1
ATOM 2829 N N . ALA A 1 353 ? 3.203 -22.972 -16.798 1.00 92.56 353 ALA A N 1
ATOM 2830 C CA . ALA A 1 353 ? 3.823 -24.154 -16.217 1.00 92.56 353 ALA A CA 1
ATOM 2831 C C . ALA A 1 353 ? 4.216 -23.847 -14.771 1.00 92.56 353 ALA A C 1
ATOM 2833 O O . ALA A 1 353 ? 4.392 -22.683 -14.409 1.00 92.56 353 ALA A O 1
ATOM 2834 N N . ARG A 1 354 ? 4.384 -24.878 -13.931 1.00 92.62 354 ARG A N 1
ATOM 2835 C CA . ARG A 1 354 ? 4.909 -24.689 -12.564 1.00 92.62 354 ARG A CA 1
ATOM 2836 C C . ARG A 1 354 ? 6.346 -24.176 -12.562 1.00 92.62 354 ARG A C 1
ATOM 2838 O O . ARG A 1 354 ? 6.711 -23.443 -11.650 1.00 92.62 354 ARG A O 1
ATOM 2845 N N . ASN A 1 355 ? 7.125 -24.541 -13.579 1.00 94.12 355 ASN A N 1
ATOM 2846 C CA . ASN A 1 355 ? 8.458 -24.011 -13.812 1.00 94.12 355 ASN A CA 1
ATOM 2847 C C . ASN A 1 355 ? 8.481 -23.317 -15.171 1.00 94.12 355 ASN A C 1
ATOM 2849 O O . ASN A 1 355 ? 8.102 -23.923 -16.170 1.00 94.12 355 ASN A O 1
ATOM 2853 N N . VAL A 1 356 ? 8.901 -22.056 -15.201 1.00 91.69 356 VAL A N 1
ATOM 2854 C CA . VAL A 1 356 ? 8.933 -21.240 -16.420 1.00 91.69 356 VAL A CA 1
ATOM 2855 C C . VAL A 1 356 ? 10.314 -20.629 -16.587 1.00 91.69 356 VAL A C 1
ATOM 2857 O O . VAL A 1 356 ? 10.936 -20.195 -15.619 1.00 91.69 356 VAL A O 1
ATOM 2860 N N . THR A 1 357 ? 10.776 -20.562 -17.830 1.00 89.12 357 THR A N 1
ATOM 2861 C CA . THR A 1 357 ? 11.983 -19.832 -18.205 1.00 89.12 357 THR A CA 1
ATOM 2862 C C . THR A 1 357 ? 11.594 -18.588 -18.989 1.00 89.12 357 THR A C 1
ATOM 2864 O O . THR A 1 357 ? 10.917 -18.684 -20.011 1.00 89.12 357 THR A O 1
ATOM 2867 N N . ALA A 1 358 ? 12.028 -17.426 -18.512 1.00 85.81 358 ALA A N 1
ATOM 2868 C CA . ALA A 1 358 ? 11.901 -16.159 -19.216 1.00 85.81 358 ALA A CA 1
ATOM 2869 C C . ALA A 1 358 ? 13.285 -15.681 -19.659 1.00 85.81 358 ALA A C 1
ATOM 2871 O O . ALA A 1 358 ? 14.249 -15.706 -18.889 1.00 85.81 358 ALA A O 1
ATOM 2872 N N . TRP A 1 359 ? 13.376 -15.238 -20.909 1.00 81.88 359 TRP A N 1
ATOM 2873 C CA . TRP A 1 359 ? 14.616 -14.747 -21.497 1.00 81.88 359 TRP A CA 1
ATOM 2874 C C . TRP A 1 359 ? 14.633 -13.228 -21.473 1.00 81.88 359 TRP A C 1
ATOM 2876 O O . TRP A 1 359 ? 13.650 -12.581 -21.840 1.00 81.88 359 TRP A O 1
ATOM 2886 N N . MET A 1 360 ? 15.767 -12.659 -21.083 1.00 74.88 360 MET A N 1
ATOM 2887 C CA . MET A 1 360 ? 16.017 -11.233 -21.173 1.00 74.88 360 MET A CA 1
ATOM 2888 C C . MET A 1 360 ? 17.291 -10.998 -21.965 1.00 74.88 360 MET A C 1
ATOM 2890 O O . MET A 1 360 ? 18.384 -11.368 -21.547 1.00 74.88 360 MET A O 1
ATOM 2894 N N . THR A 1 361 ? 17.143 -10.350 -23.110 1.00 69.56 361 THR A N 1
ATOM 2895 C CA . THR A 1 361 ? 18.267 -9.791 -23.852 1.00 69.56 361 THR A CA 1
ATOM 2896 C C . THR A 1 361 ? 18.427 -8.335 -23.453 1.00 69.56 361 THR A C 1
ATOM 2898 O O . THR A 1 361 ? 17.457 -7.579 -23.503 1.00 69.56 361 THR A O 1
ATOM 2901 N N . THR A 1 362 ? 19.629 -7.913 -23.077 1.00 63.56 362 THR A N 1
ATOM 2902 C CA . THR A 1 362 ? 19.944 -6.492 -22.856 1.00 63.56 362 THR A CA 1
ATOM 2903 C C . THR A 1 362 ? 20.787 -6.003 -24.038 1.00 63.56 362 THR A C 1
ATOM 2905 O O . THR A 1 362 ? 21.982 -6.292 -24.081 1.00 63.56 362 THR A O 1
ATOM 2908 N N . PRO A 1 363 ? 20.189 -5.363 -25.063 1.00 51.91 363 PRO A N 1
ATOM 2909 C CA . PRO A 1 363 ? 20.938 -4.827 -26.191 1.00 51.91 363 PRO A CA 1
ATOM 2910 C C . PRO A 1 363 ? 21.538 -3.457 -25.833 1.00 51.91 363 PRO A C 1
ATOM 2912 O O . PRO A 1 363 ? 20.792 -2.497 -25.639 1.00 51.91 363 PRO A O 1
ATOM 2915 N N . GLY A 1 364 ? 22.872 -3.362 -25.803 1.00 58.91 364 GLY A N 1
ATOM 2916 C CA . GLY A 1 364 ? 23.619 -2.096 -25.707 1.00 58.91 364 GLY A CA 1
ATOM 2917 C C . GLY A 1 364 ? 23.334 -1.252 -24.453 1.00 58.91 364 GLY A C 1
ATOM 2918 O O . GLY A 1 364 ? 22.997 -1.788 -23.402 1.00 58.91 364 GLY A O 1
ATOM 2919 N N . GLU A 1 365 ? 23.452 0.075 -24.583 1.00 53.19 365 GLU A N 1
ATOM 2920 C CA . GLU A 1 365 ? 23.286 1.093 -23.520 1.00 53.19 365 GLU A CA 1
ATOM 2921 C C . GLU A 1 365 ? 21.814 1.394 -23.145 1.00 53.19 365 GLU A C 1
ATOM 2923 O O . GLU A 1 365 ? 21.481 2.494 -22.715 1.00 53.19 365 GLU A O 1
ATOM 2928 N N . ARG A 1 366 ? 20.883 0.451 -23.341 1.00 60.72 366 ARG A N 1
ATOM 2929 C CA . ARG A 1 366 ? 19.451 0.680 -23.066 1.00 60.72 366 ARG A CA 1
ATOM 2930 C C . ARG A 1 366 ? 19.059 0.147 -21.695 1.00 60.72 366 ARG A C 1
ATOM 2932 O O . ARG A 1 366 ? 19.317 -1.017 -21.385 1.00 60.72 366 ARG A O 1
ATOM 2939 N N . TRP A 1 367 ? 18.321 0.943 -20.926 1.00 65.12 367 TRP A N 1
ATOM 2940 C CA . TRP A 1 367 ? 17.696 0.470 -19.696 1.00 65.12 367 TRP A CA 1
ATOM 2941 C C . TRP A 1 367 ? 16.502 -0.419 -20.036 1.00 65.12 367 TRP A C 1
ATOM 2943 O O . TRP A 1 367 ? 15.684 -0.087 -20.899 1.00 65.12 367 TRP A O 1
ATOM 2953 N N . LYS A 1 368 ? 16.376 -1.549 -19.337 1.00 65.62 368 LYS A N 1
ATOM 2954 C CA . LYS A 1 368 ? 15.212 -2.435 -19.429 1.00 65.62 368 LYS A CA 1
ATOM 2955 C C . LYS A 1 368 ? 14.609 -2.660 -18.059 1.00 65.62 368 LYS A C 1
ATOM 2957 O O . LYS A 1 368 ? 15.328 -2.959 -17.111 1.00 65.62 368 LYS A O 1
ATOM 2962 N N . SER A 1 369 ? 13.287 -2.579 -18.000 1.00 63.03 369 SER A N 1
ATOM 2963 C CA . SER A 1 369 ? 12.516 -3.013 -16.845 1.00 63.03 369 SER A CA 1
ATOM 2964 C C . SER A 1 369 ? 11.699 -4.237 -17.209 1.00 63.03 369 SER A C 1
ATOM 2966 O O . SER A 1 369 ? 11.267 -4.419 -18.354 1.00 63.03 369 SER A O 1
ATOM 2968 N N . PHE A 1 370 ? 11.528 -5.099 -16.219 1.00 58.94 370 PHE A N 1
ATOM 2969 C CA . PHE A 1 370 ? 11.011 -6.433 -16.395 1.00 58.94 370 PHE A CA 1
ATOM 2970 C C . PHE A 1 370 ? 10.060 -6.793 -15.271 1.00 58.94 370 PHE A C 1
ATOM 2972 O O . PHE A 1 370 ? 10.401 -6.726 -14.092 1.00 58.94 370 PHE A O 1
ATOM 2979 N N . LEU A 1 371 ? 8.879 -7.247 -15.666 1.00 64.38 371 LEU A N 1
ATOM 2980 C CA . LEU A 1 371 ? 7.873 -7.766 -14.765 1.00 64.38 371 LEU A CA 1
ATOM 2981 C C . LEU A 1 371 ? 7.351 -9.087 -15.318 1.00 64.38 371 LEU A C 1
ATOM 2983 O O . LEU A 1 371 ? 6.935 -9.183 -16.467 1.00 64.38 371 LEU A O 1
ATOM 2987 N N . LEU A 1 372 ? 7.288 -10.106 -14.473 1.00 56.91 372 LEU A N 1
ATOM 2988 C CA . LEU A 1 372 ? 6.494 -11.292 -14.755 1.00 56.91 372 LEU A CA 1
ATOM 2989 C C . LEU A 1 372 ? 5.247 -11.275 -13.902 1.00 56.91 372 LEU A C 1
ATOM 2991 O O . LEU A 1 372 ? 5.309 -11.252 -12.673 1.00 56.91 372 LEU A O 1
ATOM 2995 N N . LYS A 1 373 ? 4.105 -11.340 -14.572 1.00 59.84 373 LYS A N 1
ATOM 2996 C CA . LYS A 1 373 ? 2.808 -11.441 -13.924 1.00 59.84 373 LYS A CA 1
ATOM 2997 C C . LYS A 1 373 ? 2.245 -12.826 -14.183 1.00 59.84 373 LYS A C 1
ATOM 2999 O O . LYS A 1 373 ? 2.064 -13.222 -15.335 1.00 59.84 373 LYS A O 1
ATOM 3004 N N . ARG A 1 374 ? 1.909 -13.535 -13.108 1.00 52.88 374 ARG A N 1
ATOM 3005 C CA . ARG A 1 374 ? 1.010 -14.687 -13.188 1.00 52.88 374 ARG A CA 1
ATOM 3006 C C . ARG A 1 374 ? -0.408 -14.281 -12.818 1.00 52.88 374 ARG A C 1
ATOM 3008 O O . ARG A 1 374 ? -0.596 -13.432 -11.948 1.00 52.88 374 ARG A O 1
ATOM 3015 N N . ASN A 1 375 ? -1.383 -14.938 -13.429 1.00 56.75 375 ASN A N 1
ATOM 3016 C CA . ASN A 1 375 ? -2.756 -14.938 -12.946 1.00 56.75 375 ASN A CA 1
ATOM 3017 C C . ASN A 1 375 ? -3.054 -16.296 -12.318 1.00 56.75 375 ASN A C 1
ATOM 3019 O O . ASN A 1 375 ? -2.582 -17.332 -12.795 1.00 56.75 375 ASN A O 1
ATOM 3023 N N . LEU A 1 376 ? -3.842 -16.272 -11.257 1.00 49.16 376 LEU A N 1
ATOM 3024 C CA . LEU A 1 376 ? -4.284 -17.453 -10.535 1.00 49.16 376 LEU A CA 1
ATOM 3025 C C . LEU A 1 376 ? -5.791 -17.564 -10.684 1.00 49.16 376 LEU A C 1
ATOM 3027 O O . LEU A 1 376 ? -6.466 -16.554 -10.888 1.00 49.16 376 LEU A O 1
ATOM 3031 N N . GLN A 1 377 ? -6.301 -18.787 -10.605 1.00 44.31 377 GLN A N 1
ATOM 3032 C CA . GLN A 1 377 ? -7.733 -18.991 -10.478 1.00 44.31 377 GLN A CA 1
ATOM 3033 C C . GLN A 1 377 ? -8.158 -18.399 -9.132 1.00 44.31 377 GLN A C 1
ATOM 3035 O O . GLN A 1 377 ? -7.438 -18.555 -8.140 1.00 44.31 377 GLN A O 1
ATOM 3040 N N . MET A 1 378 ? -9.277 -17.674 -9.103 1.00 42.31 378 MET A N 1
ATOM 3041 C CA . MET A 1 378 ? -9.825 -17.233 -7.824 1.00 42.31 378 MET A CA 1
ATOM 3042 C C . MET A 1 378 ? -10.110 -18.483 -6.995 1.00 42.31 378 MET A C 1
ATOM 3044 O O . MET A 1 378 ? -10.686 -19.439 -7.515 1.00 42.31 378 MET A O 1
ATOM 3048 N N . ALA A 1 379 ? -9.640 -18.499 -5.746 1.00 41.31 379 ALA A N 1
ATOM 3049 C CA . ALA A 1 379 ? -10.079 -19.514 -4.802 1.00 41.31 379 ALA A CA 1
ATOM 3050 C C . ALA A 1 379 ? -11.593 -19.320 -4.652 1.00 41.31 379 ALA A C 1
ATOM 3052 O O . ALA A 1 379 ? -12.025 -18.233 -4.259 1.00 41.31 379 ALA A O 1
ATOM 3053 N N . SER A 1 380 ? -12.348 -20.310 -5.123 1.00 35.50 380 SER A N 1
ATOM 3054 C CA . SER A 1 380 ? -13.809 -20.354 -5.100 1.00 35.50 380 SER A CA 1
ATOM 3055 C C . SER A 1 380 ? -14.334 -20.745 -3.735 1.00 35.50 380 SER A C 1
ATOM 3057 O O . SER A 1 380 ? -13.737 -21.704 -3.185 1.00 35.50 380 SER A O 1
#

Radius of gyration: 21.28 Å; Cα contacts (8 Å, |Δi|>4): 792; chains: 1; bounding box: 54×54×53 Å

Nearest PDB structures (foldseek):
  4hxg-assembly1_A  TM=6.660E-01  e=1.696E-06  Pyrococcus horikoshii OT3
  4hxg-assembly2_G  TM=5.941E-01  e=1.696E-06  Pyrococcus horikoshii OT3
  4hxg-assembly2_L  TM=6.089E-01  e=4.054E-06  Pyrococcus horikoshii OT3
  5g5m-assembly1_A  TM=5.872E-01  e=1.577E-04  Pyrococcus furiosus
  2yys-assembly2_B  TM=4.269E-01  e=5.342E-04  Thermus thermophilus HB8

Mean predicted aligned error: 5.01 Å

Solvent-accessible surface area (backbone atoms only — not comparable to full-atom values): 20229 Å² total; per-residue (Å²): 110,54,37,73,81,71,82,71,66,53,74,52,76,46,75,31,97,74,48,50,62,36,44,30,40,38,33,41,24,35,38,26,80,38,60,51,102,92,41,68,64,41,77,58,71,75,65,41,71,71,46,52,54,53,35,12,59,79,49,24,26,30,35,43,36,37,28,20,46,57,59,21,42,36,26,36,68,92,76,67,53,75,28,48,73,63,44,39,44,25,49,22,43,39,60,16,47,76,39,51,89,86,30,79,72,42,41,50,56,54,65,39,21,50,53,54,51,54,49,50,55,48,46,43,64,77,35,52,94,39,51,41,66,35,28,35,30,26,20,54,33,74,25,13,50,22,35,53,52,37,30,49,77,33,85,43,40,58,31,36,42,34,26,46,64,70,48,48,45,44,69,59,40,52,50,50,46,26,57,49,55,72,75,34,76,54,76,70,46,46,48,33,48,77,51,46,51,70,80,36,73,88,37,72,45,48,54,58,47,38,64,72,73,22,75,61,54,35,60,84,50,99,41,38,73,40,54,29,39,43,33,42,41,33,41,27,45,8,19,57,80,39,61,68,66,40,57,79,70,31,58,85,76,53,49,62,49,56,36,79,46,68,39,76,75,13,28,67,71,52,46,54,83,48,48,50,67,50,50,38,41,52,52,30,20,62,76,69,71,46,75,75,66,47,74,47,79,45,82,43,85,43,72,76,57,93,85,22,49,31,40,34,38,41,36,40,43,75,55,74,40,73,36,31,33,42,32,44,30,74,28,72,86,47,73,63,50,27,37,89,74,72,42,59,56,47,81,43,81,43,83,58,48,44,64,42,80,47,81,41,76,46,66,70,87,41,37,72,49,80,46,78,46,70,40,68,75,70,63,125

Foldseek 3Di:
DKPPPDFDKDKDKDQDPQAAFAEAAEEEWEWAPDDDPPGDTDDTDLQDPVLQNLLCHLLSHMYIYIYCQPHAQMADPVPRDGDDDVLQQLLLLLVCLVPVPVCVQSGSLNVSLVSSVVSLVVCCVVVVVRNHQAYEYEYAASSLQSSLVNLQPDPSYQEYEYHAHLQAVVLVQLVCQCVQVPNDAQPVCVSNVVSVVSVCSPPPSVVSVCCVRHSLVCCVDPRLVSLQGYYEYEHEPQERHGHNVSCVNPVVVRHHAYHYHYHFLAYSSNCSVVVSVVSSQVSLCVVVVNGDKDKDWDWDFDDDDPNKTKIKIKMAIPDWFPWKKKWKWKDLPGSHQHSVVVIGTDIDTDDTDRIDIDIDIDPPSIDMDIDMDTHHDRND

Secondary structure (DSSP, 8-state):
-EESSS----EEEE--TTPPSSEEEEEE---B-S-BTTB--B---SS-HHHHHHHHHHHT-EEEEEPSSS---EEETTT--EE-THHHHHHHHHHHHHSTTT-TT-STHHHHHHHHHHHHHHHHHHTGGGT--EEEEEEETHHHHHHHHHHHH-TTEEEEEEES---SSHHHHHHHHHHHTTS---GGGHHHHHTTTTT-TTSHHHHHHHHHH-GGGGGGSS-GGGGGS-EEEEEETT-SSS-TTGGGGTTTTS-SSEEEEEETT--TTGGGGGHHHHHHHHHHHHHTT-PPPPEEEEEEEEEEETTEEEEEEEEEESS--SEEEEEEEEESS-S---GGGT--PEEEEE---SEEEEEEEE-TT-EEEEEEEEE-----

Sequence (380 aa):
MVQPNTWKHDVDIYIPNDALTGRALVVANNGINIASDNNGIKPTFDFTEAMAIAIAQQTKTLIVSVSNVPNQYLTYTDEGVARREDSIVAHSWKLFMQSPETRPFMSLHVPVMEAIFKNMDLAEKELQPWKIRKFIGTGLSKRAWSTWFAAIADTRIEAIAPFVIDIFSMDKVLDDTYQTYGENWPLAFDEYHREGITGQRKTENIDKLMRIEDPLRYLDSAYPQRLAIPKCILNATGDNFYVPDNTRFYFDQLPGIKALRVAPNSDHYGIRNYVETSLITLINRLHHAVTLPRMRMQWTKSGVKKGSISNVLQLGFSEMPVKVVQWIASNPTARDFRYACGIRYEATPIAPARNVTAWMTTPGERWKSFLLKRNLQMAS